Protein 1E5M (pdb70)

Foldseek 3Di:
DFWKFWFFKFKQFLQDHGLVRLLVCLQQVAFSKDFDDVDPCVVFLAGMFRERPPDDLVVPDPVVVVVLAAPQLSQLQRRLVRGCVSFVPADDPVAQAQEFEEEEEAFFQVVLVVVQVVCCVVPNNVPGDPSSVCHGDGQNSRVVNCVVRVRNFDGYYAHFWLCRFVVRVVVQSVCCVVRSHQKYKGGYFFDPPDPVSSRVCVVVQQAFSPNVCRSQQQFFQAPPHRHFGEFGHAMITMMGRVVVCVVVPGHGLFTWAFKFKFFPVPDQAAADQQLVRLLVQVLRRCVSRVHALLLFAEEQESRRRHPRRRLSNLNSNCSNNPPSQQVHEYAHCCLRRIRNTRRNRRVSVSQQSNCQRQQKHGAHESHDHGDPSNPHHHRYDRIGRHNGAKYKYWGQGRRGITMIIIIGHHD

Nearest PDB structures (foldseek):
  1e5m-assembly1_A-2  TM=1.002E+00  e=1.497E-98  Synechocystis sp. PCC 6803
  4b7v-assembly1_A  TM=9.929E-01  e=2.282E-66  Pseudomonas aeruginosa PAO1
  8cou-assembly1_A  TM=9.928E-01  e=2.321E-65  Pseudomonas aeruginosa
  8qer-assembly1_A  TM=9.921E-01  e=5.096E-63  Pseudomonas aeruginosa
  7l4l-assembly1_A  TM=9.895E-01  e=1.390E-62  Escherichia coli K-12

Solvent-accessible surface area: 15693 Å² total; per-residue (Å²): 186,96,102,1,0,0,0,0,1,0,0,1,1,2,6,12,35,58,26,143,62,0,25,81,0,0,22,110,17,84,48,4,8,18,94,18,107,116,31,112,7,89,127,21,49,1,98,3,1,0,12,8,100,148,34,77,10,47,132,94,9,69,167,157,85,5,178,140,11,9,39,0,0,32,0,0,0,4,0,0,34,40,0,16,107,27,1,160,14,107,32,70,166,166,32,5,105,64,2,0,0,2,0,0,0,18,60,0,1,21,97,14,82,25,57,19,81,86,56,69,133,97,112,20,102,106,147,24,36,113,71,44,95,62,31,34,64,27,70,31,0,0,23,41,0,12,136,53,28,32,8,154,13,46,69,87,27,21,76,26,27,1,0,0,0,0,7,0,0,0,41,0,2,66,39,0,25,67,50,151,4,79,2,0,0,0,0,0,0,0,6,0,9,6,55,103,6,0,44,41,37,8,91,73,178,23,2,0,56,57,40,131,46,29,86,75,0,2,20,0,0,1,114,69,16,54,2,0,0,0,0,1,0,0,0,0,0,0,0,3,5,9,111,34,0,82,94,79,64,15,92,42,27,2,11,2,16,0,4,10,118,31,83,34,98,122,90,121,80,41,46,23,85,58,1,142,4,6,20,94,0,0,28,123,0,2,131,63,18,69,23,125,39,92,99,3,17,0,0,0,0,2,0,5,0,22,78,47,16,0,46,16,2,0,112,0,0,52,84,14,4,38,118,31,0,102,106,8,4,0,0,0,0,1,0,0,0,0,1,0,5,0,0,0,0,0,0,0,0,0,0,0,1,14,0,2,48,86,40,73,0,0,0,0,13,24,22,128,76,59,37,116,112,0,63,14,50,4,0,66,34,138,23,95,78,61,109,0,60,3,0,0,0,0,0,26,6,62,25,11,60,8,1,0,0,0,2,64,45,72,175

InterPro domains:
  IPR000794 Beta-ketoacyl synthase [PTHR11712] (6-415)
  IPR000794 Beta-ketoacyl synthase [cd00834] (7-412)
  IPR014030 Beta-ketoacyl synthase-like, N-terminal domain [PF00109] (7-250)
  IPR014031 Beta-ketoacyl synthase, C-terminal domain [PF02801] (258-373)
  IPR016039 Thiolase-like [G3DSA:3.40.47.10] (1-259)
  IPR016039 Thiolase-like [G3DSA:3.40.47.10] (260-404)
  IPR016039 Thiolase-like [SSF53901] (7-255)
  IPR016039 Thiolase-like [SSF53901] (218-415)
  IPR017568 3-oxoacyl-[acyl-carrier-protein] synthase 2 [PIRSF000447] (5-415)
  IPR017568 3-oxoacyl-[acyl-carrier-protein] synthase 2 [TIGR03150] (7-413)
  IPR018201 Beta-ketoacyl synthase, active site [PS00606] (158-174)
  IPR020841 Polyketide synthase, beta-ketoacyl synthase domain [PS52004] (6-414)
  IPR020841 Polyketide synthase, beta-ketoacyl synthase domain [SM00825] (9-406)

Secondary structure (DSSP, 8-state):
---EEEEEEEEEBTTBSSHHHHHHHHHTT---EEE--SS--TTSS--EEE---S--GGGTS-HHHHHTS-HHHHHHHHHHHHHHHHHTPPP-TTTGGGEEEEEE-SS-SHHHHHHHHHHHHHH-GGGS-TTHHHHHSTTHHHHHHHHHHT--S-EE----GGGHHHHHHHHHHHHHHTTS-SEEEEEEEE---SHHHHHHHHHTT-B---TT-GGGT--TTBTT--SB-BB-EEEEEEEEEHHHHHHTT----EEEEEEEEEE--S-SSSPPTT-HHHHHHHHHHHHHHT--GGG--EEE----S-HHHHHHHHHHHHHHHGGGGGGSEEE-THHHH-B-GGGHHHHHHHHHHHHHHHTEE--BTT-SSB-TT--S---BSS-EE---SEEEEEEEETTTEEEEEEEE---

Radius of gyration: 19.7 Å; Cα contacts (8 Å, |Δi|>4): 1205; chains: 1; bounding box: 56×45×49 Å

CATH classification: 3.40.47.10 (+1 more: 3.40.47.10)

Sequence (411 aa):
KKRVVVTGLGAITPIGNTLQDYWQQGLMEGRNGIGPITRFDASSDQACRFGGEVKKDFDATQFLDRKEAKRMDRFCHFAVCASQQAINDAKLVINELNADEIGVLIGTGIGGLKVLEDQQTILLDKGPSRCSPFMIPMMMIANMASGLTAINLGAKGPNNCTVTACAAGSNAIGDAFRLVQNGYAKAMICGGTEAAITPLSSYAGFASARALSFRNDDPLHASRPFDKDRDGFVMGEGSGILILEELESALARGAKIYGEMVGYAMTCDAYHITAPVPDGRGATRAIAWALKDSGLKPEMMVSYINAHGTSTPANDVVTTETRAIKQALGNNHAYNIAVSSTKSMTGHLLGGSGGIEAVATVMAIAEDKVPPTINLENPDPECDLDYVPGQSRALIVDDVALSNSFGFGGHNVTLAFKKYQ

B-factor: mean 14.61, std 6.96, range [5.35, 44.42]

Structure (mmCIF, N/CA/C/O backbone):
data_1E5M
#
_entry.id   1E5M
#
_cell.length_a   100.800
_cell.length_b   100.800
_cell.length_c   74.700
_cell.angle_alpha   90.00
_cell.angle_beta   90.00
_cell.angle_gamma   120.00
#
_symmetry.space_group_name_H-M   'P 31 2 1'
#
loop_
_entity.id
_entity.type
_entity.pdbx_description
1 polymer 'BETA KETOACYL ACYL CARRIER PROTEIN SYNTHASE II'
2 water water
#
loop_
_atom_site.group_PDB
_atom_site.id
_atom_site.type_symbol
_atom_site.label_atom_id
_atom_site.label_alt_id
_atom_site.label_comp_id
_atom_site.label_asym_id
_atom_site.label_entity_id
_atom_site.label_seq_id
_atom_site.pdbx_PDB_ins_code
_atom_site.Cartn_x
_atom_site.Cartn_y
_atom_site.Cartn_z
_atom_site.occupancy
_atom_site.B_iso_or_equiv
_atom_site.auth_seq_id
_atom_site.auth_comp_id
_atom_site.auth_asym_id
_atom_site.auth_atom_id
_atom_site.pdbx_PDB_model_num
ATOM 1 N N . LYS A 1 6 ? -22.342 83.920 -8.591 1.00 22.75 6 LYS A N 1
ATOM 2 C CA . LYS A 1 6 ? -20.940 83.518 -8.275 1.00 19.49 6 LYS A CA 1
ATOM 3 C C . LYS A 1 6 ? -20.933 82.182 -7.544 1.00 17.81 6 LYS A C 1
ATOM 4 O O . LYS A 1 6 ? -21.745 81.948 -6.650 1.00 18.16 6 LYS A O 1
ATOM 10 N N . LYS A 1 7 ? -20.017 81.306 -7.929 1.00 12.41 7 LYS A N 1
ATOM 11 C CA . LYS A 1 7 ? -19.903 80.012 -7.280 1.00 11.88 7 LYS A CA 1
ATOM 12 C C . LYS A 1 7 ? -19.237 80.222 -5.931 1.00 11.52 7 LYS A C 1
ATOM 13 O O . LYS A 1 7 ? -18.436 81.145 -5.762 1.00 10.77 7 LYS A O 1
ATOM 19 N N . ARG A 1 8 ? -19.583 79.377 -4.965 1.00 10.69 8 ARG A N 1
ATOM 20 C CA . ARG A 1 8 ? -18.974 79.460 -3.646 1.00 10.03 8 ARG A CA 1
ATOM 21 C C . ARG A 1 8 ? -17.676 78.666 -3.717 1.00 8.89 8 ARG A C 1
ATOM 22 O O . ARG A 1 8 ? -17.587 77.662 -4.426 1.00 9.43 8 ARG A O 1
ATOM 30 N N . VAL A 1 9 ? -16.668 79.126 -2.988 1.00 8.59 9 VAL A N 1
ATOM 31 C CA . VAL A 1 9 ? -15.363 78.484 -3.017 1.00 7.92 9 VAL A CA 1
ATOM 32 C C . VAL A 1 9 ? -14.892 78.090 -1.629 1.00 7.68 9 VAL A C 1
ATOM 33 O O . VAL A 1 9 ? -14.814 78.927 -0.734 1.00 9.29 9 VAL A O 1
ATOM 37 N N . VAL A 1 10 ? -14.584 76.810 -1.450 1.00 7.24 10 VAL A N 1
ATOM 38 C CA . VAL A 1 10 ? -14.103 76.329 -0.162 1.00 7.85 10 VAL A CA 1
ATOM 39 C C . VAL A 1 10 ? -12.654 75.871 -0.265 1.00 7.92 10 VAL A C 1
ATOM 40 O O . VAL A 1 10 ? -12.173 75.535 -1.351 1.00 7.65 10 VAL A O 1
ATOM 44 N N . VAL A 1 11 ? -11.954 75.892 0.866 1.00 7.50 11 VAL A N 1
ATOM 45 C CA . VAL A 1 11 ? -10.559 75.459 0.919 1.00 7.01 11 VAL A CA 1
ATOM 46 C C . VAL A 1 11 ? -10.614 74.000 1.358 1.00 7.97 11 VAL A C 1
ATOM 47 O O . VAL A 1 11 ? -11.055 73.688 2.464 1.00 8.55 11 VAL A O 1
ATOM 51 N N . THR A 1 12 ? -10.168 73.114 0.477 1.00 8.22 12 THR A N 1
ATOM 52 C CA . THR A 1 12 ? -10.237 71.680 0.726 1.00 9.47 12 THR A CA 1
ATOM 53 C C . THR A 1 12 ? -8.908 70.970 0.943 1.00 10.50 12 THR A C 1
ATOM 54 O O . THR A 1 12 ? -8.879 69.765 1.193 1.00 12.12 12 THR A O 1
ATOM 58 N N . GLY A 1 13 ? -7.809 71.704 0.845 1.00 7.92 13 GLY A N 1
ATOM 59 C CA . GLY A 1 13 ? -6.508 71.093 1.037 1.00 7.50 13 GLY A CA 1
ATOM 60 C C . GLY A 1 13 ? -5.452 72.140 1.308 1.00 8.83 13 GLY A C 1
ATOM 61 O O . GLY A 1 13 ? -5.543 73.262 0.810 1.00 8.12 13 GLY A O 1
ATOM 62 N N . LEU A 1 14 ? -4.445 71.772 2.092 1.00 7.38 14 LEU A N 1
ATOM 63 C CA . LEU A 1 14 ? -3.367 72.693 2.435 1.00 7.99 14 LEU A CA 1
ATOM 64 C C . LEU A 1 14 ? -2.025 71.976 2.416 1.00 7.97 14 LEU A C 1
ATOM 65 O O . LEU A 1 14 ? -1.932 70.803 2.776 1.00 9.01 14 LEU A O 1
ATOM 70 N N . GLY A 1 15 ? -0.988 72.696 2.004 1.00 7.30 15 GLY A N 1
ATOM 71 C CA . GLY A 1 15 ? 0.348 72.131 1.965 1.00 6.86 15 GLY A CA 1
ATOM 72 C C . GLY A 1 15 ? 1.326 73.219 2.353 1.00 7.60 15 GLY A C 1
ATOM 73 O O . GLY A 1 15 ? 1.078 74.394 2.084 1.00 6.89 15 GLY A O 1
ATOM 74 N N . ALA A 1 16 ? 2.436 72.852 2.983 1.00 7.26 16 ALA A N 1
ATOM 75 C CA . ALA A 1 16 ? 3.402 73.862 3.382 1.00 7.56 16 ALA A CA 1
ATOM 76 C C . ALA A 1 16 ? 4.789 73.324 3.665 1.00 8.04 16 ALA A C 1
ATOM 77 O O . ALA A 1 16 ? 4.950 72.261 4.257 1.00 9.45 16 ALA A O 1
ATOM 79 N N . ILE A 1 17 ? 5.787 74.074 3.216 1.00 7.87 17 ILE A N 1
ATOM 80 C CA . ILE A 1 17 ? 7.186 73.753 3.462 1.00 7.89 17 ILE A CA 1
ATOM 81 C C . ILE A 1 17 ? 7.722 75.088 3.960 1.00 8.71 17 ILE A C 1
ATOM 82 O O . ILE A 1 17 ? 7.772 76.066 3.213 1.00 8.32 17 ILE A O 1
ATOM 87 N N . THR A 1 18 ? 8.104 75.128 5.233 1.00 8.28 18 THR A N 1
ATOM 88 C CA . THR A 1 18 ? 8.546 76.373 5.856 1.00 7.94 18 THR A CA 1
ATOM 89 C C . THR A 1 18 ? 9.757 76.230 6.775 1.00 8.99 18 THR A C 1
ATOM 90 O O . THR A 1 18 ? 10.200 75.120 7.076 1.00 9.69 18 THR A O 1
ATOM 94 N N . PRO A 1 19 ? 10.300 77.368 7.246 1.00 9.10 19 PRO A N 1
ATOM 95 C CA . PRO A 1 19 ? 11.459 77.351 8.145 1.00 10.29 19 PRO A CA 1
ATOM 96 C C . PRO A 1 19 ? 11.153 76.715 9.503 1.00 11.49 19 PRO A C 1
ATOM 97 O O . PRO A 1 19 ? 12.070 76.464 10.285 1.00 11.50 19 PRO A O 1
ATOM 101 N N . ILE A 1 20 ? 9.875 76.465 9.791 1.00 10.95 20 ILE A N 1
ATOM 102 C CA . ILE A 1 20 ? 9.501 75.854 11.065 1.00 11.25 20 ILE A CA 1
ATOM 103 C C . ILE A 1 20 ? 8.738 74.535 10.914 1.00 11.45 20 ILE A C 1
ATOM 104 O O . ILE A 1 20 ? 8.145 74.041 11.871 1.00 12.12 20 ILE A O 1
ATOM 109 N N . GLY A 1 21 ? 8.769 73.955 9.718 1.00 10.59 21 GLY A N 1
ATOM 110 C CA . GLY A 1 21 ? 8.067 72.702 9.489 1.00 10.36 21 GLY A CA 1
ATOM 111 C C . GLY A 1 21 ? 7.936 72.427 8.005 1.00 8.97 21 GLY A C 1
ATOM 112 O O . GLY A 1 21 ? 7.585 73.329 7.242 1.00 9.70 21 GLY A O 1
ATOM 113 N N . ASN A 1 22 ? 8.201 71.186 7.596 1.00 8.93 22 ASN A N 1
ATOM 114 C CA . ASN A 1 22 ? 8.145 70.816 6.184 1.00 9.63 22 ASN A CA 1
ATOM 115 C C . ASN A 1 22 ? 6.852 70.153 5.731 1.00 9.75 22 ASN A C 1
ATOM 116 O O . ASN A 1 22 ? 6.773 69.648 4.609 1.00 9.87 22 ASN A O 1
ATOM 121 N N . THR A 1 23 ? 5.854 70.141 6.606 1.00 9.89 23 THR A N 1
ATOM 122 C CA . THR A 1 23 ? 4.550 69.572 6.284 1.00 9.24 23 THR A CA 1
ATOM 123 C C . THR A 1 23 ? 3.502 70.463 6.930 1.00 10.55 23 THR A C 1
ATOM 124 O O . THR A 1 23 ? 3.826 71.285 7.788 1.00 8.79 23 THR A O 1
ATOM 128 N N . LEU A 1 24 ? 2.251 70.305 6.514 1.00 9.68 24 LEU A N 1
ATOM 129 C CA . LEU A 1 24 ? 1.165 71.094 7.083 1.00 9.77 24 LEU A CA 1
ATOM 130 C C . LEU A 1 24 ? 1.137 70.910 8.596 1.00 11.13 24 LEU A C 1
ATOM 131 O O . LEU A 1 24 ? 1.093 71.883 9.352 1.00 10.85 24 LEU A O 1
ATOM 136 N N . GLN A 1 25 ? 1.163 69.653 9.029 1.00 10.52 25 GLN A N 1
ATOM 137 C CA . GLN A 1 25 ? 1.128 69.328 10.450 1.00 11.53 25 GLN A CA 1
ATOM 138 C C . GLN A 1 25 ? 2.292 69.927 11.232 1.00 11.27 25 GLN A C 1
ATOM 139 O O . GLN A 1 25 ? 2.091 70.504 12.303 1.00 11.79 25 GLN A O 1
ATOM 145 N N . ASP A 1 26 ? 3.506 69.789 10.707 1.00 10.30 26 ASP A N 1
ATOM 146 C CA . ASP A 1 26 ? 4.680 70.326 11.387 1.00 10.58 26 ASP A CA 1
ATOM 147 C C . ASP A 1 26 ? 4.667 71.848 11.411 1.00 10.35 26 ASP A C 1
ATOM 148 O O . ASP A 1 26 ? 5.068 72.467 12.398 1.00 10.40 26 ASP A O 1
ATOM 153 N N . TYR A 1 27 ? 4.212 72.451 10.318 1.00 9.30 27 TYR A N 1
ATOM 154 C CA . TYR A 1 27 ? 4.141 73.903 10.232 1.00 8.84 27 TYR A CA 1
ATOM 155 C C . TYR A 1 27 ? 3.142 74.444 11.251 1.00 8.87 27 TYR A C 1
ATOM 156 O O . TYR A 1 27 ? 3.444 75.385 11.984 1.00 8.86 27 TYR A O 1
ATOM 165 N N . TRP A 1 28 ? 1.958 73.845 11.309 1.00 8.31 28 TRP A N 1
ATOM 166 C CA . TRP A 1 28 ? 0.949 74.312 12.247 1.00 9.28 28 TRP A CA 1
ATOM 167 C C . TRP A 1 28 ? 1.379 74.083 13.690 1.00 10.54 28 TRP A C 1
ATOM 168 O O . TRP A 1 28 ? 1.170 74.944 14.544 1.00 11.02 28 TRP A O 1
ATOM 179 N N A GLN A 1 29 ? 1.973 72.927 13.968 0.50 11.23 29 GLN A N 1
ATOM 180 N N B GLN A 1 29 ? 1.978 72.927 13.961 0.50 11.06 29 GLN A N 1
ATOM 181 C CA A GLN A 1 29 ? 2.426 72.644 15.324 0.50 11.39 29 GLN A CA 1
ATOM 182 C CA B GLN A 1 29 ? 2.437 72.626 15.313 0.50 11.10 29 GLN A CA 1
ATOM 183 C C A GLN A 1 29 ? 3.494 73.664 15.698 0.50 11.17 29 GLN A C 1
ATOM 184 C C B GLN A 1 29 ? 3.496 73.653 15.696 0.50 10.98 29 GLN A C 1
ATOM 185 O O A GLN A 1 29 ? 3.537 74.146 16.829 0.50 11.13 29 GLN A O 1
ATOM 186 O O B GLN A 1 29 ? 3.532 74.130 16.829 0.50 10.99 29 GLN A O 1
ATOM 197 N N . GLY A 1 30 ? 4.354 73.994 14.738 1.00 10.20 30 GLY A N 1
ATOM 198 C CA . GLY A 1 30 ? 5.398 74.970 14.987 1.00 9.77 30 GLY A CA 1
ATOM 199 C C . GLY A 1 30 ? 4.784 76.316 15.330 1.00 10.35 30 GLY A C 1
ATOM 200 O O . GLY A 1 30 ? 5.211 76.979 16.276 1.00 10.28 30 GLY A O 1
ATOM 201 N N . LEU A 1 31 ? 3.783 76.729 14.559 1.00 8.78 31 LEU A N 1
ATOM 202 C CA . LEU A 1 31 ? 3.115 77.999 14.817 1.00 8.41 31 LEU A CA 1
ATOM 203 C C . LEU A 1 31 ? 2.474 77.985 16.201 1.00 10.29 31 LEU A C 1
ATOM 204 O O . LEU A 1 31 ? 2.552 78.966 16.936 1.00 10.90 31 LEU A O 1
ATOM 209 N N . MET A 1 32 ? 1.845 76.870 16.557 1.00 9.98 32 MET A N 1
ATOM 210 C CA . MET A 1 32 ? 1.189 76.768 17.857 1.00 10.41 32 MET A CA 1
ATOM 211 C C . MET A 1 32 ? 2.166 76.787 19.029 1.00 10.54 32 MET A C 1
ATOM 212 O O . MET A 1 32 ? 1.793 77.164 20.142 1.00 12.29 32 MET A O 1
ATOM 217 N N . GLU A 1 33 ? 3.410 76.392 18.778 1.00 11.63 33 GLU A N 1
ATOM 218 C CA . GLU A 1 33 ? 4.433 76.365 19.822 1.00 12.66 33 GLU A CA 1
ATOM 219 C C . GLU A 1 33 ? 5.369 77.566 19.750 1.00 12.16 33 GLU A C 1
ATOM 220 O O . GLU A 1 33 ? 6.343 77.642 20.500 1.00 13.70 33 GLU A O 1
ATOM 226 N N . GLY A 1 34 ? 5.079 78.501 18.850 1.00 11.45 34 GLY A N 1
ATOM 227 C CA . GLY A 1 34 ? 5.933 79.667 18.710 1.00 10.78 34 GLY A CA 1
ATOM 228 C C . GLY A 1 34 ? 7.343 79.292 18.296 1.00 12.17 34 GLY A C 1
ATOM 229 O O . GLY A 1 34 ? 8.315 79.927 18.705 1.00 12.60 34 GLY A O 1
ATOM 230 N N . ARG A 1 35 ? 7.449 78.253 17.474 1.00 10.85 35 ARG A N 1
ATOM 231 C CA . ARG A 1 35 ? 8.734 77.764 16.991 1.00 10.74 35 ARG A CA 1
ATOM 232 C C . ARG A 1 35 ? 9.469 78.849 16.213 1.00 11.09 35 ARG A C 1
ATOM 233 O O . ARG A 1 35 ? 8.881 79.538 15.381 1.00 11.48 35 ARG A O 1
ATOM 241 N N . ASN A 1 36 ? 10.762 78.989 16.486 1.00 11.10 36 ASN A N 1
ATOM 242 C CA . ASN A 1 36 ? 11.586 79.999 15.834 1.00 11.81 36 ASN A CA 1
ATOM 243 C C . ASN A 1 36 ? 12.378 79.376 14.689 1.00 13.37 36 ASN A C 1
ATOM 244 O O . ASN A 1 36 ? 13.223 78.507 14.911 1.00 14.25 36 ASN A O 1
ATOM 249 N N . GLY A 1 37 ? 12.116 79.822 13.465 1.00 12.56 37 GLY A N 1
ATOM 250 C CA . GLY A 1 37 ? 12.822 79.258 12.328 1.00 12.91 37 GLY A CA 1
ATOM 251 C C . GLY A 1 37 ? 14.023 80.050 11.851 1.00 13.40 37 GLY A C 1
ATOM 252 O O . GLY A 1 37 ? 14.614 79.717 10.825 1.00 13.37 37 GLY A O 1
ATOM 253 N N . ILE A 1 38 ? 14.407 81.082 12.599 1.00 12.35 38 ILE A N 1
ATOM 254 C CA . ILE A 1 38 ? 15.530 81.924 12.201 1.00 13.19 38 ILE A CA 1
ATOM 255 C C . ILE A 1 38 ? 16.874 81.493 12.782 1.00 14.96 38 ILE A C 1
ATOM 256 O O . ILE A 1 38 ? 16.975 81.133 13.955 1.00 16.09 38 ILE A O 1
ATOM 261 N N . GLY A 1 39 ? 17.904 81.536 11.943 1.00 15.18 39 GLY A N 1
ATOM 262 C CA . GLY A 1 39 ? 19.235 81.158 12.377 1.00 16.05 39 GLY A CA 1
ATOM 263 C C . GLY A 1 39 ? 20.288 81.591 11.376 1.00 17.35 39 GLY A C 1
ATOM 264 O O . GLY A 1 39 ? 19.958 82.127 10.316 1.00 15.63 39 GLY A O 1
ATOM 265 N N . PRO A 1 40 ? 21.574 81.373 11.678 1.00 18.66 40 PRO A N 1
ATOM 266 C CA . PRO A 1 40 ? 22.622 81.775 10.739 1.00 19.17 40 PRO A CA 1
ATOM 267 C C . PRO A 1 40 ? 22.451 81.101 9.380 1.00 18.61 40 PRO A C 1
ATOM 268 O O . PRO A 1 40 ? 21.984 79.965 9.293 1.00 19.71 40 PRO A O 1
ATOM 272 N N . ILE A 1 41 ? 22.817 81.814 8.322 1.00 18.57 41 ILE A N 1
ATOM 273 C CA . ILE A 1 41 ? 22.708 81.281 6.971 1.00 19.24 41 ILE A CA 1
ATOM 274 C C . ILE A 1 41 ? 23.679 80.122 6.779 1.00 21.05 41 ILE A C 1
ATOM 275 O O . ILE A 1 41 ? 24.825 80.178 7.227 1.00 21.02 41 ILE A O 1
ATOM 280 N N . THR A 1 42 ? 23.213 79.070 6.115 1.00 21.60 42 THR A N 1
ATOM 281 C CA . THR A 1 42 ? 24.045 77.901 5.862 1.00 23.70 42 THR A CA 1
ATOM 282 C C . THR A 1 42 ? 24.031 77.528 4.387 1.00 23.85 42 THR A C 1
ATOM 283 O O . THR A 1 42 ? 24.921 76.821 3.913 1.00 24.68 42 THR A O 1
ATOM 287 N N . ARG A 1 43 ? 23.022 78.002 3.661 1.00 23.41 43 ARG A N 1
ATOM 288 C CA . ARG A 1 43 ? 22.904 77.692 2.240 1.00 24.19 43 ARG A CA 1
ATOM 289 C C . ARG A 1 43 ? 24.013 78.324 1.406 1.00 23.62 43 ARG A C 1
ATOM 290 O O . ARG A 1 43 ? 24.242 77.931 0.262 1.00 23.90 43 ARG A O 1
ATOM 298 N N . PHE A 1 44 ? 24.689 79.312 1.981 1.00 21.68 44 PHE A N 1
ATOM 299 C CA . PHE A 1 44 ? 25.812 79.963 1.318 1.00 20.79 44 PHE A CA 1
ATOM 300 C C . PHE A 1 44 ? 26.651 80.675 2.368 1.00 20.31 44 PHE A C 1
ATOM 301 O O . PHE A 1 44 ? 26.206 80.868 3.499 1.00 20.71 44 PHE A O 1
ATOM 309 N N . ASP A 1 45 ? 27.873 81.042 1.999 1.00 20.04 45 ASP A N 1
ATOM 310 C CA . ASP A 1 45 ? 28.774 81.730 2.916 1.00 21.39 45 ASP A CA 1
ATOM 311 C C . ASP A 1 45 ? 28.394 83.205 2.967 1.00 20.31 45 ASP A C 1
ATOM 312 O O . ASP A 1 45 ? 28.720 83.967 2.057 1.00 20.35 45 ASP A O 1
ATOM 317 N N . ALA A 1 46 ? 27.709 83.604 4.033 1.00 19.72 46 ALA A N 1
ATOM 318 C CA . ALA A 1 46 ? 27.273 84.988 4.187 1.00 19.54 46 ALA A CA 1
ATOM 319 C C . ALA A 1 46 ? 28.214 85.827 5.050 1.00 20.03 46 ALA A C 1
ATOM 320 O O . ALA A 1 46 ? 27.822 86.873 5.564 1.00 20.58 46 ALA A O 1
ATOM 322 N N A SER A 1 47 ? 29.454 85.371 5.201 0.50 20.53 47 SER A N 1
ATOM 323 N N B SER A 1 47 ? 29.454 85.370 5.198 0.50 20.78 47 SER A N 1
ATOM 324 C CA A SER A 1 47 ? 30.437 86.081 6.014 0.50 20.62 47 SER A CA 1
ATOM 325 C CA B SER A 1 47 ? 30.444 86.076 6.005 0.50 21.13 47 SER A CA 1
ATOM 326 C C A SER A 1 47 ? 30.663 87.524 5.563 0.50 20.70 47 SER A C 1
ATOM 327 C C B SER A 1 47 ? 30.660 87.521 5.563 0.50 20.98 47 SER A C 1
ATOM 328 O O A SER A 1 47 ? 30.967 88.393 6.381 0.50 21.20 47 SER A O 1
ATOM 329 O O B SER A 1 47 ? 30.953 88.390 6.386 0.50 21.44 47 SER A O 1
ATOM 334 N N . ASP A 1 48 ? 30.515 87.777 4.266 1.00 20.41 48 ASP A N 1
ATOM 335 C CA . ASP A 1 48 ? 30.714 89.120 3.724 1.00 19.88 48 ASP A CA 1
ATOM 336 C C . ASP A 1 48 ? 29.427 89.924 3.530 1.00 19.61 48 ASP A C 1
ATOM 337 O O . ASP A 1 48 ? 29.437 90.974 2.886 1.00 19.47 48 ASP A O 1
ATOM 342 N N . GLN A 1 49 ? 28.330 89.436 4.102 1.00 17.95 49 GLN A N 1
ATOM 343 C CA . GLN A 1 49 ? 27.029 90.096 3.994 1.00 17.24 49 GLN A CA 1
ATOM 344 C C . GLN A 1 49 ? 26.718 90.947 5.225 1.00 16.64 49 GLN A C 1
ATOM 345 O O . GLN A 1 49 ? 27.228 90.684 6.315 1.00 16.53 49 GLN A O 1
ATOM 351 N N . ALA A 1 50 ? 25.870 91.958 5.043 1.00 17.00 50 ALA A N 1
ATOM 352 C CA . ALA A 1 50 ? 25.460 92.843 6.132 1.00 16.13 50 ALA A CA 1
ATOM 353 C C . ALA A 1 50 ? 24.477 92.101 7.039 1.00 16.34 50 ALA A C 1
ATOM 354 O O . ALA A 1 50 ? 24.385 92.381 8.234 1.00 17.77 50 ALA A O 1
ATOM 356 N N . CYS A 1 51 ? 23.729 91.170 6.451 1.00 15.27 51 CYS A N 1
ATOM 357 C CA . CYS A 1 51 ? 22.777 90.343 7.190 1.00 15.76 51 CYS A CA 1
ATOM 358 C C . CYS A 1 51 ? 23.255 88.914 6.978 1.00 15.33 51 CYS A C 1
ATOM 359 O O . CYS A 1 51 ? 23.406 88.471 5.840 1.00 15.26 51 CYS A O 1
ATOM 362 N N . ARG A 1 52 ? 23.482 88.192 8.066 1.00 14.57 52 ARG A N 1
ATOM 363 C CA . ARG A 1 52 ? 24.002 86.838 7.962 1.00 14.55 52 ARG A CA 1
ATOM 364 C C . ARG A 1 52 ? 23.114 85.753 8.563 1.00 13.64 52 ARG A C 1
ATOM 365 O O . ARG A 1 52 ? 23.595 84.694 8.962 1.00 14.25 52 ARG A O 1
ATOM 373 N N . PHE A 1 53 ? 21.812 86.012 8.607 1.00 14.11 53 PHE A N 1
ATOM 374 C CA . PHE A 1 53 ? 20.865 85.051 9.154 1.00 12.57 53 PHE A CA 1
ATOM 375 C C . PHE A 1 53 ? 19.555 85.116 8.373 1.00 12.09 53 PHE A C 1
ATOM 376 O O . PHE A 1 53 ? 19.335 86.042 7.596 1.00 12.48 53 PHE A O 1
ATOM 384 N N . GLY A 1 54 ? 18.698 84.123 8.581 1.00 11.74 54 GLY A N 1
ATOM 385 C CA . GLY A 1 54 ? 17.421 84.085 7.890 1.00 11.38 54 GLY A CA 1
ATOM 386 C C . GLY A 1 54 ? 16.637 82.840 8.252 1.00 11.70 54 GLY A C 1
ATOM 387 O O . GLY A 1 54 ? 17.056 82.063 9.108 1.00 10.88 54 GLY A O 1
ATOM 388 N N . GLY A 1 55 ? 15.493 82.653 7.600 1.00 11.14 55 GLY A N 1
ATOM 389 C CA . GLY A 1 55 ? 14.669 81.489 7.866 1.00 11.11 55 GLY A CA 1
ATOM 390 C C . GLY A 1 55 ? 14.797 80.483 6.740 1.00 11.87 55 GLY A C 1
ATOM 391 O O . GLY A 1 55 ? 14.121 80.587 5.720 1.00 12.32 55 GLY A O 1
ATOM 392 N N . GLU A 1 56 ? 15.673 79.503 6.920 1.00 11.20 56 GLU A N 1
ATOM 393 C CA . GLU A 1 56 ? 15.877 78.494 5.891 1.00 11.33 56 GLU A CA 1
ATOM 394 C C . GLU A 1 56 ? 15.031 77.262 6.152 1.00 10.65 56 GLU A C 1
ATOM 395 O O . GLU A 1 56 ? 14.689 76.954 7.296 1.00 11.98 56 GLU A O 1
ATOM 401 N N . VAL A 1 57 ? 14.678 76.567 5.078 1.00 11.34 57 VAL A N 1
ATOM 402 C CA . VAL A 1 57 ? 13.932 75.328 5.194 1.00 11.58 57 VAL A CA 1
ATOM 403 C C . VAL A 1 57 ? 15.029 74.317 5.515 1.00 13.00 57 VAL A C 1
ATOM 404 O O . VAL A 1 57 ? 16.046 74.258 4.822 1.00 14.12 57 VAL A O 1
ATOM 408 N N A LYS A 1 58 ? 14.820 73.537 6.569 0.50 13.86 58 LYS A N 1
ATOM 409 N N B LYS A 1 58 ? 14.824 73.538 6.572 0.50 13.93 58 LYS A N 1
ATOM 410 C CA A LYS A 1 58 ? 15.799 72.552 7.009 0.50 14.73 58 LYS A CA 1
ATOM 411 C CA B LYS A 1 58 ? 15.802 72.543 6.999 0.50 14.91 58 LYS A CA 1
ATOM 412 C C A LYS A 1 58 ? 15.315 71.114 6.839 0.50 14.73 58 LYS A C 1
ATOM 413 C C B LYS A 1 58 ? 15.314 71.119 6.778 0.50 14.78 58 LYS A C 1
ATOM 414 O O A LYS A 1 58 ? 14.116 70.845 6.865 0.50 14.59 58 LYS A O 1
ATOM 415 O O B LYS A 1 58 ? 14.114 70.863 6.713 0.50 14.74 58 LYS A O 1
ATOM 426 N N . ASP A 1 59 ? 16.263 70.195 6.669 1.00 15.26 59 ASP A N 1
ATOM 427 C CA . ASP A 1 59 ? 15.953 68.780 6.498 1.00 16.60 59 ASP A CA 1
ATOM 428 C C . ASP A 1 59 ? 14.937 68.484 5.403 1.00 16.29 59 ASP A C 1
ATOM 429 O O . ASP A 1 59 ? 14.037 67.661 5.585 1.00 16.56 59 ASP A O 1
ATOM 434 N N . PHE A 1 60 ? 15.086 69.159 4.268 1.00 15.32 60 PHE A N 1
ATOM 435 C CA . PHE A 1 60 ? 14.190 68.964 3.136 1.00 15.44 60 PHE A CA 1
ATOM 436 C C . PHE A 1 60 ? 14.960 68.403 1.950 1.00 14.83 60 PHE A C 1
ATOM 437 O O . PHE A 1 60 ? 15.945 68.990 1.505 1.00 15.82 60 PHE A O 1
ATOM 445 N N . ASP A 1 61 ? 14.500 67.266 1.442 1.00 14.38 61 ASP A N 1
ATOM 446 C CA . ASP A 1 61 ? 15.132 66.626 0.298 1.00 14.70 61 ASP A CA 1
ATOM 447 C C . ASP A 1 61 ? 14.082 66.441 -0.790 1.00 14.01 61 ASP A C 1
ATOM 448 O O . ASP A 1 61 ? 13.238 65.553 -0.705 1.00 12.93 61 ASP A O 1
ATOM 453 N N . ALA A 1 62 ? 14.137 67.291 -1.808 1.00 13.39 62 ALA A N 1
ATOM 454 C CA . ALA A 1 62 ? 13.173 67.235 -2.900 1.00 14.09 62 ALA A CA 1
ATOM 455 C C . ALA A 1 62 ? 13.059 65.868 -3.568 1.00 13.51 62 ALA A C 1
ATOM 456 O O . ALA A 1 62 ? 11.976 65.491 -4.018 1.00 12.29 62 ALA A O 1
ATOM 458 N N . THR A 1 63 ? 14.162 65.125 -3.630 1.00 14.46 63 THR A N 1
ATOM 459 C CA . THR A 1 63 ? 14.147 63.811 -4.275 1.00 15.18 63 THR A CA 1
ATOM 460 C C . THR A 1 63 ? 13.327 62.777 -3.516 1.00 15.76 63 THR A C 1
ATOM 461 O O . THR A 1 63 ? 13.106 61.671 -4.002 1.00 15.95 63 THR A O 1
ATOM 465 N N . GLN A 1 64 ? 12.882 63.132 -2.317 1.00 16.33 64 GLN A N 1
ATOM 466 C CA . GLN A 1 64 ? 12.073 62.218 -1.531 1.00 16.22 64 GLN A CA 1
ATOM 467 C C . GLN A 1 64 ? 10.652 62.240 -2.091 1.00 16.17 64 GLN A C 1
ATOM 468 O O . GLN A 1 64 ? 9.880 61.300 -1.900 1.00 16.91 64 GLN A O 1
ATOM 474 N N . PHE A 1 65 ? 10.322 63.317 -2.802 1.00 14.70 65 PHE A N 1
ATOM 475 C CA . PHE A 1 65 ? 8.982 63.486 -3.356 1.00 14.22 65 PHE A CA 1
ATOM 476 C C . PHE A 1 65 ? 8.937 63.644 -4.867 1.00 13.59 65 PHE A C 1
ATOM 477 O O . PHE A 1 65 ? 7.869 63.536 -5.473 1.00 14.94 65 PHE A O 1
ATOM 485 N N . LEU A 1 66 ? 10.087 63.909 -5.474 1.00 12.44 66 LEU A N 1
ATOM 486 C CA . LEU A 1 66 ? 10.139 64.107 -6.914 1.00 13.29 66 LEU A CA 1
ATOM 487 C C . LEU A 1 66 ? 11.064 63.145 -7.632 1.00 13.61 66 LEU A C 1
ATOM 488 O O . LEU A 1 66 ? 12.040 62.645 -7.067 1.00 13.66 66 LEU A O 1
ATOM 493 N N . ASP A 1 67 ? 10.738 62.897 -8.894 1.00 14.01 67 ASP A N 1
ATOM 494 C CA . ASP A 1 67 ? 11.545 62.047 -9.751 1.00 14.52 67 ASP A CA 1
ATOM 495 C C . ASP A 1 67 ? 12.925 62.706 -9.757 1.00 13.65 67 ASP A C 1
ATOM 496 O O . ASP A 1 67 ? 13.026 63.930 -9.829 1.00 13.04 67 ASP A O 1
ATOM 501 N N . ARG A 1 68 ? 13.987 61.912 -9.666 1.00 13.03 68 ARG A N 1
ATOM 502 C CA . ARG A 1 68 ? 15.334 62.475 -9.628 1.00 13.97 68 ARG A CA 1
ATOM 503 C C . ARG A 1 68 ? 15.696 63.395 -10.785 1.00 13.78 68 ARG A C 1
ATOM 504 O O . ARG A 1 68 ? 16.180 64.504 -10.569 1.00 13.50 68 ARG A O 1
ATOM 512 N N . LYS A 1 69 ? 15.477 62.942 -12.013 1.00 13.47 69 LYS A N 1
ATOM 513 C CA . LYS A 1 69 ? 15.815 63.771 -13.162 1.00 14.04 69 LYS A CA 1
ATOM 514 C C . LYS A 1 69 ? 15.011 65.068 -13.184 1.00 14.45 69 LYS A C 1
ATOM 515 O O . LYS A 1 69 ? 15.546 66.129 -13.499 1.00 15.45 69 LYS A O 1
ATOM 521 N N . GLU A 1 70 ? 13.731 64.984 -12.845 1.00 14.79 70 GLU A N 1
ATOM 522 C CA . GLU A 1 70 ? 12.887 66.174 -12.817 1.00 15.92 70 GLU A CA 1
ATOM 523 C C . GLU A 1 70 ? 13.374 67.156 -11.754 1.00 15.16 70 GLU A C 1
ATOM 524 O O . GLU A 1 70 ? 13.465 68.361 -12.003 1.00 14.81 70 GLU A O 1
ATOM 530 N N . ALA A 1 71 ? 13.691 66.639 -10.571 1.00 13.95 71 ALA A N 1
ATOM 531 C CA . ALA A 1 71 ? 14.172 67.478 -9.477 1.00 12.74 71 ALA A CA 1
ATOM 532 C C . ALA A 1 71 ? 15.464 68.185 -9.871 1.00 13.69 71 ALA A C 1
ATOM 533 O O . ALA A 1 71 ? 15.677 69.349 -9.538 1.00 12.68 71 ALA A O 1
ATOM 535 N N . LYS A 1 72 ? 16.328 67.471 -10.584 1.00 13.62 72 LYS A N 1
ATOM 536 C CA . LYS A 1 72 ? 17.599 68.030 -11.015 1.00 15.58 72 LYS A CA 1
ATOM 537 C C . LYS A 1 72 ? 17.396 69.150 -12.035 1.00 14.46 72 LYS A C 1
ATOM 538 O O . LYS A 1 72 ? 18.217 70.062 -12.139 1.00 15.99 72 LYS A O 1
ATOM 544 N N . ARG A 1 73 ? 16.296 69.083 -12.778 1.00 14.62 73 ARG A N 1
ATOM 545 C CA . ARG A 1 73 ? 16.002 70.094 -13.787 1.00 15.32 73 ARG A CA 1
ATOM 546 C C . ARG A 1 73 ? 15.084 71.221 -13.332 1.00 14.26 73 ARG A C 1
ATOM 547 O O . ARG A 1 73 ? 14.363 71.802 -14.143 1.00 14.56 73 ARG A O 1
ATOM 555 N N . MET A 1 74 ? 15.090 71.520 -12.039 1.00 11.82 74 MET A N 1
ATOM 556 C CA . MET A 1 74 ? 14.281 72.621 -11.537 1.00 11.92 74 MET A CA 1
ATOM 557 C C . MET A 1 74 ? 14.961 73.250 -10.334 1.00 10.82 74 MET A C 1
ATOM 558 O O . MET A 1 74 ? 15.734 72.596 -9.626 1.00 12.25 74 MET A O 1
ATOM 563 N N . ASP A 1 75 ? 14.691 74.533 -10.121 1.00 10.47 75 ASP A N 1
ATOM 564 C CA . ASP A 1 75 ? 15.286 75.256 -9.011 1.00 10.52 75 ASP A CA 1
ATOM 565 C C . ASP A 1 75 ? 14.529 75.013 -7.717 1.00 9.53 75 ASP A C 1
ATOM 566 O O . ASP A 1 75 ? 13.404 74.515 -7.721 1.00 8.88 75 ASP A O 1
ATOM 571 N N . ARG A 1 76 ? 15.166 75.374 -6.611 1.00 8.74 76 ARG A N 1
ATOM 572 C CA . ARG A 1 76 ? 14.594 75.203 -5.286 1.00 9.02 76 ARG A CA 1
ATOM 573 C C . ARG A 1 76 ? 13.211 75.835 -5.136 1.00 8.26 76 ARG A C 1
ATOM 574 O O . ARG A 1 76 ? 12.349 75.264 -4.475 1.00 7.68 76 ARG A O 1
ATOM 582 N N . PHE A 1 77 ? 12.979 76.996 -5.749 1.00 8.29 77 PHE A N 1
ATOM 583 C CA . PHE A 1 77 ? 11.665 77.610 -5.595 1.00 7.48 77 PHE A CA 1
ATOM 584 C C . PHE A 1 77 ? 10.589 76.722 -6.205 1.00 7.85 77 PHE A C 1
ATOM 585 O O . PHE A 1 77 ? 9.439 76.734 -5.764 1.00 8.39 77 PHE A O 1
ATOM 593 N N . CYS A 1 78 ? 10.970 75.923 -7.201 1.00 7.38 78 CYS A N 1
ATOM 594 C CA . CYS A 1 78 ? 10.020 75.007 -7.817 1.00 7.48 78 CYS A CA 1
ATOM 595 C C . CYS A 1 78 ? 9.915 73.731 -6.981 1.00 7.52 78 CYS A C 1
ATOM 596 O O . CYS A 1 78 ? 8.842 73.139 -6.875 1.00 7.32 78 CYS A O 1
ATOM 599 N N . HIS A 1 79 ? 11.024 73.308 -6.378 1.00 7.67 79 HIS A N 1
ATOM 600 C CA . HIS A 1 79 ? 10.986 72.134 -5.507 1.00 8.49 79 HIS A CA 1
ATOM 601 C C . HIS A 1 79 ? 9.916 72.391 -4.446 1.00 8.39 79 HIS A C 1
ATOM 602 O O . HIS A 1 79 ? 9.071 71.540 -4.183 1.00 7.74 79 HIS A O 1
ATOM 609 N N . PHE A 1 80 ? 9.962 73.573 -3.834 1.00 7.61 80 PHE A N 1
ATOM 610 C CA . PHE A 1 80 ? 8.995 73.915 -2.795 1.00 7.26 80 PHE A CA 1
ATOM 611 C C . PHE A 1 80 ? 7.560 73.922 -3.307 1.00 6.99 80 PHE A C 1
ATOM 612 O O . PHE A 1 80 ? 6.671 73.335 -2.692 1.00 7.40 80 PHE A O 1
ATOM 620 N N . ALA A 1 81 ? 7.335 74.596 -4.431 1.00 6.58 81 ALA A N 1
ATOM 621 C CA . ALA A 1 81 ? 5.998 74.697 -5.010 1.00 6.61 81 ALA A CA 1
ATOM 622 C C . ALA A 1 81 ? 5.397 73.343 -5.367 1.00 7.07 81 ALA A C 1
ATOM 623 O O . ALA A 1 81 ? 4.262 73.043 -4.998 1.00 8.38 81 ALA A O 1
ATOM 625 N N . VAL A 1 82 ? 6.154 72.523 -6.084 1.00 6.86 82 VAL A N 1
ATOM 626 C CA . VAL A 1 82 ? 5.643 71.218 -6.481 1.00 7.32 82 VAL A CA 1
ATOM 627 C C . VAL A 1 82 ? 5.377 70.312 -5.279 1.00 7.10 82 VAL A C 1
ATOM 628 O O . VAL A 1 82 ? 4.325 6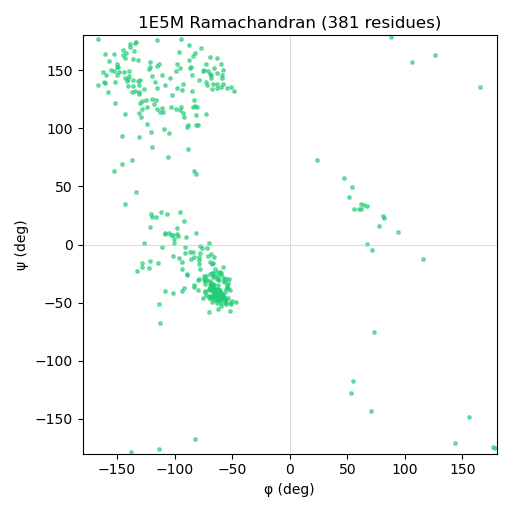9.690 -5.185 1.00 7.91 82 VAL A O 1
ATOM 632 N N . CYS A 1 83 ? 6.325 70.248 -4.353 1.00 7.79 83 CYS A N 1
ATOM 633 C CA . CYS A 1 83 ? 6.151 69.396 -3.189 1.00 7.28 83 CYS A CA 1
ATOM 634 C C . CYS A 1 83 ? 5.032 69.873 -2.267 1.00 7.14 83 CYS A C 1
ATOM 635 O O . CYS A 1 83 ? 4.286 69.062 -1.726 1.00 7.55 83 CYS A O 1
ATOM 638 N N . ALA A 1 84 ? 4.905 71.183 -2.085 1.00 8.12 84 ALA A N 1
ATOM 639 C CA . ALA A 1 84 ? 3.839 71.698 -1.235 1.00 8.36 84 ALA A CA 1
ATOM 640 C C . ALA A 1 84 ? 2.491 71.461 -1.920 1.00 8.00 84 ALA A C 1
ATOM 641 O O . ALA A 1 84 ? 1.475 71.258 -1.256 1.00 8.04 84 ALA A O 1
ATOM 643 N N . SER A 1 85 ? 2.485 71.494 -3.251 1.00 7.32 85 SER A N 1
ATOM 644 C CA . SER A 1 85 ? 1.256 71.262 -3.997 1.00 7.90 85 SER A CA 1
ATOM 645 C C . SER A 1 85 ? 0.835 69.799 -3.883 1.00 8.36 85 SER A C 1
ATOM 646 O O . SER A 1 85 ? -0.355 69.503 -3.767 1.00 8.21 85 SER A O 1
ATOM 649 N N . GLN A 1 86 ? 1.808 68.889 -3.915 1.00 7.92 86 GLN A N 1
ATOM 650 C CA . GLN A 1 86 ? 1.504 67.464 -3.769 1.00 8.93 86 GLN A CA 1
ATOM 651 C C . GLN A 1 86 ? 0.854 67.279 -2.402 1.00 7.95 86 GLN A C 1
ATOM 652 O O . GLN A 1 86 ? -0.130 66.553 -2.257 1.00 9.10 86 GLN A O 1
ATOM 658 N N . GLN A 1 87 ? 1.419 67.941 -1.397 1.00 8.94 87 GLN A N 1
ATOM 659 C CA . GLN A 1 87 ? 0.885 67.870 -0.044 1.00 7.90 87 GLN A CA 1
ATOM 660 C C . GLN A 1 87 ? -0.577 68.284 -0.020 1.00 8.98 87 GLN A C 1
ATOM 661 O O . GLN A 1 87 ? -1.413 67.604 0.566 1.00 9.64 87 GLN A O 1
ATOM 667 N N . ALA A 1 88 ? -0.874 69.420 -0.645 1.00 7.78 88 ALA A N 1
ATOM 668 C CA . ALA A 1 88 ? -2.235 69.941 -0.672 1.00 8.32 88 ALA A CA 1
ATOM 669 C C . ALA A 1 88 ? -3.209 68.998 -1.364 1.00 9.07 88 ALA A C 1
ATOM 670 O O . ALA A 1 88 ? -4.328 68.798 -0.892 1.00 8.59 88 ALA A O 1
ATOM 672 N N . ILE A 1 89 ? -2.787 68.428 -2.488 1.00 9.37 89 ILE A N 1
ATOM 673 C CA . ILE A 1 89 ? -3.636 67.501 -3.227 1.00 10.77 89 ILE A CA 1
ATOM 674 C C . ILE A 1 89 ? -3.904 66.241 -2.405 1.00 11.01 89 ILE A C 1
ATOM 675 O O . ILE A 1 89 ? -5.031 65.743 -2.374 1.00 11.49 89 ILE A O 1
ATOM 680 N N . ASN A 1 90 ? -2.873 65.732 -1.737 1.00 10.58 90 ASN A N 1
ATOM 681 C CA . ASN A 1 90 ? -3.026 64.537 -0.912 1.00 11.46 90 ASN A CA 1
ATOM 682 C C . ASN A 1 90 ? -3.925 64.836 0.281 1.00 11.85 90 ASN A C 1
ATOM 683 O O . ASN A 1 90 ? -4.764 64.020 0.664 1.00 11.30 90 ASN A O 1
ATOM 688 N N . ASP A 1 91 ? -3.742 66.013 0.868 1.00 10.37 91 ASP A N 1
ATOM 689 C CA . ASP A 1 91 ? -4.540 66.432 2.009 1.00 10.90 91 ASP A CA 1
ATOM 690 C C . ASP A 1 91 ? -6.009 66.506 1.595 1.00 10.99 91 ASP A C 1
ATOM 691 O O . ASP A 1 91 ? -6.901 66.108 2.344 1.00 13.01 91 ASP A O 1
ATOM 696 N N . ALA A 1 92 ? -6.252 67.004 0.387 1.00 11.02 92 ALA A N 1
ATOM 697 C CA . ALA A 1 92 ? -7.611 67.146 -0.120 1.00 11.44 92 ALA A CA 1
ATOM 698 C C . ALA A 1 92 ? -8.195 65.842 -0.635 1.00 11.41 92 ALA A C 1
ATOM 699 O O . ALA A 1 92 ? -9.413 65.731 -0.793 1.00 11.96 92 ALA A O 1
ATOM 701 N N . LYS A 1 93 ? -7.330 64.863 -0.884 1.00 11.78 93 LYS A N 1
ATOM 702 C CA . LYS A 1 93 ? -7.752 63.573 -1.423 1.00 12.16 93 LYS A CA 1
ATOM 703 C C . LYS A 1 93 ? -8.383 63.802 -2.794 1.00 13.50 93 LYS A C 1
ATOM 704 O O . LYS A 1 93 ? -9.279 63.069 -3.212 1.00 13.81 93 LYS A O 1
ATOM 710 N N . LEU A 1 94 ? -7.908 64.833 -3.487 1.00 13.02 94 LEU A N 1
ATOM 711 C CA . LEU A 1 94 ? -8.420 65.171 -4.810 1.00 13.47 94 LEU A CA 1
ATOM 712 C C . LEU A 1 94 ? -7.731 64.335 -5.878 1.00 13.53 94 LEU A C 1
ATOM 713 O O . LEU A 1 94 ? -6.515 64.405 -6.049 1.00 14.45 94 LEU A O 1
ATOM 718 N N . VAL A 1 95 ? -8.514 63.534 -6.590 1.00 14.01 95 VAL A N 1
ATOM 719 C CA . VAL A 1 95 ? -7.971 62.688 -7.642 1.00 14.70 95 VAL A CA 1
ATOM 720 C C . VAL A 1 95 ? -8.093 63.400 -8.981 1.00 13.56 95 VAL A C 1
ATOM 721 O O . VAL A 1 95 ? -9.196 63.714 -9.425 1.00 14.20 95 VAL A O 1
ATOM 725 N N . ILE A 1 96 ? -6.953 63.653 -9.613 1.00 13.51 96 ILE A N 1
ATOM 726 C CA . ILE A 1 96 ? -6.925 64.320 -10.907 1.00 14.09 96 ILE A CA 1
ATOM 727 C C . ILE A 1 96 ? -6.669 63.288 -11.997 1.00 14.85 96 ILE A C 1
ATOM 728 O O . ILE A 1 96 ? -5.638 62.618 -11.997 1.00 16.78 96 ILE A O 1
ATOM 733 N N . ASN A 1 97 ? -7.620 63.146 -12.913 1.00 16.30 97 ASN A N 1
ATOM 734 C CA . ASN A 1 97 ? -7.470 62.209 -14.018 1.00 16.90 97 ASN A CA 1
ATOM 735 C C . ASN A 1 97 ? -7.970 62.864 -15.296 1.00 16.60 97 ASN A C 1
ATOM 736 O O . ASN A 1 97 ? -8.382 64.023 -15.282 1.00 15.44 97 ASN A O 1
ATOM 741 N N . GLU A 1 98 ? -7.937 62.121 -16.397 1.00 17.72 98 GLU A N 1
ATOM 742 C CA . GLU A 1 98 ? -8.365 62.652 -17.685 1.00 17.73 98 GLU A CA 1
ATOM 743 C C . GLU A 1 98 ? -9.761 63.261 -17.660 1.00 17.56 98 GLU A C 1
ATOM 744 O O . GLU A 1 98 ? -10.048 64.191 -18.409 1.00 17.30 98 GLU A O 1
ATOM 750 N N . LEU A 1 99 ? -10.624 62.747 -16.790 1.00 17.71 99 LEU A N 1
ATOM 751 C CA . LEU A 1 99 ? -11.998 63.227 -16.707 1.00 17.68 99 LEU A CA 1
ATOM 752 C C . LEU A 1 99 ? -12.212 64.605 -16.078 1.00 17.55 99 LEU A C 1
ATOM 753 O O . LEU A 1 99 ? -13.188 65.281 -16.401 1.00 18.48 99 LEU A O 1
ATOM 758 N N . ASN A 1 100 ? -11.318 65.034 -15.190 1.00 15.63 100 ASN A N 1
ATOM 759 C CA . ASN A 1 100 ? -11.479 66.347 -14.567 1.00 14.44 100 ASN A CA 1
ATOM 760 C C . ASN A 1 100 ? -10.252 67.244 -14.701 1.00 13.48 100 ASN A C 1
ATOM 761 O O . ASN A 1 100 ? -10.250 68.376 -14.218 1.00 13.35 100 ASN A O 1
ATOM 766 N N . ALA A 1 101 ? -9.220 66.749 -15.376 1.00 12.24 101 ALA A N 1
ATOM 767 C CA . ALA A 1 101 ? -7.985 67.511 -15.541 1.00 10.54 101 ALA A CA 1
ATOM 768 C C . ALA A 1 101 ? -8.183 68.893 -16.159 1.00 10.33 101 ALA A C 1
ATOM 769 O O . ALA A 1 101 ? -7.528 69.856 -15.759 1.00 9.38 101 ALA A O 1
ATOM 771 N N . ASP A 1 102 ? -9.084 68.999 -17.127 1.00 10.41 102 ASP A N 1
ATOM 772 C CA . ASP A 1 102 ? -9.312 70.282 -17.788 1.00 9.84 102 ASP A CA 1
ATOM 773 C C . ASP A 1 102 ? -9.973 71.344 -16.919 1.00 10.68 102 ASP A C 1
ATOM 774 O O . ASP A 1 102 ? -9.956 72.523 -17.268 1.00 11.87 102 ASP A O 1
ATOM 779 N N . GLU A 1 103 ? -10.554 70.936 -15.795 1.00 10.51 103 GLU A N 1
ATOM 780 C CA . GLU A 1 103 ? -11.231 71.879 -14.911 1.00 11.52 103 GLU A CA 1
ATOM 781 C C . GLU A 1 103 ? -10.429 72.192 -13.653 1.00 9.81 103 GLU A C 1
ATOM 782 O O . GLU A 1 103 ? -10.941 72.826 -12.732 1.00 10.27 103 GLU A O 1
ATOM 788 N N . ILE A 1 104 ? -9.177 71.748 -13.619 1.00 8.30 104 ILE A N 1
ATOM 789 C CA . ILE A 1 104 ? -8.313 71.984 -12.465 1.00 8.56 104 ILE A CA 1
ATOM 790 C C . ILE A 1 104 ? -7.041 72.698 -12.910 1.00 8.30 104 ILE A C 1
ATOM 791 O O . ILE A 1 104 ? -6.268 72.165 -13.703 1.00 8.55 104 ILE A O 1
ATOM 796 N N . GLY A 1 105 ? -6.831 73.905 -12.392 1.00 7.30 105 GLY A N 1
ATOM 797 C CA . GLY A 1 105 ? -5.662 74.678 -12.769 1.00 7.08 105 GLY A CA 1
ATOM 798 C C . GLY A 1 105 ? -4.663 74.914 -11.653 1.00 6.47 105 GLY A C 1
ATOM 799 O O . GLY A 1 105 ? -4.818 74.418 -10.535 1.00 7.33 105 GLY A O 1
ATOM 800 N N . VAL A 1 106 ? -3.637 75.694 -11.968 1.00 5.83 106 VAL A N 1
ATOM 801 C CA . VAL A 1 106 ? -2.575 76.003 -11.024 1.00 5.72 106 VAL A CA 1
ATOM 802 C C . VAL A 1 106 ? -2.239 77.486 -11.096 1.00 5.75 106 VAL A C 1
ATOM 803 O O . VAL A 1 106 ? -2.133 78.054 -12.180 1.00 7.13 106 VAL A O 1
ATOM 807 N N . LEU A 1 107 ? -2.076 78.115 -9.939 1.00 6.60 107 LEU A N 1
ATOM 808 C CA . LEU A 1 107 ? -1.722 79.526 -9.904 1.00 5.89 107 LEU A CA 1
ATOM 809 C C . LEU A 1 107 ? -0.811 79.733 -8.701 1.00 5.95 107 LEU A C 1
ATOM 810 O O . LEU A 1 107 ? -1.269 79.940 -7.577 1.00 5.95 107 LEU A O 1
ATOM 815 N N . ILE A 1 108 ? 0.491 79.657 -8.949 1.00 6.25 108 ILE A N 1
ATOM 816 C CA . ILE A 1 108 ? 1.477 79.817 -7.892 1.00 6.06 108 ILE A CA 1
ATOM 817 C C . ILE A 1 108 ? 2.341 81.032 -8.175 1.00 6.82 108 ILE A C 1
ATOM 818 O O . ILE A 1 108 ? 2.984 81.127 -9.221 1.00 8.61 108 ILE A O 1
ATOM 823 N N . GLY A 1 109 ? 2.333 81.974 -7.241 1.00 6.32 109 GLY A N 1
ATOM 824 C CA . GLY A 1 109 ? 3.123 83.172 -7.420 1.00 7.23 109 GLY A CA 1
ATOM 825 C C . GLY A 1 109 ? 4.467 83.086 -6.731 1.00 7.29 109 GLY A C 1
ATOM 826 O O . GLY A 1 109 ? 4.721 82.194 -5.920 1.00 7.58 109 GLY A O 1
ATOM 827 N N . THR A 1 110 ? 5.345 84.012 -7.088 1.00 6.25 110 THR A N 1
ATOM 828 C CA . THR A 1 110 ? 6.665 84.092 -6.491 1.00 8.16 110 THR A CA 1
ATOM 829 C C . THR A 1 110 ? 7.112 85.527 -6.687 1.00 8.30 110 THR A C 1
ATOM 830 O O . THR A 1 110 ? 6.601 86.217 -7.567 1.00 7.06 110 THR A O 1
ATOM 834 N N . GLY A 1 111 ? 8.044 85.984 -5.863 1.00 8.23 111 GLY A N 1
ATOM 835 C CA . GLY A 1 111 ? 8.518 87.347 -5.999 1.00 8.84 111 GLY A CA 1
ATOM 836 C C . GLY A 1 111 ? 9.760 87.466 -6.862 1.00 10.16 111 GLY A C 1
ATOM 837 O O . GLY A 1 111 ? 9.873 88.389 -7.670 1.00 9.54 111 GLY A O 1
ATOM 838 N N . ILE A 1 112 ? 10.684 86.521 -6.713 1.00 10.35 112 ILE A N 1
ATOM 839 C CA . ILE A 1 112 ? 11.933 86.573 -7.462 1.00 12.90 112 ILE A CA 1
ATOM 840 C C . ILE A 1 112 ? 12.219 85.355 -8.334 1.00 12.73 112 ILE A C 1
ATOM 841 O O . ILE A 1 112 ? 13.023 85.428 -9.258 1.00 14.55 112 ILE A O 1
ATOM 846 N N . GLY A 1 113 ? 11.578 84.231 -8.042 1.00 11.69 113 GLY A N 1
ATOM 847 C CA . GLY A 1 113 ? 11.806 83.055 -8.865 1.00 11.92 113 GLY A CA 1
ATOM 848 C C . GLY A 1 113 ? 13.173 82.406 -8.722 1.00 12.31 113 GLY A C 1
ATOM 849 O O . GLY A 1 113 ? 13.736 82.365 -7.634 1.00 12.93 113 GLY A O 1
ATOM 850 N N . GLY A 1 114 ? 13.717 81.910 -9.831 1.00 12.89 114 GLY A N 1
ATOM 851 C CA . GLY A 1 114 ? 15.000 81.224 -9.786 1.00 15.54 114 GLY A CA 1
ATOM 852 C C . GLY A 1 114 ? 16.245 82.090 -9.813 1.00 18.71 114 GLY A C 1
ATOM 853 O O . GLY A 1 114 ? 17.050 81.997 -10.742 1.00 17.86 114 GLY A O 1
ATOM 854 N N . LEU A 1 115 ? 16.422 82.914 -8.786 1.00 19.51 115 LEU A N 1
ATOM 855 C CA . LEU A 1 115 ? 17.579 83.799 -8.716 1.00 20.99 115 LEU A CA 1
ATOM 856 C C . LEU A 1 115 ? 18.882 83.008 -8.670 1.00 21.66 115 LEU A C 1
ATOM 857 O O . LEU A 1 115 ? 19.876 83.406 -9.279 1.00 22.17 115 LEU A O 1
ATOM 862 N N . LYS A 1 116 ? 18.872 81.893 -7.946 1.00 21.04 116 LYS A N 1
ATOM 863 C CA . LYS A 1 116 ? 20.048 81.037 -7.821 1.00 21.22 116 LYS A CA 1
ATOM 864 C C . LYS A 1 116 ? 20.584 80.654 -9.197 1.00 20.26 116 LYS A C 1
ATOM 865 O O . LYS A 1 116 ? 21.788 80.712 -9.443 1.00 19.81 116 LYS A O 1
ATOM 871 N N . VAL A 1 117 ? 19.684 80.257 -10.091 1.00 18.01 117 VAL A N 1
ATOM 872 C CA . VAL A 1 117 ? 20.075 79.870 -11.440 1.00 16.23 117 VAL A CA 1
ATOM 873 C C . VAL A 1 117 ? 20.709 81.059 -12.158 1.00 17.11 117 VAL A C 1
ATOM 874 O O . VAL A 1 117 ? 21.727 80.923 -12.835 1.00 16.69 117 VAL A O 1
ATOM 878 N N . LEU A 1 118 ? 20.100 82.227 -11.994 1.00 17.12 118 LEU A N 1
ATOM 879 C CA . LEU A 1 118 ? 20.580 83.454 -12.613 1.00 20.20 118 LEU A CA 1
ATOM 880 C C . LEU A 1 118 ? 22.010 83.762 -12.175 1.00 21.13 118 LEU A C 1
ATOM 881 O O . LEU A 1 118 ? 22.868 84.093 -12.993 1.00 20.37 118 LEU A O 1
ATOM 886 N N . GLU A 1 119 ? 22.256 83.641 -10.876 1.00 21.75 119 GLU A N 1
ATOM 887 C CA . GLU A 1 119 ? 23.571 83.918 -10.315 1.00 22.82 119 GLU A CA 1
ATOM 888 C C . GLU A 1 119 ? 24.611 82.897 -10.759 1.00 22.90 119 GLU A C 1
ATOM 889 O O . GLU A 1 119 ? 25.718 83.265 -11.152 1.00 22.93 119 GLU A O 1
ATOM 895 N N . ASP A 1 120 ? 24.256 81.617 -10.703 1.00 21.87 120 ASP A N 1
ATOM 896 C CA . ASP A 1 120 ? 25.176 80.563 -11.111 1.00 21.45 120 ASP A CA 1
ATOM 897 C C . ASP A 1 120 ? 25.539 80.691 -12.586 1.00 20.62 120 ASP A C 1
ATOM 898 O O . ASP A 1 120 ? 26.698 80.530 -12.967 1.00 20.70 120 ASP A O 1
ATOM 903 N N . GLN A 1 121 ? 24.543 80.987 -13.415 1.00 17.80 121 GLN A N 1
ATOM 904 C CA . GLN A 1 121 ? 24.765 81.110 -14.847 1.00 16.08 121 GLN A CA 1
ATOM 905 C C . GLN A 1 121 ? 25.508 82.374 -15.258 1.00 15.14 121 GLN A C 1
ATOM 906 O O . GLN A 1 121 ? 26.279 82.358 -16.217 1.00 14.32 121 GLN A O 1
ATOM 912 N N . GLN A 1 122 ? 25.280 83.471 -14.543 1.00 14.90 122 GLN A N 1
ATOM 913 C CA . GLN A 1 122 ? 25.971 84.716 -14.860 1.00 15.10 122 GLN A CA 1
ATOM 914 C C . GLN A 1 122 ? 27.442 84.531 -14.502 1.00 15.77 122 GLN A C 1
ATOM 915 O O . GLN A 1 122 ? 28.327 85.031 -15.193 1.00 16.67 122 GLN A O 1
ATOM 921 N N . THR A 1 123 ? 27.690 83.804 -13.417 1.00 16.58 123 THR A N 1
ATOM 922 C CA . THR A 1 123 ? 29.051 83.530 -12.973 1.00 16.76 123 THR A CA 1
ATOM 923 C C . THR A 1 123 ? 29.760 82.717 -14.052 1.00 17.63 123 THR A C 1
ATOM 924 O O . THR A 1 123 ? 30.927 82.957 -14.362 1.00 18.18 123 THR A O 1
ATOM 928 N N . ILE A 1 124 ? 29.045 81.754 -14.623 1.00 17.47 124 ILE A N 1
ATOM 929 C CA . ILE A 1 124 ? 29.605 80.917 -15.677 1.00 16.90 124 ILE A CA 1
ATOM 930 C C . ILE A 1 124 ? 29.869 81.760 -16.920 1.00 17.21 124 ILE A C 1
ATOM 931 O O . ILE A 1 124 ? 30.932 81.666 -17.530 1.00 16.36 124 ILE A O 1
ATOM 936 N N . LEU A 1 125 ? 28.903 82.594 -17.287 1.00 15.19 125 LEU A N 1
ATOM 937 C CA . LEU A 1 125 ? 29.050 83.443 -18.461 1.00 15.87 125 LEU A CA 1
ATOM 938 C C . LEU A 1 125 ? 30.301 84.314 -18.368 1.00 17.18 125 LEU A C 1
ATOM 939 O O . LEU A 1 125 ? 31.070 84.409 -19.324 1.00 17.18 125 LEU A O 1
ATOM 944 N N . LEU A 1 126 ? 30.503 84.939 -17.214 1.00 18.73 126 LEU A N 1
ATOM 945 C CA . LEU A 1 126 ? 31.657 85.808 -17.000 1.00 20.45 126 LEU A CA 1
ATOM 946 C C . LEU A 1 126 ? 32.982 85.054 -16.957 1.00 21.84 126 LEU A C 1
ATOM 947 O O . LEU A 1 126 ? 34.012 85.576 -17.381 1.00 21.91 126 LEU A O 1
ATOM 952 N N . ASP A 1 127 ? 32.953 83.825 -16.453 1.00 23.04 127 ASP A N 1
ATOM 953 C CA . ASP A 1 127 ? 34.168 83.028 -16.326 1.00 25.17 127 ASP A CA 1
ATOM 954 C C . ASP A 1 127 ? 34.504 82.114 -17.505 1.00 25.76 127 ASP A C 1
ATOM 955 O O . ASP A 1 127 ? 35.676 81.959 -17.853 1.00 26.43 127 ASP A O 1
ATOM 960 N N . LYS A 1 128 ? 33.488 81.517 -18.121 1.00 25.11 128 LYS A N 1
ATOM 961 C CA . LYS A 1 128 ? 33.714 80.601 -19.236 1.00 24.82 128 LYS A CA 1
ATOM 962 C C . LYS A 1 128 ? 33.164 81.070 -20.581 1.00 23.94 128 LYS A C 1
ATOM 963 O O . LYS A 1 128 ? 33.536 80.536 -21.625 1.00 24.46 128 LYS A O 1
ATOM 969 N N . GLY A 1 129 ? 32.277 82.057 -20.560 1.00 22.82 129 GLY A N 1
ATOM 970 C CA . GLY A 1 129 ? 31.703 82.543 -21.802 1.00 20.36 129 GLY A CA 1
ATOM 971 C C . GLY A 1 129 ? 30.270 82.071 -21.958 1.00 19.46 129 GLY A C 1
ATOM 972 O O . GLY A 1 129 ? 29.889 81.062 -21.370 1.00 19.37 129 GLY A O 1
ATOM 973 N N . PRO A 1 130 ? 29.454 82.770 -22.761 1.00 19.04 130 PRO A N 1
ATOM 974 C CA . PRO A 1 130 ? 28.051 82.394 -22.969 1.00 18.96 130 PRO A CA 1
ATOM 975 C C . PRO A 1 130 ? 27.804 80.978 -23.485 1.00 18.89 130 PRO A C 1
ATOM 976 O O . PRO A 1 130 ? 26.767 80.384 -23.195 1.00 18.17 130 PRO A O 1
ATOM 980 N N . SER A 1 131 ? 28.754 80.435 -24.239 1.00 18.87 131 SER A N 1
ATOM 981 C CA . SER A 1 131 ? 28.602 79.093 -24.790 1.00 19.24 131 SER A CA 1
ATOM 982 C C . SER A 1 131 ? 28.551 78.002 -23.724 1.00 18.84 131 SER A C 1
ATOM 983 O O . SER A 1 131 ? 28.040 76.910 -23.974 1.00 18.97 131 SER A O 1
ATOM 986 N N . ARG A 1 132 ? 29.071 78.295 -22.535 1.00 18.18 132 ARG A N 1
ATOM 987 C CA . ARG A 1 132 ? 29.090 77.316 -21.452 1.00 18.96 132 ARG A CA 1
ATOM 988 C C . ARG A 1 132 ? 27.870 77.354 -20.537 1.00 17.77 132 ARG A C 1
ATOM 989 O O . ARG A 1 132 ? 27.751 76.542 -19.619 1.00 17.13 132 ARG A O 1
ATOM 997 N N . CYS A 1 133 ? 26.960 78.288 -20.789 1.00 16.56 133 CYS A N 1
ATOM 998 C CA . CYS A 1 133 ? 25.756 78.395 -19.973 1.00 16.13 133 CYS A CA 1
ATOM 999 C C . CYS A 1 133 ? 24.839 77.196 -20.216 1.00 15.95 133 CYS A C 1
ATOM 1000 O O . CYS A 1 133 ? 24.773 76.662 -21.322 1.00 16.23 133 CYS A O 1
ATOM 1003 N N . SER A 1 134 ? 24.136 76.780 -19.169 1.00 15.76 134 SER A N 1
ATOM 1004 C CA . SER A 1 134 ? 23.233 75.636 -19.241 1.00 16.39 134 SER A CA 1
ATOM 1005 C C . SER A 1 134 ? 22.057 75.808 -20.198 1.00 15.94 134 SER A C 1
ATOM 1006 O O . SER A 1 134 ? 21.439 76.869 -20.262 1.00 14.45 134 SER A O 1
ATOM 1009 N N . PRO A 1 135 ? 21.732 74.753 -20.962 1.00 15.29 135 PRO A N 1
ATOM 1010 C CA . PRO A 1 135 ? 20.610 74.835 -21.899 1.00 15.47 135 PRO A CA 1
ATOM 1011 C C . PRO A 1 135 ? 19.288 74.855 -21.134 1.00 14.90 135 PRO A C 1
ATOM 1012 O O . PRO A 1 135 ? 18.228 75.112 -21.707 1.00 16.16 135 PRO A O 1
ATOM 1016 N N . PHE A 1 136 ? 19.363 74.596 -19.832 1.00 15.28 136 PHE A N 1
ATOM 1017 C CA . PHE A 1 136 ? 18.168 74.566 -18.993 1.00 15.72 136 PHE A CA 1
ATOM 1018 C C . PHE A 1 136 ? 18.013 75.828 -18.150 1.00 15.62 136 PHE A C 1
ATOM 1019 O O . PHE A 1 136 ? 17.138 75.895 -17.286 1.00 14.74 136 PHE A O 1
ATOM 1027 N N . MET A 1 137 ? 18.854 76.825 -18.405 1.00 14.63 137 MET A N 1
ATOM 1028 C CA . MET A 1 137 ? 18.805 78.078 -17.655 1.00 13.53 137 MET A CA 1
ATOM 1029 C C . MET A 1 137 ? 17.417 78.706 -17.615 1.00 13.44 137 MET A C 1
ATOM 1030 O O . MET A 1 137 ? 16.864 78.949 -16.541 1.00 12.51 137 MET A O 1
ATOM 1035 N N . ILE A 1 138 ? 16.863 78.974 -18.791 1.00 13.51 138 ILE A N 1
ATOM 1036 C CA . ILE A 1 138 ? 15.559 79.615 -18.881 1.00 13.58 138 ILE A CA 1
ATOM 1037 C C . ILE A 1 138 ? 14.415 78.846 -18.220 1.00 14.38 138 ILE A C 1
ATOM 1038 O O . ILE A 1 138 ? 13.690 79.407 -17.399 1.00 13.21 138 ILE A O 1
ATOM 1043 N N . PRO A 1 139 ? 14.235 77.556 -18.559 1.00 14.07 139 PRO A N 1
ATOM 1044 C CA . PRO A 1 139 ? 13.145 76.784 -17.948 1.00 15.42 139 PRO A CA 1
ATOM 1045 C C . PRO A 1 139 ? 13.322 76.449 -16.467 1.00 15.63 139 PRO A C 1
ATOM 1046 O O . PRO A 1 139 ? 12.483 75.773 -15.869 1.00 18.21 139 PRO A O 1
ATOM 1050 N N . MET A 1 140 ? 14.418 76.905 -15.877 1.00 13.86 140 MET A N 1
ATOM 1051 C CA . MET A 1 140 ? 14.653 76.661 -14.463 1.00 12.68 140 MET A CA 1
ATOM 1052 C C . MET A 1 140 ? 14.625 77.983 -13.706 1.00 12.87 140 MET A C 1
ATOM 1053 O O . MET A 1 140 ? 14.396 78.009 -12.499 1.00 12.94 140 MET A O 1
ATOM 1058 N N A MET A 1 141 ? 14.838 79.070 -14.437 0.50 12.36 141 MET A N 1
ATOM 1059 N N B MET A 1 141 ? 14.837 79.087 -14.418 0.50 12.38 141 MET A N 1
ATOM 1060 C CA A MET A 1 141 ? 14.912 80.404 -13.857 0.50 12.71 141 MET A CA 1
ATOM 1061 C CA B MET A 1 141 ? 14.871 80.398 -13.774 0.50 12.58 141 MET A CA 1
ATOM 1062 C C A MET A 1 141 ? 13.620 81.224 -13.806 0.50 12.48 141 MET A C 1
ATOM 1063 C C B MET A 1 141 ? 13.570 81.199 -13.772 0.50 12.44 141 MET A C 1
ATOM 1064 O O A MET A 1 141 ? 13.322 81.846 -12.787 0.50 11.79 141 MET A O 1
ATOM 1065 O O B MET A 1 141 ? 13.216 81.790 -12.752 0.50 11.88 141 MET A O 1
ATOM 1074 N N . ILE A 1 142 ? 12.858 81.227 -14.896 1.00 13.01 142 ILE A N 1
ATOM 1075 C CA . ILE A 1 142 ? 11.622 82.012 -14.963 1.00 13.21 142 ILE A CA 1
ATOM 1076 C C . ILE A 1 142 ? 10.557 81.688 -13.917 1.00 11.88 142 ILE A C 1
ATOM 1077 O 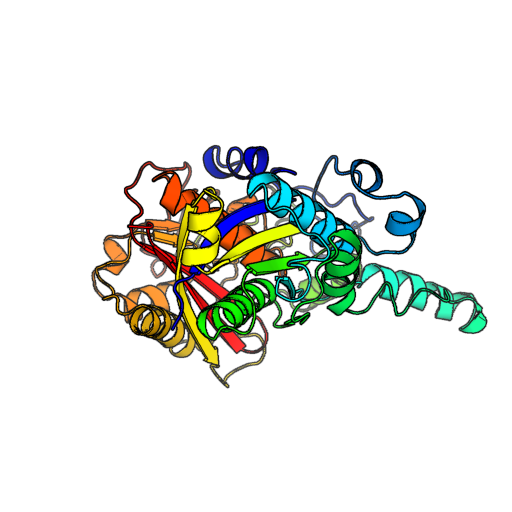O . ILE A 1 142 ? 10.295 80.529 -13.594 1.00 10.11 142 ILE A O 1
ATOM 1082 N N . ALA A 1 143 ? 9.950 82.752 -13.396 1.00 10.49 143 ALA A N 1
ATOM 1083 C CA . ALA A 1 143 ? 8.951 82.668 -12.335 1.00 8.90 143 ALA A CA 1
ATOM 1084 C C . ALA A 1 143 ? 7.783 81.714 -12.534 1.00 8.11 143 ALA A C 1
ATOM 1085 O O . ALA A 1 143 ? 7.348 81.067 -11.584 1.00 8.21 143 ALA A O 1
ATOM 1087 N N . ASN A 1 144 ? 7.268 81.629 -13.755 1.00 8.22 144 ASN A N 1
ATOM 1088 C CA . ASN A 1 144 ? 6.126 80.765 -14.037 1.00 7.41 144 ASN A CA 1
ATOM 1089 C C . ASN A 1 144 ? 6.432 79.271 -14.033 1.00 7.49 144 ASN A C 1
ATOM 1090 O O . ASN A 1 144 ? 5.529 78.457 -14.200 1.00 8.78 144 ASN A O 1
ATOM 1095 N N . MET A 1 145 ? 7.694 78.907 -13.845 1.00 8.00 145 MET A N 1
ATOM 1096 C CA . MET A 1 145 ? 8.053 77.495 -13.833 1.00 9.21 145 MET A CA 1
ATOM 1097 C C . MET A 1 145 ? 7.437 76.754 -12.649 1.00 9.22 145 MET A C 1
ATOM 1098 O O . MET A 1 145 ? 7.190 75.554 -12.729 1.00 8.72 145 MET A O 1
ATOM 1103 N N . ALA A 1 146 ? 7.175 77.460 -11.554 1.00 8.45 146 ALA A N 1
ATOM 1104 C CA . ALA A 1 146 ? 6.563 76.808 -10.398 1.00 8.10 146 ALA A CA 1
ATOM 1105 C C . ALA A 1 146 ? 5.175 76.305 -10.794 1.00 8.33 146 ALA A C 1
ATOM 1106 O O . ALA A 1 146 ? 4.833 75.143 -10.562 1.00 8.53 146 ALA A O 1
ATOM 1108 N N . SER A 1 147 ? 4.375 77.178 -11.398 1.00 7.29 147 SER A N 1
ATOM 1109 C CA . SER A 1 147 ? 3.035 76.790 -11.834 1.00 8.10 147 SER A CA 1
ATOM 1110 C C . SER A 1 147 ? 3.093 75.730 -12.933 1.00 7.54 147 SER A C 1
ATOM 1111 O O . SER A 1 147 ? 2.346 74.753 -12.912 1.00 8.03 147 SER A O 1
ATOM 1114 N N . GLY A 1 148 ? 3.988 75.937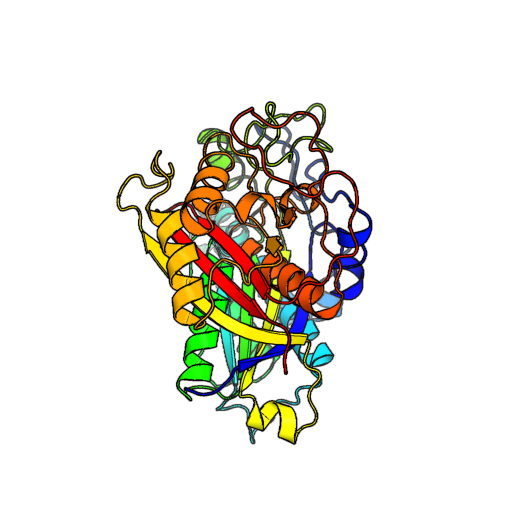 -13.893 1.00 8.13 148 GLY A N 1
ATOM 1115 C CA . GLY A 1 148 ? 4.114 75.009 -15.001 1.00 8.17 148 GLY A CA 1
ATOM 1116 C C . GLY A 1 148 ? 4.539 73.614 -14.592 1.00 8.40 148 GLY A C 1
ATOM 1117 O O . GLY A 1 148 ? 3.948 72.624 -15.027 1.00 9.18 148 GLY A O 1
ATOM 1118 N N . LEU A 1 149 ? 5.567 73.530 -13.756 1.00 8.33 149 LEU A N 1
ATOM 1119 C CA . LEU A 1 149 ? 6.056 72.234 -13.306 1.00 8.19 149 LEU A CA 1
ATOM 1120 C C . LEU A 1 149 ? 5.049 71.548 -12.395 1.00 8.16 149 LEU A C 1
ATOM 1121 O O . LEU A 1 149 ? 4.915 70.325 -12.419 1.00 8.29 149 LEU A O 1
ATOM 1126 N N . THR A 1 150 ? 4.331 72.333 -11.597 1.00 7.79 150 THR A N 1
ATOM 1127 C CA . THR A 1 150 ? 3.325 71.762 -10.713 1.00 6.85 150 THR A CA 1
ATOM 1128 C C . THR A 1 150 ? 2.194 71.147 -11.541 1.00 8.36 150 THR A C 1
ATOM 1129 O O . THR A 1 150 ? 1.726 70.050 -11.241 1.00 8.09 150 THR A O 1
ATOM 1133 N N . ALA A 1 151 ? 1.773 71.840 -12.596 1.00 8.32 151 ALA A N 1
ATOM 1134 C CA . ALA A 1 151 ? 0.710 71.330 -13.457 1.00 8.28 151 ALA A CA 1
ATOM 1135 C C . ALA A 1 151 ? 1.137 70.013 -14.101 1.00 8.00 151 ALA A C 1
ATOM 1136 O O . ALA A 1 151 ? 0.360 69.059 -14.163 1.00 8.89 151 ALA A O 1
ATOM 1138 N N . ILE A 1 152 ? 2.369 69.966 -14.592 1.00 8.58 152 ILE A N 1
ATOM 1139 C CA . ILE A 1 152 ? 2.872 68.748 -15.218 1.00 9.34 152 ILE A CA 1
ATOM 1140 C C . ILE A 1 152 ? 2.927 67.601 -14.209 1.00 10.49 152 ILE A C 1
ATOM 1141 O O . ILE A 1 152 ? 2.542 66.471 -14.515 1.00 11.18 152 ILE A O 1
ATOM 1146 N N . ASN A 1 153 ? 3.392 67.895 -13.000 1.00 9.97 153 ASN A N 1
ATOM 1147 C CA . ASN A 1 153 ? 3.503 66.871 -11.966 1.00 9.34 153 ASN A CA 1
ATOM 1148 C C . ASN A 1 153 ? 2.147 66.315 -11.535 1.00 9.97 153 ASN A C 1
ATOM 1149 O O . ASN A 1 153 ? 1.996 65.108 -11.332 1.00 11.72 153 ASN A O 1
ATOM 1154 N N . LEU A 1 154 ? 1.160 67.197 -11.406 1.00 9.78 154 LEU A N 1
ATOM 1155 C CA . LEU A 1 154 ? -0.171 66.800 -10.959 1.00 10.10 154 LEU A CA 1
ATOM 1156 C C . LEU A 1 154 ? -1.175 66.470 -12.060 1.00 10.79 154 LEU A C 1
ATO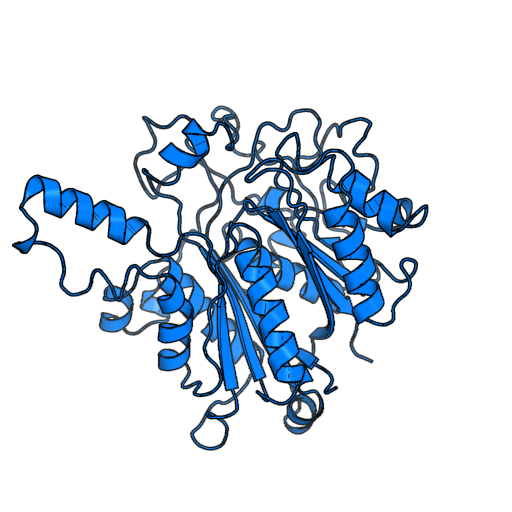M 1157 O O . LEU A 1 154 ? -2.218 65.872 -11.788 1.00 11.99 154 LEU A O 1
ATOM 1162 N N . GLY A 1 155 ? -0.860 66.859 -13.294 1.00 10.57 155 GLY A N 1
ATOM 1163 C CA . GLY A 1 155 ? -1.754 66.599 -14.411 1.00 10.58 155 GLY A CA 1
ATOM 1164 C C . GLY A 1 155 ? -2.894 67.600 -14.534 1.00 10.04 155 GLY A C 1
ATOM 1165 O O . GLY A 1 155 ? -3.941 67.291 -15.104 1.00 10.78 155 GLY A O 1
ATOM 1166 N N . ALA A 1 156 ? -2.696 68.800 -13.998 1.00 9.24 156 ALA A N 1
ATOM 1167 C CA . ALA A 1 156 ? -3.716 69.847 -14.046 1.00 9.29 156 ALA A CA 1
ATOM 1168 C C . ALA A 1 156 ? -3.677 70.570 -15.391 1.00 8.47 156 ALA A C 1
ATOM 1169 O O . ALA A 1 156 ? -2.674 71.187 -15.743 1.00 8.87 156 ALA A O 1
ATOM 1171 N N . LYS A 1 157 ? -4.777 70.507 -16.136 1.00 8.36 157 LYS A N 1
ATOM 1172 C CA . LYS A 1 157 ? -4.823 71.134 -17.451 1.00 9.03 157 LYS A CA 1
ATOM 1173 C C . LYS A 1 157 ? -5.682 72.388 -17.544 1.00 8.54 157 LYS A C 1
ATOM 1174 O O . LYS A 1 157 ? -5.930 72.895 -18.638 1.00 9.14 157 LYS A O 1
ATOM 1180 N N . GLY A 1 158 ? -6.134 72.885 -16.399 1.00 8.02 158 GLY A N 1
ATOM 1181 C CA . GLY A 1 158 ? -6.942 74.089 -16.390 1.00 8.52 158 GLY A CA 1
ATOM 1182 C C . GLY A 1 158 ? -6.072 75.334 -16.450 1.00 8.27 158 GLY A C 1
ATOM 1183 O O . GLY A 1 158 ? -4.876 75.247 -16.730 1.00 7.59 158 GLY A O 1
ATOM 1184 N N . PRO A 1 159 ? -6.646 76.513 -16.184 1.00 6.75 159 PRO A N 1
ATOM 1185 C CA . PRO A 1 159 ? -5.891 77.769 -16.215 1.00 7.06 159 PRO A CA 1
ATOM 1186 C C . PRO A 1 159 ? -4.585 77.658 -15.435 1.00 6.79 159 PRO A C 1
ATOM 1187 O O . PRO A 1 159 ? -4.564 77.164 -14.309 1.00 7.79 159 PRO A O 1
ATOM 1191 N N . ASN A 1 160 ? -3.497 78.114 -16.044 1.00 7.08 160 ASN A N 1
ATOM 1192 C CA . ASN A 1 160 ? -2.195 78.073 -15.405 1.00 8.17 160 ASN A CA 1
ATOM 1193 C C . ASN A 1 160 ? -1.611 79.475 -15.517 1.00 8.29 160 ASN A C 1
ATOM 1194 O O . ASN A 1 160 ? -1.247 79.923 -16.606 1.00 8.77 160 ASN A O 1
ATOM 1199 N N . ASN A 1 161 ? -1.534 80.165 -14.384 1.00 7.81 161 ASN A N 1
ATOM 1200 C CA . ASN A 1 161 ? -1.035 81.530 -14.370 1.00 8.01 161 ASN A CA 1
ATOM 1201 C C . ASN A 1 161 ? -0.026 81.705 -13.241 1.00 7.31 161 ASN A C 1
ATOM 1202 O O . ASN A 1 161 ? 0.183 80.802 -12.431 1.00 7.21 161 ASN A O 1
ATOM 1207 N N . CYS A 1 162 ? 0.596 82.876 -13.197 1.00 6.64 162 CYS A N 1
ATOM 1208 C CA . CYS A 1 162 ? 1.592 83.179 -12.185 1.00 7.44 162 CYS A CA 1
ATOM 1209 C C . CYS A 1 162 ? 1.610 84.668 -11.914 1.00 7.29 162 CYS A C 1
ATOM 1210 O O . CYS A 1 162 ? 1.824 85.470 -12.826 1.00 7.56 162 CYS A O 1
ATOM 1213 N N . THR A 1 163 ? 1.367 85.035 -10.662 1.00 6.57 163 THR A N 1
ATOM 1214 C CA . THR A 1 163 ? 1.378 86.434 -10.272 1.00 6.63 163 THR A CA 1
ATOM 1215 C C . THR A 1 163 ? 2.681 86.749 -9.556 1.00 6.69 163 THR A C 1
ATOM 1216 O O . THR A 1 163 ? 3.083 86.044 -8.631 1.00 8.21 163 THR A O 1
ATOM 1220 N N . VAL A 1 164 ? 3.350 87.805 -10.004 1.00 6.07 164 VAL A N 1
ATOM 1221 C CA . VAL A 1 164 ? 4.603 88.224 -9.398 1.00 6.74 164 VAL A CA 1
ATOM 1222 C C . VAL A 1 164 ? 4.413 89.650 -8.905 1.00 7.69 164 VAL A C 1
ATOM 1223 O O . VAL A 1 164 ? 4.517 90.609 -9.668 1.00 8.81 164 VAL A O 1
ATOM 1227 N N . THR A 1 165 ? 4.102 89.773 -7.618 1.00 6.65 165 THR A N 1
ATOM 1228 C CA . THR A 1 165 ? 3.877 91.069 -6.999 1.00 7.68 165 THR A CA 1
ATOM 1229 C C . THR A 1 165 ? 4.632 91.155 -5.677 1.00 8.47 165 THR A C 1
ATOM 1230 O O . THR A 1 165 ? 4.096 91.604 -4.665 1.00 7.73 165 THR A O 1
ATOM 1234 N N . ALA A 1 166 ? 5.885 90.715 -5.696 1.00 10.26 166 ALA A N 1
ATOM 1235 C CA . ALA A 1 166 ? 6.736 90.754 -4.514 1.00 10.76 166 ALA A CA 1
ATOM 1236 C C . ALA A 1 166 ? 6.087 90.074 -3.308 1.00 11.32 166 ALA A C 1
ATOM 1237 O O . ALA A 1 166 ? 5.644 88.931 -3.400 1.00 10.04 166 ALA A O 1
ATOM 1239 N N . CYS A 1 167 ? 6.029 90.788 -2.184 1.00 10.85 167 CYS A N 1
ATOM 1240 C CA . CYS A 1 167 ? 5.458 90.265 -0.940 1.00 11.52 167 CYS A CA 1
ATOM 1241 C C . CYS A 1 167 ? 4.014 89.812 -1.071 1.00 10.85 167 CYS A C 1
ATOM 1242 O O . CYS A 1 167 ? 3.515 89.059 -0.235 1.00 10.52 167 CYS A O 1
ATOM 1245 N N . ALA A 1 168 ? 3.335 90.282 -2.110 1.00 8.89 168 ALA A N 1
ATOM 1246 C CA . ALA A 1 168 ? 1.936 89.933 -2.310 1.00 8.09 168 ALA A CA 1
ATOM 1247 C C . ALA A 1 168 ? 1.710 88.840 -3.350 1.00 7.89 168 ALA A C 1
ATOM 1248 O O . ALA A 1 168 ? 0.568 88.461 -3.607 1.00 8.45 168 ALA A O 1
ATOM 1250 N N . ALA A 1 169 ? 2.790 88.316 -3.924 1.00 7.72 169 ALA A N 1
ATOM 1251 C CA . ALA A 1 169 ? 2.673 87.309 -4.975 1.00 6.72 169 ALA A CA 1
ATOM 1252 C C . ALA A 1 169 ? 1.765 86.138 -4.632 1.00 6.23 169 ALA A C 1
ATOM 1253 O O . ALA A 1 169 ? 0.904 85.759 -5.432 1.00 6.84 169 ALA A O 1
ATOM 1255 N N . GLY A 1 170 ? 1.962 85.563 -3.452 1.00 6.49 170 GLY A N 1
ATOM 1256 C CA . GLY A 1 170 ? 1.154 84.431 -3.040 1.00 7.08 170 GLY A CA 1
ATOM 1257 C C . GLY A 1 170 ? -0.292 84.794 -2.765 1.00 6.51 170 GLY A C 1
ATOM 1258 O O . GLY A 1 170 ? -1.194 83.992 -3.008 1.00 6.82 170 GLY A O 1
ATOM 1259 N N . SER A 1 171 ? -0.525 86.000 -2.257 1.00 7.15 171 SER A N 1
ATOM 1260 C CA . SER A 1 171 ? -1.881 86.432 -1.963 1.00 7.06 171 SER A CA 1
ATOM 1261 C C . SER A 1 171 ? -2.634 86.742 -3.248 1.00 7.18 171 SER A C 1
ATOM 1262 O O . SER A 1 171 ? -3.809 86.410 -3.381 1.00 7.01 171 SER A O 1
ATOM 1265 N N . ASN A 1 172 ? -1.962 87.387 -4.194 1.00 6.83 172 ASN A N 1
ATOM 1266 C CA . ASN A 1 172 ? -2.594 87.679 -5.471 1.00 6.24 172 ASN A CA 1
ATOM 1267 C C . ASN A 1 172 ? -2.883 86.374 -6.209 1.00 6.70 172 ASN A C 1
ATOM 1268 O O . ASN A 1 172 ? -3.890 86.259 -6.902 1.00 7.42 172 ASN A O 1
ATOM 1273 N N . ALA A 1 173 ? -2.006 85.385 -6.058 1.00 6.13 173 ALA A N 1
ATOM 1274 C CA . ALA A 1 173 ? -2.210 84.108 -6.739 1.00 6.70 173 ALA A CA 1
ATOM 1275 C C . ALA A 1 173 ? -3.468 83.430 -6.219 1.00 6.67 173 ALA A C 1
ATOM 1276 O O . ALA A 1 173 ? -4.290 82.939 -6.994 1.00 7.23 173 ALA A O 1
ATOM 1278 N N . ILE A 1 174 ? -3.613 83.402 -4.900 1.00 6.31 174 ILE A N 1
ATOM 1279 C CA . ILE A 1 174 ? -4.777 82.778 -4.282 1.00 6.29 174 ILE A CA 1
ATOM 1280 C C . ILE A 1 174 ? -6.037 83.572 -4.608 1.00 7.30 174 ILE A C 1
ATOM 1281 O O . ILE A 1 174 ? -7.086 82.993 -4.885 1.00 6.65 174 ILE A O 1
ATOM 1286 N N . GLY A 1 175 ? -5.924 84.898 -4.589 1.00 5.85 175 GLY A N 1
ATOM 1287 C CA . GLY A 1 175 ? -7.064 85.734 -4.910 1.00 6.28 175 GLY A CA 1
ATOM 1288 C C . GLY A 1 175 ? -7.514 85.543 -6.347 1.00 6.81 175 GLY A C 1
ATOM 1289 O O . GLY A 1 175 ? -8.709 85.436 -6.626 1.00 6.31 175 GLY A O 1
ATOM 1290 N N . ASP A 1 176 ? -6.562 85.515 -7.274 1.00 6.20 176 ASP A N 1
ATOM 1291 C CA . ASP A 1 176 ? -6.918 85.325 -8.673 1.00 6.32 176 ASP A CA 1
ATOM 1292 C C . ASP A 1 176 ? -7.497 83.933 -8.912 1.00 5.67 176 ASP A C 1
ATOM 1293 O O . ASP A 1 176 ? -8.405 83.770 -9.729 1.00 6.42 176 ASP A O 1
ATOM 1298 N N . ALA A 1 177 ? -6.978 82.932 -8.202 1.00 5.93 177 ALA A N 1
ATOM 1299 C CA . ALA A 1 177 ? -7.480 81.564 -8.340 1.00 6.64 177 ALA A CA 1
ATOM 1300 C C . ALA A 1 177 ? -8.917 81.521 -7.828 1.00 6.88 177 ALA A C 1
ATOM 1301 O O . ALA A 1 177 ? -9.773 80.833 -8.384 1.00 7.32 177 ALA A O 1
ATOM 1303 N N . PHE A 1 178 ? -9.162 82.258 -6.751 1.00 6.24 178 PHE A N 1
ATOM 1304 C CA . PHE A 1 178 ? -10.482 82.364 -6.139 1.00 5.92 178 PHE A CA 1
ATOM 1305 C C . PHE A 1 178 ? -11.485 82.878 -7.181 1.00 7.52 178 PHE A C 1
ATOM 1306 O O . PHE A 1 178 ? -12.590 82.349 -7.307 1.00 7.57 178 PHE A O 1
ATOM 1314 N N . ARG A 1 179 ? -11.094 83.904 -7.934 1.00 6.92 179 ARG A N 1
ATOM 1315 C CA . ARG A 1 179 ? -11.970 84.455 -8.965 1.00 7.26 179 ARG A CA 1
ATOM 1316 C C . ARG A 1 179 ? -12.258 83.433 -10.055 1.00 7.40 179 ARG A C 1
ATOM 1317 O O . ARG A 1 179 ? -13.373 83.354 -10.559 1.00 8.05 179 ARG A O 1
ATOM 1325 N N . LEU A 1 180 ? -11.246 82.658 -10.430 1.00 7.16 180 LEU A N 1
ATOM 1326 C CA . LEU A 1 180 ? -11.434 81.653 -11.470 1.00 7.48 180 LEU A CA 1
ATOM 1327 C C . LEU A 1 180 ? -12.513 80.659 -11.067 1.00 7.59 180 LEU A C 1
ATOM 1328 O O . LEU A 1 180 ? -13.352 80.283 -11.881 1.00 8.77 180 LEU A O 1
ATOM 1333 N N . VAL A 1 181 ? -12.496 80.240 -9.807 1.00 7.74 181 VAL A N 1
ATOM 1334 C CA . VAL A 1 181 ? -13.493 79.290 -9.334 1.00 7.76 181 VAL A CA 1
ATOM 1335 C C . VAL A 1 181 ? -14.845 79.988 -9.192 1.00 8.14 181 VAL A C 1
ATOM 1336 O O . VAL A 1 181 ? -15.873 79.444 -9.599 1.00 7.63 181 VAL A O 1
ATOM 1340 N N . GLN A 1 182 ? -14.849 81.198 -8.639 1.00 7.12 182 GLN A N 1
ATOM 1341 C CA . GLN A 1 182 ? -16.098 81.950 -8.491 1.00 8.20 182 GLN A CA 1
ATOM 1342 C C . GLN A 1 182 ? -16.808 82.135 -9.830 1.00 8.18 182 GLN A C 1
ATOM 1343 O O . GLN A 1 182 ? -18.032 82.052 -9.911 1.00 8.60 182 GLN A O 1
ATOM 1349 N N . ASN A 1 183 ? -16.029 82.417 -10.870 1.00 9.05 183 ASN A N 1
ATOM 1350 C CA . ASN A 1 183 ? -16.582 82.671 -12.193 1.00 10.50 183 ASN A CA 1
ATOM 1351 C C . ASN A 1 183 ? -16.749 81.457 -13.090 1.00 9.92 183 ASN A C 1
ATOM 1352 O O . ASN A 1 183 ? -17.093 81.596 -14.268 1.00 10.67 183 ASN A O 1
ATOM 1357 N N . GLY A 1 184 ? -16.497 80.274 -12.540 1.00 8.56 184 GLY A N 1
ATOM 1358 C CA . GLY A 1 184 ? -16.672 79.047 -13.295 1.00 9.59 184 GLY A CA 1
ATOM 1359 C C . GLY A 1 184 ? -15.621 78.661 -14.314 1.00 9.40 184 GLY A C 1
ATOM 1360 O O . GLY A 1 184 ? -15.874 77.796 -15.154 1.00 11.30 184 GLY A O 1
ATOM 1361 N N . TYR A 1 185 ? -14.445 79.275 -14.253 1.00 8.50 185 TYR A N 1
ATOM 1362 C CA . TYR A 1 185 ? -13.395 78.942 -15.208 1.00 7.93 185 TYR A CA 1
ATOM 1363 C C . TYR A 1 185 ? -12.559 77.756 -14.755 1.00 7.96 185 TYR A C 1
ATOM 1364 O O . TYR A 1 185 ? -11.705 77.266 -15.492 1.00 8.54 185 TYR A O 1
ATOM 1373 N N . ALA A 1 186 ? -12.817 77.302 -13.535 1.00 7.49 186 ALA A N 1
ATOM 1374 C CA . ALA A 1 186 ? -12.129 76.148 -12.972 1.00 7.96 186 ALA A CA 1
ATOM 1375 C C . ALA A 1 186 ? -12.981 75.595 -11.838 1.00 7.54 186 ALA A C 1
ATOM 1376 O O . ALA A 1 186 ? -13.667 76.348 -11.150 1.00 9.13 186 ALA A O 1
ATOM 1378 N N . LYS A 1 187 ? -12.956 74.276 -11.664 1.00 8.45 187 LYS A N 1
ATOM 1379 C CA . LYS A 1 187 ? -13.701 73.645 -10.582 1.00 9.20 187 LYS A CA 1
ATOM 1380 C C . LYS A 1 187 ? -12.805 73.589 -9.350 1.00 8.26 187 LYS A C 1
ATOM 1381 O O . LYS A 1 187 ? -13.284 73.539 -8.221 1.00 8.81 187 LYS A O 1
ATOM 1387 N N . ALA A 1 188 ? -11.498 73.589 -9.577 1.00 7.90 188 ALA A N 1
ATOM 1388 C CA . ALA A 1 188 ? -10.534 73.575 -8.481 1.00 7.88 188 ALA A CA 1
ATOM 1389 C C . ALA A 1 188 ? -9.247 74.241 -8.943 1.00 8.03 188 ALA A C 1
ATOM 1390 O O . ALA A 1 188 ? -8.911 74.198 -10.126 1.00 7.49 188 ALA A O 1
ATOM 1392 N N . MET A 1 189 ? -8.541 74.865 -8.007 1.00 7.39 189 MET A N 1
ATOM 1393 C CA . MET A 1 189 ? -7.278 75.525 -8.305 1.00 6.76 189 MET A CA 1
ATOM 1394 C C . MET A 1 189 ? -6.249 75.233 -7.228 1.00 7.38 189 MET A C 1
ATOM 1395 O O . MET A 1 189 ? -6.543 75.346 -6.040 1.00 7.56 189 MET A O 1
ATOM 1400 N N . ILE A 1 190 ? -5.055 74.843 -7.660 1.00 6.79 190 ILE A N 1
ATOM 1401 C CA . ILE A 1 190 ? -3.926 74.584 -6.771 1.00 6.87 190 ILE A CA 1
ATOM 1402 C C . ILE A 1 190 ? -3.251 75.953 -6.790 1.00 7.33 190 ILE A C 1
ATOM 1403 O O . ILE A 1 190 ? -2.738 76.375 -7.826 1.00 7.52 190 ILE A O 1
ATOM 1408 N N . CYS A 1 191 ? -3.248 76.650 -5.660 1.00 7.17 191 CYS A N 1
ATOM 1409 C CA . CYS A 1 191 ? -2.693 77.999 -5.641 1.00 6.21 191 CYS A CA 1
ATOM 1410 C C . CYS A 1 191 ? -1.946 78.385 -4.375 1.00 6.55 191 CYS A C 1
ATOM 1411 O O . CYS A 1 191 ? -2.116 77.780 -3.319 1.00 7.69 191 CYS A O 1
ATOM 1414 N N . GLY A 1 192 ? -1.118 79.415 -4.493 1.00 5.57 192 GLY A N 1
ATOM 1415 C CA . GLY A 1 192 ? -0.352 79.865 -3.349 1.00 6.52 192 GLY A CA 1
ATOM 1416 C C . GLY A 1 192 ? 0.894 80.590 -3.797 1.00 6.05 192 GLY A C 1
ATOM 1417 O O . GLY A 1 192 ? 0.900 81.224 -4.846 1.00 6.46 192 GLY A O 1
ATOM 1418 N N . GLY A 1 193 ? 1.955 80.492 -3.007 1.00 5.92 193 GLY A N 1
ATOM 1419 C CA . GLY A 1 193 ? 3.186 81.163 -3.365 1.00 5.71 193 GLY A CA 1
ATOM 1420 C C . GLY A 1 193 ? 4.402 80.363 -2.959 1.00 5.99 193 GLY A C 1
ATOM 1421 O O . GLY A 1 193 ? 4.313 79.446 -2.139 1.00 6.11 193 GLY A O 1
ATOM 1422 N N . THR A 1 194 ? 5.540 80.715 -3.538 1.00 6.89 194 THR A N 1
ATOM 1423 C CA . THR A 1 194 ? 6.785 80.035 -3.234 1.00 7.54 194 THR A CA 1
ATOM 1424 C C . THR A 1 194 ? 7.949 80.995 -3.401 1.00 7.06 194 THR A C 1
ATOM 1425 O O . THR A 1 194 ? 7.869 81.953 -4.165 1.00 7.66 194 THR A O 1
ATOM 1429 N N . GLU A 1 195 ? 9.025 80.745 -2.666 1.00 7.01 195 GLU A N 1
ATOM 1430 C CA . GLU A 1 195 ? 10.212 81.578 -2.774 1.00 7.34 195 GLU A CA 1
ATOM 1431 C C . GLU A 1 195 ? 11.418 80.838 -2.216 1.00 7.64 195 GLU A C 1
ATOM 1432 O O . GLU A 1 195 ? 11.322 80.143 -1.208 1.00 9.00 195 GLU A O 1
ATOM 1438 N N . ALA A 1 196 ? 12.546 80.977 -2.900 1.00 8.60 196 ALA A N 1
ATOM 1439 C CA . ALA A 1 196 ? 13.804 80.378 -2.473 1.00 9.15 196 ALA A CA 1
ATOM 1440 C C . ALA A 1 196 ? 14.834 81.405 -2.917 1.00 10.30 196 ALA A C 1
ATOM 1441 O O . ALA A 1 196 ? 15.601 81.182 -3.855 1.00 11.88 196 ALA A O 1
ATOM 1443 N N . ALA A 1 197 ? 14.820 82.550 -2.240 1.00 11.04 197 ALA A N 1
ATOM 1444 C CA . ALA A 1 197 ? 15.710 83.648 -2.571 1.00 12.77 197 ALA A CA 1
ATOM 1445 C C . ALA A 1 197 ? 16.766 83.923 -1.514 1.00 13.73 197 ALA A C 1
ATOM 1446 O O . ALA A 1 197 ? 17.216 85.057 -1.369 1.00 15.09 197 ALA A O 1
ATOM 1448 N N . ILE A 1 198 ? 17.147 82.899 -0.762 1.00 12.01 198 ILE A N 1
ATOM 1449 C CA . ILE A 1 198 ? 18.194 83.076 0.234 1.00 13.18 198 ILE A CA 1
ATOM 1450 C C . ILE A 1 198 ? 19.480 82.792 -0.528 1.00 13.14 198 ILE A C 1
ATOM 1451 O O . ILE A 1 198 ? 20.011 81.679 -0.500 1.00 14.79 198 ILE A O 1
ATOM 1456 N N . THR A 1 199 ? 19.951 83.811 -1.238 1.00 13.54 199 THR A N 1
ATOM 1457 C CA . THR A 1 199 ? 21.158 83.713 -2.047 1.00 14.39 199 THR A CA 1
ATOM 1458 C C . THR A 1 199 ? 22.031 84.941 -1.819 1.00 14.03 199 THR A C 1
ATOM 1459 O O . THR A 1 199 ? 21.579 85.944 -1.268 1.00 13.47 199 THR A O 1
ATOM 1463 N N . PRO A 1 200 ? 23.296 84.882 -2.258 1.00 13.84 200 PRO A N 1
ATOM 1464 C CA . PRO A 1 200 ? 24.209 86.014 -2.084 1.00 13.77 200 PRO A CA 1
ATOM 1465 C C . PRO A 1 200 ? 23.718 87.315 -2.725 1.00 14.18 200 PRO A C 1
ATOM 1466 O O . PRO A 1 200 ? 23.811 88.384 -2.120 1.00 14.38 200 PRO A O 1
ATOM 1470 N N . LEU A 1 201 ? 23.189 87.230 -3.943 1.00 13.82 201 LEU A N 1
ATOM 1471 C CA . LEU A 1 201 ? 22.725 88.431 -4.632 1.00 12.83 201 LEU A CA 1
ATOM 1472 C C . LEU A 1 201 ? 21.464 89.029 -4.020 1.00 12.74 201 LEU A C 1
ATOM 1473 O O . LEU A 1 201 ? 21.335 90.250 -3.922 1.00 14.38 201 LEU A O 1
ATOM 1478 N N A SER A 1 202 ? 20.541 88.164 -3.614 0.50 11.78 202 SER A N 1
ATOM 1479 N N B SER A 1 202 ? 20.530 88.176 -3.617 0.50 12.96 202 SER A N 1
ATOM 1480 C CA A SER A 1 202 ? 19.294 88.606 -3.002 0.50 11.38 202 SER A CA 1
ATOM 1481 C CA B SER A 1 202 ? 19.295 88.658 -3.013 0.50 13.53 202 SER A CA 1
ATOM 1482 C C A SER A 1 202 ? 19.594 89.327 -1.695 0.50 11.85 202 SER A C 1
ATOM 1483 C C B SER A 1 202 ? 19.618 89.358 -1.699 0.50 13.06 202 SER A C 1
ATOM 1484 O O A SER A 1 202 ? 19.052 90.397 -1.422 0.50 12.70 202 SER A O 1
ATOM 1485 O O B SER A 1 202 ? 19.112 90.445 -1.423 0.50 13.72 202 SER A O 1
ATOM 1490 N N . TYR A 1 203 ? 20.465 88.728 -0.891 1.00 11.51 203 TYR A N 1
ATOM 1491 C CA . TYR A 1 203 ? 20.853 89.305 0.384 1.00 11.69 203 TYR A CA 1
ATOM 1492 C C . TYR A 1 203 ? 21.623 90.594 0.154 1.00 12.29 203 TYR A C 1
ATOM 1493 O O . TYR A 1 203 ? 21.460 91.559 0.890 1.00 13.78 203 TYR A O 1
ATOM 1502 N N . ALA A 1 204 ? 22.458 90.614 -0.878 1.00 12.99 204 ALA A N 1
ATOM 1503 C CA . ALA A 1 204 ? 23.229 91.811 -1.182 1.00 13.16 204 ALA A CA 1
ATOM 1504 C C . ALA A 1 204 ? 22.281 92.960 -1.534 1.00 14.04 204 ALA A C 1
ATOM 1505 O O . ALA A 1 204 ? 22.462 94.090 -1.078 1.00 13.66 204 ALA A O 1
ATOM 1507 N N . GLY A 1 205 ? 21.265 92.654 -2.336 1.00 13.46 205 GLY A N 1
ATOM 1508 C CA . GLY A 1 205 ? 20.305 93.660 -2.752 1.00 12.79 205 GLY A CA 1
ATOM 1509 C C . GLY A 1 205 ? 19.401 94.179 -1.650 1.00 13.31 205 GLY A C 1
ATOM 1510 O O . GLY A 1 205 ? 19.187 95.387 -1.536 1.00 13.83 205 GLY A O 1
ATOM 1511 N N . PHE A 1 206 ? 18.852 93.278 -0.841 1.00 12.37 206 PHE A N 1
ATOM 1512 C CA . PHE A 1 206 ? 17.979 93.705 0.244 1.00 12.34 206 PHE A CA 1
ATOM 1513 C C . PHE A 1 206 ? 18.776 94.370 1.360 1.00 12.40 206 PHE A C 1
ATOM 1514 O O . PHE A 1 206 ? 18.267 95.252 2.047 1.00 13.19 206 PHE A O 1
ATOM 1522 N N . ALA A 1 207 ? 20.026 93.954 1.541 1.00 13.34 207 ALA A N 1
ATOM 1523 C CA . ALA A 1 207 ? 20.866 94.554 2.574 1.00 13.56 207 ALA A CA 1
ATOM 1524 C C . ALA A 1 207 ? 21.298 95.950 2.133 1.00 15.19 207 ALA A C 1
ATOM 1525 O O . ALA A 1 207 ? 21.329 96.884 2.936 1.00 15.33 207 ALA A O 1
ATOM 1527 N N . SER A 1 208 ? 21.626 96.093 0.853 1.00 15.63 208 SER A N 1
ATOM 1528 C CA . SER A 1 208 ? 22.052 97.384 0.329 1.00 17.64 208 SER A CA 1
ATOM 1529 C C . SER A 1 208 ? 20.921 98.398 0.465 1.00 18.61 208 SER A C 1
ATOM 1530 O O . SER A 1 208 ? 21.160 99.580 0.714 1.00 19.81 208 SER A O 1
ATOM 1533 N N . ALA A 1 209 ? 19.690 97.924 0.308 1.00 16.76 209 ALA A N 1
ATOM 1534 C CA . ALA A 1 209 ? 18.514 98.779 0.420 1.00 17.87 209 ALA A CA 1
ATOM 1535 C C . ALA A 1 209 ? 18.197 99.042 1.890 1.00 18.29 209 ALA A C 1
ATOM 1536 O O . ALA A 1 209 ? 17.252 99.766 2.210 1.00 18.67 209 ALA A O 1
ATOM 1538 N N . ARG A 1 210 ? 18.990 98.446 2.777 1.00 18.07 210 ARG A N 1
ATOM 1539 C CA . ARG A 1 210 ? 18.809 98.604 4.217 1.00 19.22 210 ARG A CA 1
ATOM 1540 C C . ARG A 1 210 ? 17.430 98.102 4.638 1.00 18.84 210 ARG A C 1
ATOM 1541 O O . ARG A 1 210 ? 16.847 98.599 5.600 1.00 19.25 210 ARG A O 1
ATOM 1549 N N . ALA A 1 211 ? 16.915 97.109 3.919 1.00 17.06 211 ALA A N 1
ATOM 1550 C CA . ALA A 1 211 ? 15.596 96.559 4.212 1.00 16.38 211 ALA A CA 1
ATOM 1551 C C . ALA A 1 211 ? 15.633 95.411 5.216 1.00 15.35 211 ALA A C 1
ATOM 1552 O O . ALA A 1 211 ? 14.657 95.162 5.925 1.00 14.67 211 ALA A O 1
ATOM 1554 N N . LEU A 1 212 ? 16.761 94.713 5.274 1.00 14.32 212 LEU A N 1
ATOM 1555 C CA . LEU A 1 212 ? 16.913 93.582 6.178 1.00 14.41 212 LEU A CA 1
ATOM 1556 C C . LEU A 1 212 ? 17.386 93.980 7.563 1.00 14.78 212 LEU A C 1
ATOM 1557 O O . LEU A 1 212 ? 18.073 94.986 7.734 1.00 15.64 212 LEU A O 1
ATOM 1562 N N . SER A 1 213 ? 17.012 93.176 8.551 1.00 15.06 213 SER A N 1
ATOM 1563 C CA . SER A 1 213 ? 17.453 93.405 9.916 1.00 15.75 213 SER A CA 1
ATOM 1564 C C . SER A 1 213 ? 18.950 93.123 9.917 1.00 16.98 213 SER A C 1
ATOM 1565 O O . SER A 1 213 ? 19.420 92.254 9.182 1.00 16.77 213 SER A O 1
ATOM 1568 N N . PHE A 1 214 ? 19.696 93.859 10.734 1.00 16.67 214 PHE A N 1
ATOM 1569 C CA . PHE A 1 214 ? 21.138 93.665 10.824 1.00 18.01 214 PHE A CA 1
ATOM 1570 C C . PHE A 1 214 ? 21.524 93.191 12.222 1.00 17.93 214 PHE A C 1
ATOM 1571 O O . PHE A 1 214 ? 22.662 93.373 12.654 1.00 17.48 214 PHE A O 1
ATOM 1579 N N . ARG A 1 215 ? 20.576 92.578 12.926 1.00 17.12 215 ARG A N 1
ATOM 1580 C CA . ARG A 1 215 ? 20.824 92.090 14.281 1.00 16.78 215 ARG A CA 1
ATOM 1581 C C . ARG A 1 215 ? 21.542 90.739 14.249 1.00 16.21 215 ARG A C 1
ATOM 1582 O O . ARG A 1 215 ? 21.035 89.738 14.754 1.00 16.32 215 ARG A O 1
ATOM 1590 N N . ASN A 1 216 ? 22.736 90.726 13.660 1.00 16.72 216 ASN A N 1
ATOM 1591 C CA . ASN A 1 216 ? 23.531 89.507 13.536 1.00 18.35 216 ASN A CA 1
ATOM 1592 C C . ASN A 1 216 ? 23.960 88.909 14.868 1.00 19.22 216 ASN A C 1
ATOM 1593 O O . ASN A 1 216 ? 24.244 87.714 14.956 1.00 19.72 216 ASN A O 1
ATOM 1598 N N . ASP A 1 217 ? 24.004 89.742 15.900 1.00 21.70 217 ASP A N 1
ATOM 1599 C CA . ASP A 1 217 ? 24.412 89.304 17.230 1.00 23.47 217 ASP A CA 1
ATOM 1600 C C . ASP A 1 217 ? 23.303 88.568 17.975 1.00 22.85 217 ASP A C 1
ATOM 1601 O O . ASP A 1 217 ? 23.551 87.928 18.997 1.00 23.39 217 ASP A O 1
ATOM 1606 N N . ASP A 1 218 ? 22.081 88.656 17.462 1.00 21.11 218 ASP A N 1
ATOM 1607 C CA . ASP A 1 218 ? 20.943 88.013 18.107 1.00 19.57 218 ASP A CA 1
ATOM 1608 C C . ASP A 1 218 ? 19.888 87.675 17.051 1.00 18.08 218 ASP A C 1
ATOM 1609 O O . ASP A 1 218 ? 18.768 88.181 17.087 1.00 17.15 218 ASP A O 1
ATOM 1614 N N . PRO A 1 219 ? 20.239 86.795 16.098 1.00 17.54 219 PRO A N 1
ATOM 1615 C CA . PRO A 1 219 ? 19.320 86.395 15.026 1.00 16.49 219 PRO A CA 1
ATOM 1616 C C . PRO A 1 219 ? 17.963 85.862 15.482 1.00 16.37 219 PRO A C 1
ATOM 1617 O O . PRO A 1 219 ? 16.945 86.114 14.834 1.00 15.35 219 PRO A O 1
ATOM 1621 N N . LEU A 1 220 ? 17.946 85.132 16.592 1.00 16.21 220 LEU A N 1
ATOM 1622 C CA . LEU A 1 220 ? 16.704 84.564 17.105 1.00 16.30 220 LEU A CA 1
ATOM 1623 C C . LEU A 1 220 ? 15.649 85.609 17.450 1.00 15.91 220 LEU A C 1
ATOM 1624 O O . LEU A 1 220 ? 14.459 85.301 17.475 1.00 15.77 220 LEU A O 1
ATOM 1629 N N . HIS A 1 221 ? 16.080 86.837 17.718 1.00 15.50 221 HIS A N 1
ATOM 1630 C CA . HIS A 1 221 ? 15.138 87.894 18.069 1.00 16.06 221 HIS A CA 1
ATOM 1631 C C . HIS A 1 221 ? 15.170 89.076 17.110 1.00 15.51 221 HIS A C 1
ATOM 1632 O O . HIS A 1 221 ? 14.780 90.191 17.464 1.00 16.24 221 HIS A O 1
ATOM 1639 N N . ALA A 1 222 ? 15.624 88.823 15.886 1.00 14.56 222 ALA A N 1
ATOM 1640 C CA . ALA A 1 222 ? 15.699 89.862 14.869 1.00 13.46 222 ALA A CA 1
ATOM 1641 C C . ALA A 1 222 ? 14.316 90.194 14.312 1.00 12.67 222 ALA A C 1
ATOM 1642 O O . ALA A 1 222 ? 13.962 91.365 14.174 1.00 12.40 222 ALA A O 1
ATOM 1644 N N . SER A 1 223 ? 13.543 89.162 13.986 1.00 12.48 223 SER A N 1
ATOM 1645 C CA . SER A 1 223 ? 12.200 89.358 13.445 1.00 11.75 223 SER A CA 1
ATOM 1646 C C . SER A 1 223 ? 11.257 89.619 14.612 1.00 11.19 223 SER A C 1
ATOM 1647 O O . SER A 1 223 ? 10.872 88.699 15.331 1.00 12.63 223 SER A O 1
ATOM 1650 N N . ARG A 1 224 ? 10.895 90.883 14.797 1.00 11.67 224 ARG A N 1
ATOM 1651 C CA . ARG A 1 224 ? 10.027 91.275 15.898 1.00 12.36 224 ARG A CA 1
ATOM 1652 C C . ARG A 1 224 ? 8.967 92.270 15.447 1.00 12.36 224 ARG A C 1
ATOM 1653 O O . ARG A 1 224 ? 9.022 93.456 15.775 1.00 11.39 224 ARG A O 1
ATOM 1661 N N . PRO A 1 225 ? 7.972 91.790 14.687 1.00 10.65 225 PRO A N 1
ATOM 1662 C CA . PRO A 1 225 ? 6.898 92.652 14.192 1.00 11.19 225 PRO A CA 1
ATOM 1663 C C . PRO A 1 225 ? 6.246 93.479 15.298 1.00 11.00 225 PRO A C 1
ATOM 1664 O O . PRO A 1 225 ? 5.957 92.967 16.383 1.00 11.57 225 PRO A O 1
ATOM 1668 N N . PHE A 1 226 ? 6.029 94.758 15.004 1.00 12.57 226 PHE A N 1
ATOM 1669 C CA . PHE A 1 226 ? 5.386 95.700 15.914 1.00 13.56 226 PHE A CA 1
ATOM 1670 C C . PHE A 1 226 ? 6.207 96.123 17.124 1.00 14.91 226 PHE A C 1
ATOM 1671 O O . PHE A 1 226 ? 5.773 96.983 17.893 1.00 16.57 226 PHE A O 1
ATOM 1679 N N . ASP A 1 227 ? 7.386 95.533 17.295 1.00 14.57 227 ASP A N 1
ATOM 1680 C CA . ASP A 1 227 ? 8.246 95.876 18.428 1.00 15.66 227 ASP A CA 1
ATOM 1681 C C . ASP A 1 227 ? 8.978 97.187 18.150 1.00 16.15 227 ASP A C 1
ATOM 1682 O O . ASP A 1 227 ? 9.397 97.444 17.024 1.00 16.38 227 ASP A O 1
ATOM 1687 N N . LYS A 1 228 ? 9.134 98.017 19.179 1.00 16.26 228 LYS A N 1
ATOM 1688 C CA . LYS A 1 228 ? 9.793 99.311 19.015 1.00 17.65 228 LYS A CA 1
ATOM 1689 C C . LYS A 1 228 ? 11.231 99.219 18.521 1.00 16.85 228 LYS A C 1
ATOM 1690 O O . LYS A 1 228 ? 11.746 100.165 17.926 1.00 18.15 228 LYS A O 1
ATOM 1696 N N . ASP A 1 229 ? 11.880 98.086 18.764 1.00 17.70 229 ASP A N 1
ATOM 1697 C CA . ASP A 1 229 ? 13.265 97.919 18.343 1.00 18.03 229 ASP A CA 1
ATOM 1698 C C . ASP A 1 229 ? 13.456 97.162 17.032 1.00 18.01 229 ASP A C 1
ATOM 1699 O O . ASP A 1 229 ? 14.572 96.751 16.711 1.00 18.00 229 ASP A O 1
ATOM 1704 N N . ARG A 1 230 ? 12.379 96.982 16.270 1.00 17.11 230 ARG A N 1
ATOM 1705 C CA . ARG A 1 230 ? 12.487 96.286 14.990 1.00 16.03 230 ARG A CA 1
ATOM 1706 C C . ARG A 1 230 ? 13.387 97.099 14.060 1.00 16.91 230 ARG A C 1
ATOM 1707 O O . ARG A 1 230 ? 13.415 98.329 14.135 1.00 16.10 230 ARG A O 1
ATOM 1715 N N . ASP A 1 231 ? 14.122 96.420 13.183 1.00 15.69 231 ASP A N 1
ATOM 1716 C CA . ASP A 1 231 ? 15.032 97.123 12.286 1.00 16.55 231 ASP A CA 1
ATOM 1717 C C . ASP A 1 231 ? 15.120 96.521 10.889 1.00 16.38 231 ASP A C 1
ATOM 1718 O O . ASP A 1 231 ? 16.183 96.533 10.268 1.00 17.22 231 ASP A O 1
ATOM 1723 N N . GLY A 1 232 ? 14.004 96.002 10.389 1.00 14.90 232 GLY A N 1
ATOM 1724 C CA . GLY A 1 232 ? 14.014 95.420 9.058 1.00 14.13 232 GLY A CA 1
ATOM 1725 C C . GLY A 1 232 ? 13.478 94.007 9.063 1.00 13.31 232 GLY A C 1
ATOM 1726 O O . GLY A 1 232 ? 13.396 93.375 10.114 1.00 13.11 232 GLY A O 1
ATOM 1727 N N . PHE A 1 233 ? 13.114 93.494 7.893 1.00 13.51 233 PHE A N 1
ATOM 1728 C CA . PHE A 1 233 ? 12.577 92.145 7.854 1.00 12.76 233 PHE A CA 1
ATOM 1729 C C . PHE A 1 233 ? 13.671 91.089 7.813 1.00 13.27 233 PHE A C 1
ATOM 1730 O O . PHE A 1 233 ? 14.837 91.384 7.532 1.00 13.06 233 PHE A O 1
ATOM 1738 N N . VAL A 1 234 ? 13.286 89.862 8.139 1.00 11.97 234 VAL A N 1
ATOM 1739 C CA . VAL A 1 234 ? 14.201 88.732 8.143 1.00 12.38 234 VAL A CA 1
ATOM 1740 C C . VAL A 1 234 ? 13.691 87.798 7.067 1.00 12.80 234 VAL A C 1
ATOM 1741 O O . VAL A 1 234 ? 12.581 87.272 7.166 1.00 13.03 234 VAL A O 1
ATOM 1745 N N . MET A 1 235 ? 14.500 87.592 6.038 1.00 11.71 235 MET A N 1
ATOM 1746 C CA . MET A 1 235 ? 14.082 86.743 4.940 1.00 11.95 235 MET A CA 1
ATOM 1747 C C . MET A 1 235 ? 13.956 85.270 5.286 1.00 11.80 235 MET A C 1
ATOM 1748 O O . MET A 1 235 ? 14.734 84.724 6.066 1.00 12.16 235 MET A O 1
ATOM 1753 N N . GLY A 1 236 ? 12.952 84.640 4.688 1.00 10.47 236 GLY A N 1
ATOM 1754 C CA . GLY A 1 236 ? 12.720 83.225 4.881 1.00 9.15 236 GLY A CA 1
ATOM 1755 C C . GLY A 1 236 ? 12.456 82.631 3.510 1.00 9.50 236 GLY A C 1
ATOM 1756 O O . GLY A 1 236 ? 12.357 83.368 2.529 1.00 9.33 236 GLY A O 1
ATOM 1757 N N . GLU A 1 237 ? 12.353 81.309 3.433 1.00 7.77 237 GLU A N 1
ATOM 1758 C CA . GLU A 1 237 ? 12.083 80.632 2.166 1.00 7.58 237 GLU A CA 1
ATOM 1759 C C . GLU A 1 237 ? 11.035 79.558 2.412 1.00 7.62 237 GLU A C 1
ATOM 1760 O O . GLU A 1 237 ? 10.832 79.127 3.547 1.00 7.50 237 GLU A O 1
ATOM 1766 N N . GLY A 1 238 ? 10.366 79.132 1.347 1.00 8.13 238 GLY A N 1
ATOM 1767 C CA . GLY A 1 238 ? 9.356 78.104 1.491 1.00 7.65 238 GLY A CA 1
ATOM 1768 C C . GLY A 1 238 ? 8.166 78.312 0.580 1.00 8.06 238 GLY A C 1
ATOM 1769 O O . GLY A 1 238 ? 8.178 79.183 -0.293 1.00 8.59 238 GLY A O 1
ATOM 1770 N N . SER A 1 239 ? 7.130 77.511 0.793 1.00 6.87 239 SER A N 1
ATOM 1771 C CA . SER A 1 239 ? 5.925 77.593 -0.016 1.00 6.69 239 SER A CA 1
ATOM 1772 C C . SER A 1 239 ? 4.684 77.194 0.770 1.00 7.14 239 SER A C 1
ATOM 1773 O O . SER A 1 239 ? 4.736 76.329 1.641 1.00 7.60 239 SER A O 1
ATOM 1776 N N . GLY A 1 240 ? 3.574 77.846 0.452 1.00 6.64 240 GLY A N 1
ATOM 1777 C CA . GLY A 1 240 ? 2.300 77.550 1.084 1.00 6.34 240 GLY A CA 1
ATOM 1778 C C . GLY A 1 240 ? 1.307 77.390 -0.050 1.00 6.51 240 GLY A C 1
ATOM 1779 O O . GLY A 1 240 ? 1.228 78.250 -0.929 1.00 5.69 240 GLY A O 1
ATOM 1780 N N . ILE A 1 241 ? 0.557 76.294 -0.040 1.00 6.34 241 ILE A N 1
ATOM 1781 C CA . ILE A 1 241 ? -0.400 76.008 -1.105 1.00 7.18 241 ILE A CA 1
ATOM 1782 C C . ILE A 1 241 ? -1.786 75.659 -0.577 1.00 6.73 241 ILE A C 1
ATOM 1783 O O . ILE A 1 241 ? -1.924 74.974 0.435 1.00 7.59 241 ILE A O 1
ATOM 1788 N N . LEU A 1 242 ? -2.805 76.138 -1.282 1.00 6.89 242 LEU A N 1
ATOM 1789 C CA . LEU A 1 242 ? -4.197 75.873 -0.951 1.00 7.03 242 LEU A CA 1
ATOM 1790 C C . LEU A 1 242 ? -4.876 75.223 -2.138 1.00 7.93 242 LEU A C 1
ATOM 1791 O O . LEU A 1 242 ? -4.490 75.445 -3.288 1.00 8.04 242 LEU A O 1
ATOM 1796 N N . ILE A 1 243 ? -5.884 74.412 -1.853 1.00 7.79 243 ILE A N 1
ATOM 1797 C CA . ILE A 1 243 ? -6.685 73.838 -2.916 1.00 7.24 243 ILE A CA 1
ATOM 1798 C C . ILE A 1 243 ? -8.015 74.568 -2.754 1.00 7.52 243 ILE A C 1
ATOM 1799 O O . ILE A 1 243 ? -8.674 74.445 -1.719 1.00 8.10 243 ILE A O 1
ATOM 1804 N N . LEU A 1 244 ? -8.366 75.384 -3.742 1.00 6.89 244 LEU A N 1
ATOM 1805 C CA . LEU A 1 244 ? -9.634 76.103 -3.736 1.00 6.35 244 LEU A CA 1
ATOM 1806 C C . LEU A 1 244 ? -10.540 75.261 -4.616 1.00 7.16 244 LEU A C 1
ATOM 1807 O O . LEU A 1 244 ? -10.139 74.835 -5.700 1.00 7.55 244 LEU A O 1
ATOM 1812 N N . GLU A 1 245 ? -11.766 75.033 -4.166 1.00 7.36 245 GLU A N 1
ATOM 1813 C CA . GLU A 1 245 ? -12.674 74.185 -4.922 1.00 7.41 245 GLU A CA 1
ATOM 1814 C C . GLU A 1 245 ? -14.107 74.698 -4.918 1.00 7.14 245 GLU A C 1
ATOM 1815 O O . GLU A 1 245 ? -14.581 75.234 -3.919 1.00 8.17 245 GLU A O 1
ATOM 1821 N N . GLU A 1 246 ? -14.789 74.544 -6.049 1.00 7.58 246 GLU A N 1
ATOM 1822 C CA . GLU A 1 246 ? -16.178 74.971 -6.159 1.00 8.46 246 GLU A CA 1
ATOM 1823 C C . GLU A 1 246 ? -16.960 74.120 -5.158 1.00 8.89 246 GLU A C 1
ATOM 1824 O O . GLU A 1 246 ? -16.765 72.905 -5.084 1.00 9.33 246 GLU A O 1
ATOM 1830 N N . LEU A 1 247 ? -17.834 74.762 -4.388 1.00 9.58 247 LEU A N 1
ATOM 1831 C CA . LEU A 1 247 ? -18.590 74.073 -3.343 1.00 9.76 247 LEU A CA 1
ATOM 1832 C C . LEU A 1 247 ? -19.328 72.802 -3.734 1.00 10.65 247 LEU A C 1
ATOM 1833 O O . LEU A 1 247 ? -19.176 71.776 -3.074 1.00 10.98 247 LEU A O 1
ATOM 1838 N N . GLU A 1 248 ? -20.130 72.860 -4.792 1.00 11.09 248 GLU A N 1
ATOM 1839 C CA . GLU A 1 248 ? -20.885 71.683 -5.211 1.00 12.19 248 GLU A CA 1
ATOM 1840 C C . GLU A 1 248 ? -19.978 70.511 -5.565 1.00 12.87 248 GLU A C 1
ATOM 1841 O O . GLU A 1 248 ? -20.253 69.369 -5.189 1.00 12.14 248 GLU A O 1
ATOM 1847 N N . SER A 1 249 ? -18.895 70.793 -6.282 1.00 12.63 249 SER A N 1
ATOM 1848 C CA . SER A 1 249 ? -17.957 69.752 -6.683 1.00 13.18 249 SER A CA 1
ATOM 1849 C C . SER A 1 249 ? -17.292 69.156 -5.447 1.00 13.05 249 SER A C 1
ATOM 1850 O O . SER A 1 249 ? -17.113 67.941 -5.349 1.00 11.89 249 SER A O 1
ATOM 1853 N N . ALA A 1 250 ? -16.934 70.017 -4.500 1.00 11.54 250 ALA A N 1
ATOM 1854 C CA . ALA A 1 250 ? -16.300 69.574 -3.266 1.00 12.05 250 ALA A CA 1
ATOM 1855 C C . ALA A 1 250 ? -17.240 68.671 -2.469 1.00 12.99 250 ALA A C 1
ATOM 1856 O O . ALA A 1 250 ? -16.841 67.600 -2.010 1.00 14.61 250 ALA A O 1
ATOM 1858 N N . LEU A 1 251 ? -18.486 69.103 -2.306 1.00 12.04 251 LEU A N 1
ATOM 1859 C CA . LEU A 1 251 ? -19.461 68.314 -1.557 1.00 13.06 251 LEU A CA 1
ATOM 1860 C C . LEU A 1 251 ? -19.749 66.978 -2.234 1.00 13.84 251 LEU A C 1
ATOM 1861 O O . LEU A 1 251 ? -19.888 65.956 -1.562 1.00 14.91 251 LEU A O 1
ATOM 1866 N N . ALA A 1 252 ? -19.832 66.985 -3.562 1.00 14.15 252 ALA A N 1
ATOM 1867 C CA . ALA A 1 252 ? -20.119 65.767 -4.315 1.00 14.59 252 ALA A CA 1
ATOM 1868 C C . ALA A 1 252 ? -19.118 64.650 -4.046 1.00 15.80 252 ALA A C 1
ATOM 1869 O O . ALA A 1 252 ? -19.474 63.470 -4.076 1.00 15.71 252 ALA A O 1
ATOM 1871 N N . ARG A 1 253 ? -17.866 65.012 -3.785 1.00 16.25 253 ARG A N 1
ATOM 1872 C CA . ARG A 1 253 ? -16.846 64.004 -3.520 1.00 18.07 253 ARG A CA 1
ATOM 1873 C C . ARG A 1 253 ? -16.548 63.866 -2.027 1.00 18.52 253 ARG A C 1
ATOM 1874 O O . ARG A 1 253 ? -15.614 63.165 -1.637 1.00 21.58 253 ARG A O 1
ATOM 1882 N N . GLY A 1 254 ? -17.350 64.532 -1.200 1.00 19.67 254 GLY A N 1
ATOM 1883 C CA . GLY A 1 254 ? -17.168 64.465 0.242 1.00 18.76 254 GLY A CA 1
ATOM 1884 C C . GLY A 1 254 ? -15.856 65.065 0.709 1.00 19.27 254 GLY A C 1
ATOM 1885 O O . GLY A 1 254 ? -15.256 64.605 1.683 1.00 21.36 254 GLY A O 1
ATOM 1886 N N . ALA A 1 255 ? -15.415 66.108 0.017 1.00 16.13 255 ALA A N 1
ATOM 1887 C CA . ALA A 1 255 ? -14.161 66.772 0.341 1.00 14.60 255 ALA A CA 1
ATOM 1888 C C . ALA A 1 255 ? -14.064 67.310 1.763 1.00 14.07 255 ALA A C 1
ATOM 1889 O O . ALA A 1 255 ? -15.062 67.678 2.386 1.00 13.97 255 ALA A O 1
ATOM 1891 N N . LYS A 1 256 ? -12.835 67.346 2.264 1.00 12.88 256 LYS A N 1
ATOM 1892 C CA . LYS A 1 256 ? -12.556 67.903 3.576 1.00 13.26 256 LYS A CA 1
ATOM 1893 C C . LYS A 1 256 ? -12.720 69.406 3.346 1.00 11.96 256 LYS A C 1
ATOM 1894 O O . LYS A 1 256 ? -12.315 69.912 2.304 1.00 13.34 256 LYS A O 1
ATOM 1900 N N . ILE A 1 257 ? -13.324 70.116 4.290 1.00 10.52 257 ILE A N 1
ATOM 1901 C CA . ILE A 1 257 ? -13.495 71.556 4.130 1.00 10.71 257 ILE A CA 1
ATOM 1902 C C . ILE A 1 257 ? -12.991 72.304 5.356 1.00 11.04 257 ILE A C 1
ATOM 1903 O O . ILE A 1 257 ? -13.522 72.146 6.457 1.00 11.68 257 ILE A O 1
ATOM 1908 N N . TYR A 1 258 ? -11.956 73.115 5.158 1.00 10.01 258 TYR A N 1
ATOM 1909 C CA . TYR A 1 258 ? -11.375 73.901 6.239 1.00 9.80 258 TYR A CA 1
ATOM 1910 C C . TYR A 1 258 ? -12.204 75.140 6.525 1.00 10.86 258 TYR A C 1
ATOM 1911 O O . TYR A 1 258 ? -12.374 75.544 7.677 1.00 11.01 258 TYR A O 1
ATOM 1920 N N . GLY A 1 259 ? -12.696 75.750 5.453 1.00 10.56 259 GLY A N 1
ATOM 1921 C CA . GLY A 1 259 ? -13.493 76.953 5.566 1.00 11.06 259 GLY A CA 1
ATOM 1922 C C . GLY A 1 259 ? -13.830 77.437 4.172 1.00 10.05 259 GLY A C 1
ATOM 1923 O O . GLY A 1 259 ? -13.523 76.764 3.183 1.00 10.25 259 GLY A O 1
ATOM 1924 N N . GLU A 1 260 ? -14.456 78.602 4.086 1.00 8.33 260 GLU A N 1
ATOM 1925 C CA . GLU A 1 260 ? -14.841 79.157 2.796 1.00 7.18 260 GLU A CA 1
ATOM 1926 C C . GLU A 1 260 ? -14.094 80.447 2.498 1.00 8.01 260 GLU A C 1
ATOM 1927 O O . GLU A 1 260 ? -13.964 81.308 3.368 1.00 8.91 260 GLU A O 1
ATOM 1933 N N . MET A 1 261 ? -13.577 80.577 1.279 1.00 7.87 261 MET A N 1
ATOM 1934 C CA . MET A 1 261 ? -12.906 81.819 0.918 1.00 7.35 261 MET A CA 1
ATOM 1935 C C . MET A 1 261 ? -14.040 82.723 0.458 1.00 7.94 261 MET A C 1
ATOM 1936 O O . MET A 1 261 ? -14.885 82.304 -0.335 1.00 8.54 261 MET A O 1
ATOM 1941 N N . VAL A 1 262 ? -14.065 83.958 0.948 1.00 8.08 262 VAL A N 1
ATOM 1942 C CA . VAL A 1 262 ? -15.162 84.855 0.609 1.00 8.23 262 VAL A CA 1
ATOM 1943 C C . VAL A 1 262 ? -14.813 86.236 0.071 1.00 6.82 262 VAL A C 1
ATOM 1944 O O . VAL A 1 262 ? -15.672 86.907 -0.495 1.00 9.45 262 VAL A O 1
ATOM 1948 N N . GLY A 1 263 ? -13.570 86.668 0.241 1.00 7.55 263 GLY A N 1
ATOM 1949 C CA . GLY A 1 263 ? -13.211 87.991 -0.235 1.00 7.93 263 GLY A CA 1
ATOM 1950 C C . GLY A 1 263 ? -11.772 88.161 -0.667 1.00 8.10 263 GLY A C 1
ATOM 1951 O O . GLY A 1 263 ? -10.875 87.452 -0.214 1.00 7.50 263 GLY A O 1
ATOM 1952 N N . TYR A 1 264 ? -11.567 89.134 -1.547 1.00 6.36 264 TYR A N 1
ATOM 1953 C CA . TYR A 1 264 ? -10.257 89.449 -2.098 1.00 7.21 264 TYR A CA 1
ATOM 1954 C C . TYR A 1 264 ? -10.318 90.885 -2.596 1.00 7.54 264 TYR A C 1
ATOM 1955 O O . TYR A 1 264 ? -11.265 91.269 -3.276 1.00 9.09 264 TYR A O 1
ATOM 1964 N N . ALA A 1 265 ? -9.328 91.687 -2.224 1.00 7.10 265 ALA A N 1
ATOM 1965 C CA . ALA A 1 265 ? -9.273 93.069 -2.681 1.00 7.66 265 ALA A CA 1
ATOM 1966 C C . ALA A 1 265 ? -7.832 93.471 -2.946 1.00 8.20 265 ALA A C 1
ATOM 1967 O O . ALA A 1 265 ? -6.914 93.052 -2.231 1.00 7.31 265 ALA A O 1
ATOM 1969 N N . MET A 1 266 ? -7.654 94.277 -3.990 1.00 8.43 266 MET A N 1
ATOM 1970 C CA . MET A 1 266 ? -6.350 94.783 -4.408 1.00 8.59 266 MET A CA 1
ATOM 1971 C C . MET A 1 266 ? -6.439 96.285 -4.611 1.00 7.62 266 MET A C 1
ATOM 1972 O O . MET A 1 266 ? -7.340 96.759 -5.306 1.00 8.46 266 MET A O 1
ATOM 1977 N N . THR A 1 267 ? -5.500 97.027 -4.035 1.00 7.50 267 THR A N 1
ATOM 1978 C CA . THR A 1 267 ? -5.455 98.473 -4.226 1.00 7.70 267 THR A CA 1
ATOM 1979 C C . THR A 1 267 ? -3.992 98.867 -4.402 1.00 6.76 267 THR A C 1
ATOM 1980 O O . THR A 1 267 ? -3.089 98.055 -4.186 1.00 8.73 267 THR A O 1
ATOM 1984 N N . CYS A 1 268 ? -3.758 100.113 -4.790 1.00 7.77 268 CYS A N 1
ATOM 1985 C CA . CYS A 1 268 ? -2.398 100.600 -4.992 1.00 8.56 268 CYS A CA 1
ATOM 1986 C C . CYS A 1 268 ? -2.281 102.027 -4.467 1.00 10.73 268 CYS A C 1
ATOM 1987 O O . CYS A 1 268 ? -3.173 102.840 -4.692 1.00 11.25 268 CYS A O 1
ATOM 1990 N N . ASP A 1 269 ? -1.193 102.321 -3.755 1.00 12.09 269 ASP A N 1
ATOM 1991 C CA . ASP A 1 269 ? -0.981 103.665 -3.216 1.00 15.57 269 ASP A CA 1
ATOM 1992 C C . ASP A 1 269 ? -0.604 104.643 -4.333 1.00 13.72 269 ASP A C 1
ATOM 1993 O O . ASP A 1 269 ? -0.915 105.835 -4.250 1.00 13.93 269 ASP A O 1
ATOM 1998 N N . ALA A 1 270 ? 0.066 104.136 -5.369 1.00 12.11 270 ALA A N 1
ATOM 1999 C CA . ALA A 1 270 ? 0.537 104.975 -6.473 1.00 11.41 270 ALA A CA 1
ATOM 2000 C C . ALA A 1 270 ? 1.307 106.114 -5.812 1.00 11.99 270 ALA A C 1
ATOM 2001 O O . ALA A 1 270 ? 1.225 107.277 -6.220 1.00 12.18 270 ALA A O 1
ATOM 2003 N N . TYR A 1 271 ? 2.068 105.746 -4.786 1.00 10.99 271 TYR A N 1
ATOM 2004 C CA . TYR A 1 271 ? 2.840 106.690 -3.987 1.00 10.85 271 TYR A CA 1
ATOM 2005 C C . TYR A 1 271 ? 4.352 106.534 -4.142 1.00 11.88 271 TYR A C 1
ATOM 2006 O O . TYR A 1 271 ? 5.027 107.412 -4.680 1.00 12.21 271 TYR A O 1
ATOM 2015 N N . HIS A 1 272 ? 4.875 105.415 -3.653 1.00 12.15 272 HIS A N 1
ATOM 2016 C CA . HIS A 1 272 ? 6.302 105.134 -3.713 1.00 13.14 272 HIS A CA 1
ATOM 2017 C C . HIS A 1 272 ? 6.472 103.662 -4.061 1.00 13.37 272 HIS A C 1
ATOM 2018 O O . HIS A 1 272 ? 5.632 102.836 -3.704 1.00 13.10 272 HIS A O 1
ATOM 2025 N N . ILE A 1 273 ? 7.558 103.336 -4.751 1.00 14.11 273 ILE A N 1
ATOM 2026 C CA . ILE A 1 273 ? 7.792 101.965 -5.185 1.00 17.07 273 ILE A CA 1
ATOM 2027 C C . ILE A 1 273 ? 8.108 100.959 -4.080 1.00 18.22 273 ILE A C 1
ATOM 2028 O O . ILE A 1 273 ? 7.863 99.765 -4.247 1.00 19.07 273 ILE A O 1
ATOM 2033 N N . THR A 1 274 ? 8.645 101.428 -2.956 1.00 18.54 274 THR A N 1
ATOM 2034 C CA . THR A 1 274 ? 8.971 100.525 -1.853 1.00 19.72 274 THR A CA 1
ATOM 2035 C C . THR A 1 274 ? 8.484 101.011 -0.491 1.00 19.91 274 THR A C 1
ATOM 2036 O O . THR A 1 274 ? 8.297 100.209 0.426 1.00 20.95 274 THR A O 1
ATOM 2040 N N . ALA A 1 275 ? 8.277 102.317 -0.359 1.00 19.03 275 ALA A N 1
ATOM 2041 C CA . ALA A 1 275 ? 7.816 102.892 0.899 1.00 19.77 275 ALA A CA 1
ATOM 2042 C C . ALA A 1 275 ? 6.298 103.025 0.919 1.00 19.13 275 ALA A C 1
ATOM 2043 O O . ALA A 1 275 ? 5.695 103.507 -0.037 1.00 19.23 275 ALA A O 1
ATOM 2045 N N . PRO A 1 276 ? 5.659 102.592 2.015 1.00 19.18 276 PRO A N 1
ATOM 2046 C CA . PRO A 1 276 ? 4.201 102.681 2.125 1.00 18.33 276 PRO A CA 1
ATOM 2047 C C . PRO A 1 276 ? 3.759 104.119 2.379 1.00 17.59 276 PRO A C 1
ATOM 2048 O O . PRO A 1 276 ? 4.492 104.902 2.987 1.00 18.76 276 PRO A O 1
ATOM 2052 N N . VAL A 1 277 ? 2.567 104.468 1.905 1.00 16.94 277 VAL A N 1
ATOM 2053 C CA . VAL A 1 277 ? 2.046 105.812 2.106 1.00 17.23 277 VAL A CA 1
ATOM 2054 C C . VAL A 1 277 ? 1.763 105.984 3.605 1.00 18.07 277 VAL A C 1
ATOM 2055 O O . VAL A 1 277 ? 1.189 105.102 4.243 1.00 16.89 277 VAL A O 1
ATOM 2059 N N . PRO A 1 278 ? 2.181 107.121 4.186 1.00 18.35 278 PRO A N 1
ATOM 2060 C CA . PRO A 1 278 ? 1.990 107.423 5.609 1.00 18.75 278 PRO A CA 1
ATOM 2061 C C . PRO A 1 278 ? 0.607 107.169 6.210 1.00 18.19 278 PRO A C 1
ATOM 2062 O O . PRO A 1 278 ? 0.498 106.539 7.263 1.00 18.53 278 PRO A O 1
ATOM 2066 N N . ASP A 1 279 ? -0.444 107.661 5.562 1.00 17.82 279 ASP A N 1
ATOM 2067 C CA . ASP A 1 279 ? -1.790 107.476 6.098 1.00 17.93 279 ASP A CA 1
ATOM 2068 C C . ASP A 1 279 ? -2.360 106.075 5.898 1.00 16.52 279 ASP A C 1
ATOM 2069 O O . ASP A 1 279 ? -3.460 105.785 6.363 1.00 15.56 279 ASP A O 1
ATOM 2074 N N . GLY A 1 280 ? -1.610 105.215 5.213 1.00 13.92 280 GLY A N 1
ATOM 2075 C CA . GLY A 1 280 ? -2.059 103.851 4.977 1.00 12.68 280 GLY A CA 1
ATOM 2076 C C . GLY A 1 280 ? -3.413 103.741 4.300 1.00 11.69 280 GLY A C 1
ATOM 2077 O O . GLY A 1 280 ? -4.139 102.765 4.504 1.00 11.67 280 GLY A O 1
ATOM 2078 N N . ARG A 1 281 ? -3.747 104.726 3.472 1.00 11.76 281 ARG A N 1
ATOM 2079 C CA . ARG A 1 281 ? -5.030 104.744 2.778 1.00 11.89 281 ARG A CA 1
ATOM 2080 C C . ARG A 1 281 ? -5.283 103.523 1.900 1.00 11.83 281 ARG A C 1
ATOM 2081 O O . ARG A 1 281 ? -6.368 102.941 1.935 1.00 11.48 281 ARG A O 1
ATOM 2089 N N . GLY A 1 282 ? -4.284 103.141 1.109 1.00 10.91 282 GLY A N 1
ATOM 2090 C CA . GLY A 1 282 ? -4.439 101.992 0.233 1.00 9.73 282 GLY A CA 1
ATOM 2091 C C . GLY A 1 282 ? -4.682 100.701 0.989 1.00 9.41 282 GLY A C 1
ATOM 2092 O O . GLY A 1 282 ? -5.544 99.900 0.611 1.00 9.06 282 GLY A O 1
ATOM 2093 N N . ALA A 1 283 ? -3.915 100.492 2.053 1.00 9.18 283 ALA A N 1
ATOM 2094 C CA . ALA A 1 283 ? -4.058 99.289 2.866 1.00 8.90 283 ALA A CA 1
ATOM 2095 C C . ALA A 1 283 ? -5.425 99.284 3.548 1.00 9.31 283 ALA A C 1
ATOM 2096 O O . ALA A 1 283 ? -6.066 98.240 3.673 1.00 9.35 283 ALA A O 1
ATOM 2098 N N . THR A 1 284 ? -5.870 100.456 3.987 1.00 9.71 284 THR A N 1
ATOM 2099 C CA . THR A 1 284 ? -7.170 100.566 4.637 1.00 9.79 284 THR A CA 1
ATOM 2100 C C . THR A 1 284 ? -8.264 100.144 3.664 1.00 9.32 284 THR A C 1
ATOM 2101 O O . THR A 1 284 ? -9.171 99.392 4.020 1.00 9.73 284 THR A O 1
ATOM 2105 N N . ARG A 1 285 ? -8.172 100.630 2.429 1.00 8.40 285 ARG A N 1
ATOM 2106 C CA . ARG A 1 285 ? -9.160 100.304 1.415 1.00 8.50 285 ARG A CA 1
ATOM 2107 C C . ARG A 1 285 ? -9.119 98.828 1.028 1.00 8.25 285 ARG A C 1
ATOM 2108 O O . ARG A 1 285 ? -10.154 98.240 0.726 1.00 9.75 285 ARG A O 1
ATOM 2116 N N . ALA A 1 286 ? -7.932 98.229 1.032 1.00 8.92 286 ALA A N 1
ATOM 2117 C CA . ALA A 1 286 ? -7.820 96.812 0.691 1.00 9.02 286 ALA A CA 1
ATOM 2118 C C . ALA A 1 286 ? -8.584 95.986 1.719 1.00 9.56 286 ALA A C 1
ATOM 2119 O O . ALA A 1 286 ? -9.298 95.044 1.371 1.00 9.84 286 ALA A O 1
ATOM 2121 N N . ILE A 1 287 ? -8.430 96.339 2.990 1.00 9.15 287 ILE A N 1
ATOM 2122 C CA . ILE A 1 287 ? -9.118 95.623 4.055 1.00 9.64 287 ILE A CA 1
ATOM 2123 C C . ILE A 1 287 ? -10.619 95.881 3.952 1.00 10.29 287 ILE A C 1
ATOM 2124 O O . ILE A 1 287 ? -11.420 94.949 3.970 1.00 10.17 287 ILE A O 1
ATOM 2129 N N . ALA A 1 288 ? -10.997 97.149 3.825 1.00 10.72 288 ALA A N 1
ATOM 2130 C CA . ALA A 1 288 ? -12.407 97.499 3.723 1.00 9.41 288 ALA A CA 1
ATOM 2131 C C . ALA A 1 288 ? -13.080 96.835 2.529 1.00 10.16 288 ALA A C 1
ATOM 2132 O O . ALA A 1 288 ? -1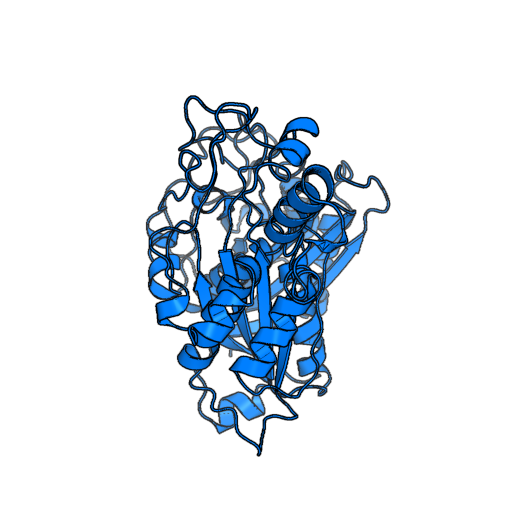4.200 96.337 2.638 1.00 10.96 288 ALA A O 1
ATOM 2134 N N . TRP A 1 289 ? -12.403 96.824 1.385 1.00 9.98 289 TRP A N 1
ATOM 2135 C CA . TRP A 1 289 ? -12.986 96.220 0.197 1.00 11.09 289 TRP A CA 1
ATOM 2136 C C . TRP A 1 289 ? -12.999 94.701 0.209 1.00 10.02 289 TRP A C 1
ATOM 2137 O O . TRP A 1 289 ? -13.844 94.088 -0.439 1.00 10.79 289 TRP A O 1
ATOM 2148 N N . ALA A 1 290 ? -12.068 94.086 0.931 1.00 9.22 290 ALA A N 1
ATOM 2149 C CA . ALA A 1 290 ? -12.059 92.632 1.009 1.00 8.62 290 ALA A CA 1
ATOM 2150 C C . ALA A 1 290 ? -13.315 92.250 1.785 1.00 8.76 290 ALA A C 1
ATOM 2151 O O . ALA A 1 290 ? -13.979 91.265 1.472 1.00 9.85 290 ALA A O 1
ATOM 2153 N N . LEU A 1 291 ? -13.645 93.050 2.793 1.00 9.85 291 LEU A N 1
ATOM 2154 C CA . LEU A 1 291 ? -14.834 92.800 3.596 1.00 9.77 291 LEU A CA 1
ATOM 2155 C C . LEU A 1 291 ? -16.091 93.031 2.764 1.00 11.17 291 LEU A C 1
ATOM 2156 O O . LEU A 1 291 ? -17.029 92.233 2.811 1.00 11.39 291 LEU A O 1
ATOM 2161 N N . LYS A 1 292 ? -16.114 94.114 1.993 1.00 11.50 292 LYS A N 1
ATOM 2162 C CA . LYS A 1 292 ? -17.271 94.393 1.151 1.00 11.80 292 LYS A CA 1
ATOM 2163 C C . LYS A 1 292 ? -17.449 93.284 0.117 1.00 11.25 292 LYS A C 1
ATOM 2164 O O . LYS A 1 292 ? -18.570 92.882 -0.189 1.00 11.11 292 LYS A O 1
ATOM 2170 N N . ASP A 1 293 ? -16.336 92.787 -0.412 1.00 9.46 293 ASP A N 1
ATOM 2171 C CA . ASP A 1 293 ? -16.363 91.720 -1.403 1.00 9.74 293 ASP A CA 1
ATOM 2172 C C . ASP A 1 293 ? -16.985 90.468 -0.786 1.00 10.24 293 ASP A C 1
ATOM 2173 O O . ASP A 1 293 ? -17.602 89.662 -1.484 1.00 10.97 293 ASP A O 1
ATOM 2178 N N . SER A 1 294 ? -16.820 90.327 0.528 1.00 9.81 294 SER A N 1
ATOM 2179 C CA . SER A 1 294 ? -17.332 89.180 1.275 1.00 10.60 294 SER A CA 1
ATOM 2180 C C . SER A 1 294 ? -18.737 89.416 1.809 1.00 11.86 294 SER A C 1
ATOM 2181 O O . SER A 1 294 ? -19.361 88.499 2.347 1.00 13.09 294 SER A O 1
ATOM 2184 N N . GLY A 1 295 ? -19.232 90.640 1.673 1.00 11.51 295 GLY A N 1
ATOM 2185 C CA . GLY A 1 295 ? -20.552 90.944 2.195 1.00 13.05 295 GLY A CA 1
ATOM 2186 C C . GLY A 1 295 ? -20.528 90.863 3.712 1.00 13.39 295 GLY A C 1
ATOM 2187 O O . GLY A 1 295 ? -21.519 90.488 4.343 1.00 14.40 295 GLY A O 1
ATOM 2188 N N . LEU A 1 296 ? -19.389 91.220 4.302 1.00 12.27 296 LEU A N 1
ATOM 2189 C CA . LEU A 1 296 ? -19.225 91.182 5.752 1.00 12.92 296 LEU A CA 1
ATOM 2190 C C . LEU A 1 296 ? -18.907 92.552 6.334 1.00 13.86 296 LEU A C 1
ATOM 2191 O O . LEU A 1 296 ? -18.214 93.357 5.712 1.00 15.36 296 LEU A O 1
ATOM 2196 N N . LYS A 1 297 ? -19.415 92.809 7.534 1.00 14.59 297 LYS A N 1
ATOM 2197 C CA . LYS A 1 297 ? -19.159 94.066 8.226 1.00 15.27 297 LYS A CA 1
ATOM 2198 C C . LYS A 1 297 ? -17.842 93.918 8.986 1.00 14.25 297 LYS A C 1
ATOM 2199 O O . LYS A 1 297 ? -17.454 92.811 9.359 1.00 13.07 297 LYS A O 1
ATOM 2205 N N . PRO A 1 298 ? -17.131 95.031 9.220 1.00 14.51 298 PRO A N 1
ATOM 2206 C CA . PRO A 1 298 ? -15.858 94.963 9.943 1.00 14.23 298 PRO A CA 1
ATOM 2207 C C . PRO A 1 298 ? -15.964 94.271 11.301 1.00 13.70 298 PRO A C 1
ATOM 2208 O O . PRO A 1 298 ? -15.043 93.574 11.722 1.00 12.19 298 PRO A O 1
ATOM 2212 N N . GLU A 1 299 ? -17.093 94.461 11.978 1.00 14.22 299 GLU A N 1
ATOM 2213 C CA . GLU A 1 299 ? -17.310 93.867 13.295 1.00 14.51 299 GLU A CA 1
ATOM 2214 C C . GLU A 1 299 ? -17.324 92.341 13.288 1.00 13.04 299 GLU A C 1
ATOM 2215 O O . GLU A 1 299 ? -17.256 91.713 14.343 1.00 14.64 299 GLU A O 1
ATOM 2221 N N A MET A 1 300 ? -17.406 91.755 12.098 0.50 12.69 300 MET A N 1
ATOM 2222 N N B MET A 1 300 ? -17.408 91.750 12.101 0.50 12.77 300 MET A N 1
ATOM 2223 C CA A MET A 1 300 ? -17.432 90.302 11.947 0.50 12.11 300 MET A CA 1
ATOM 2224 C CA B MET A 1 300 ? -17.436 90.298 11.980 0.50 12.22 300 MET A CA 1
ATOM 2225 C C A MET A 1 300 ? -16.044 89.679 12.031 0.50 11.03 300 MET A C 1
ATOM 2226 C C B MET A 1 300 ? -16.046 89.671 12.000 0.50 11.07 300 MET A C 1
ATOM 2227 O O A MET A 1 300 ? -15.906 88.483 12.288 0.50 11.28 300 MET A O 1
ATOM 2228 O O B MET A 1 300 ? -15.908 88.460 12.182 0.50 11.13 300 MET A O 1
ATOM 2237 N N . VAL A 1 301 ? -15.018 90.492 11.811 1.00 10.39 301 VAL A N 1
ATOM 2238 C CA . VAL A 1 301 ? -13.646 90.001 11.831 1.00 9.79 301 VAL A CA 1
ATOM 2239 C C . VAL A 1 301 ? -13.249 89.464 13.200 1.00 9.75 301 VAL A C 1
ATOM 2240 O O . VAL A 1 301 ? -13.509 90.091 14.224 1.00 10.48 301 VAL A O 1
ATOM 2244 N N . SER A 1 302 ? -12.611 88.299 13.207 1.00 9.45 302 SER A N 1
ATOM 2245 C CA . SER A 1 302 ? -12.161 87.674 14.444 1.00 9.13 302 SER A CA 1
ATOM 2246 C C . SER A 1 302 ? -10.649 87.752 14.572 1.00 9.71 302 SER A C 1
ATOM 2247 O O . SER A 1 302 ? -10.113 87.988 15.654 1.00 9.74 302 SER A O 1
ATOM 2250 N N . TYR A 1 303 ? -9.969 87.550 13.449 1.00 9.38 303 TYR A N 1
ATOM 2251 C CA . TYR A 1 303 ? -8.518 87.516 13.427 1.00 8.45 303 TYR A CA 1
ATOM 2252 C C . TYR A 1 303 ? -7.926 88.035 12.124 1.00 7.03 303 TYR A C 1
ATOM 2253 O O . TYR A 1 303 ? -8.524 87.899 11.055 1.00 7.70 303 TYR A O 1
ATOM 2262 N N . ILE A 1 304 ? -6.747 88.640 12.229 1.00 7.00 304 ILE A N 1
ATOM 2263 C CA . ILE A 1 304 ? -6.041 89.126 11.056 1.00 7.52 304 ILE A CA 1
ATOM 2264 C C . ILE A 1 304 ? -4.605 88.635 11.101 1.00 7.91 304 ILE A C 1
ATOM 2265 O O . ILE A 1 304 ? -3.888 88.876 12.076 1.00 7.84 304 ILE A O 1
ATOM 2270 N N . ASN A 1 305 ? -4.197 87.909 10.065 1.00 7.54 305 ASN A N 1
ATOM 2271 C CA . ASN A 1 305 ? -2.815 87.474 9.979 1.00 7.46 305 ASN A CA 1
ATOM 2272 C C . ASN A 1 305 ? -2.191 88.660 9.252 1.00 8.05 305 ASN A C 1
ATOM 2273 O O . ASN A 1 305 ? -2.359 88.828 8.040 1.00 8.50 305 ASN A O 1
ATOM 2278 N N . ALA A 1 306 ? -1.501 89.500 10.009 1.00 7.86 306 ALA A N 1
ATOM 2279 C CA . ALA A 1 306 ? -0.896 90.702 9.464 1.00 8.81 306 ALA A CA 1
ATOM 2280 C C . ALA A 1 306 ? 0.271 90.456 8.529 1.00 9.87 306 ALA A C 1
ATOM 2281 O O . ALA A 1 306 ? 0.869 89.381 8.512 1.00 11.56 306 ALA A O 1
ATOM 2283 N N . HIS A 1 307 ? 0.581 91.468 7.731 1.00 9.77 307 HIS A N 1
ATOM 2284 C CA . HIS A 1 307 ? 1.724 91.375 6.846 1.00 10.27 307 HIS A CA 1
ATOM 2285 C C . HIS A 1 307 ? 2.907 91.434 7.823 1.00 10.51 307 HIS A C 1
ATOM 2286 O O . HIS A 1 307 ? 3.829 90.625 7.745 1.00 10.65 307 HIS A O 1
ATOM 2293 N N . GLY A 1 308 ? 2.838 92.382 8.760 1.00 10.94 308 GLY A N 1
ATOM 2294 C CA . GLY A 1 308 ? 3.855 92.553 9.795 1.00 10.56 308 GLY A CA 1
ATOM 2295 C C . GLY A 1 308 ? 5.246 92.027 9.502 1.00 10.34 308 GLY A C 1
ATOM 2296 O O . GLY A 1 308 ? 5.690 91.041 10.089 1.00 9.81 308 GLY A O 1
ATOM 2297 N N . THR A 1 309 ? 5.952 92.720 8.620 1.00 10.36 309 THR A N 1
ATOM 2298 C CA . THR A 1 309 ? 7.287 92.313 8.207 1.00 10.81 309 THR A CA 1
ATOM 2299 C C . THR A 1 309 ? 8.416 92.654 9.172 1.00 11.36 309 THR A C 1
ATOM 2300 O O . THR A 1 309 ? 9.535 92.187 8.997 1.00 11.57 309 THR A O 1
ATOM 2304 N N . SER A 1 310 ? 8.121 93.474 10.176 1.00 10.93 310 SER A N 1
ATOM 2305 C CA . SER A 1 310 ? 9.109 93.895 11.166 1.00 12.82 310 SER A CA 1
ATOM 2306 C C . SER A 1 310 ? 9.972 95.048 10.654 1.00 12.87 310 SER A C 1
ATOM 2307 O O . SER A 1 310 ? 11.092 95.256 11.120 1.00 14.01 310 SER A O 1
ATOM 2310 N N . THR A 1 311 ? 9.460 95.788 9.676 1.00 14.47 311 THR A N 1
ATOM 2311 C CA . THR A 1 311 ? 10.191 96.947 9.180 1.00 14.98 311 THR A CA 1
ATOM 2312 C C . THR A 1 311 ? 9.555 98.133 9.895 1.00 15.97 311 THR A C 1
ATOM 2313 O O . THR A 1 311 ? 8.373 98.100 10.238 1.00 15.63 311 THR A O 1
ATOM 2317 N N . PRO A 1 312 ? 10.333 99.191 10.148 1.00 16.16 312 PRO A N 1
ATOM 2318 C CA . PRO A 1 312 ? 9.796 100.368 10.832 1.00 17.14 312 PRO A CA 1
ATOM 2319 C C . PRO A 1 312 ? 8.523 100.932 10.202 1.00 17.69 312 PRO A C 1
ATOM 2320 O O . PRO A 1 312 ? 7.524 101.151 10.886 1.00 18.59 312 PRO A O 1
ATOM 2324 N N . ALA A 1 313 ? 8.557 101.145 8.892 1.00 18.46 313 ALA A N 1
ATOM 2325 C CA . ALA A 1 313 ? 7.421 101.722 8.183 1.00 17.70 313 ALA A CA 1
ATOM 2326 C C . ALA A 1 313 ? 6.176 100.849 8.044 1.00 16.82 313 ALA A C 1
ATOM 2327 O O . ALA A 1 313 ? 5.063 101.330 8.242 1.00 17.84 313 ALA A O 1
ATOM 2329 N N . ASN A 1 314 ? 6.350 99.577 7.707 1.00 16.06 314 ASN A N 1
ATOM 2330 C CA . ASN A 1 314 ? 5.198 98.699 7.513 1.00 15.13 314 ASN A CA 1
ATOM 2331 C C . ASN A 1 314 ? 4.310 98.465 8.719 1.00 13.60 314 ASN A C 1
ATOM 2332 O O . ASN A 1 314 ? 3.102 98.679 8.662 1.00 13.40 314 ASN A O 1
ATOM 2337 N N . ASP A 1 315 ? 4.915 98.007 9.807 1.00 13.94 315 ASP A N 1
ATOM 2338 C CA . ASP A 1 315 ? 4.163 97.668 11.004 1.00 12.37 315 ASP A CA 1
ATOM 2339 C C . ASP A 1 315 ? 3.238 98.744 11.564 1.00 13.73 315 ASP A C 1
ATOM 2340 O O . ASP A 1 315 ? 2.122 98.438 11.987 1.00 13.04 315 ASP A O 1
ATOM 2345 N N A VAL A 1 316 ? 3.692 99.992 11.580 0.50 13.52 316 VAL A N 1
ATOM 2346 N N B VAL A 1 316 ? 3.689 99.995 11.545 0.50 13.43 316 VAL A N 1
ATOM 2347 C CA A VAL A 1 316 ? 2.864 101.074 12.100 0.50 13.84 316 VAL A CA 1
ATOM 2348 C CA B VAL A 1 316 ? 2.875 101.095 12.048 0.50 13.63 316 VAL A CA 1
ATOM 2349 C C A VAL A 1 316 ? 1.802 101.482 11.086 0.50 13.52 316 VAL A C 1
ATOM 2350 C C B VAL A 1 316 ? 1.770 101.437 11.054 0.50 13.73 316 VAL A C 1
ATOM 2351 O O A VAL A 1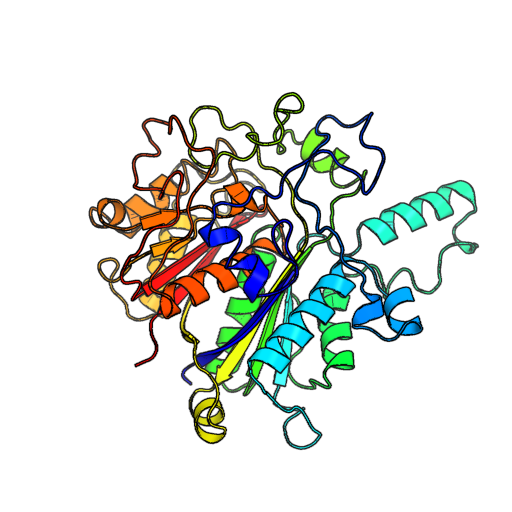 316 ? 0.673 101.808 11.452 0.50 13.13 316 VAL A O 1
ATOM 2352 O O B VAL A 1 316 ? 0.612 101.606 11.435 0.50 13.31 316 VAL A O 1
ATOM 2359 N N A THR A 1 317 ? 2.162 101.455 9.808 0.50 13.13 317 THR A N 1
ATOM 2360 N N B THR A 1 317 ? 2.128 101.538 9.777 0.50 13.66 317 THR A N 1
ATOM 2361 C CA A THR A 1 317 ? 1.229 101.825 8.755 0.50 12.15 317 THR A CA 1
ATOM 2362 C CA B THR A 1 317 ? 1.145 101.864 8.753 0.50 13.27 317 THR A CA 1
ATOM 2363 C C A THR A 1 317 ? 0.106 100.799 8.660 0.50 11.82 317 THR A C 1
ATOM 2364 C C B THR A 1 317 ? 0.068 100.790 8.664 0.50 12.37 317 THR A C 1
ATOM 2365 O O A THR A 1 317 ? -1.054 101.148 8.441 0.50 11.87 317 THR A O 1
ATOM 2366 O O B THR A 1 317 ? -1.104 101.099 8.448 0.50 12.20 317 THR A O 1
ATOM 2373 N N . GLU A 1 318 ? 0.458 99.529 8.835 1.00 11.71 318 GLU A N 1
ATOM 2374 C CA . GLU A 1 318 ? -0.517 98.450 8.775 1.00 11.21 318 GLU A CA 1
ATOM 2375 C C . GLU A 1 318 ? -1.462 98.543 9.969 1.00 10.64 318 GLU A C 1
ATOM 2376 O O . GLU A 1 318 ? -2.668 98.349 9.833 1.00 9.40 318 GLU A O 1
ATOM 2382 N N . THR A 1 319 ? -0.908 98.837 11.140 1.00 10.61 319 THR A N 1
ATOM 2383 C CA . THR A 1 319 ? -1.719 98.979 12.341 1.00 11.09 319 THR A CA 1
ATOM 2384 C C . THR A 1 319 ? -2.715 100.108 12.116 1.00 10.70 319 THR A C 1
ATOM 2385 O O . THR A 1 319 ? -3.895 99.982 12.435 1.00 11.13 319 THR A O 1
ATOM 2389 N N . ARG A 1 320 ? -2.231 101.212 11.557 1.00 10.78 320 ARG A N 1
ATOM 2390 C CA . ARG A 1 320 ? -3.090 102.353 11.276 1.00 10.29 320 ARG A CA 1
ATOM 2391 C C . ARG A 1 320 ? -4.205 101.950 10.314 1.00 9.90 320 ARG A C 1
ATOM 2392 O O . ARG A 1 320 ? -5.360 102.328 10.496 1.00 10.50 320 ARG A O 1
ATOM 2400 N N . ALA A 1 321 ? -3.852 101.177 9.290 1.00 9.45 321 ALA A N 1
ATOM 2401 C CA . ALA A 1 321 ? -4.824 100.722 8.304 1.00 8.99 321 ALA A CA 1
ATOM 2402 C C . ALA A 1 321 ? -5.901 99.835 8.930 1.00 8.65 321 ALA A C 1
ATOM 2403 O O . ALA A 1 321 ? -7.082 99.967 8.614 1.00 9.69 321 ALA A O 1
ATOM 2405 N N . ILE A 1 322 ? -5.491 98.927 9.811 1.00 8.66 322 ILE A N 1
ATOM 2406 C CA . ILE A 1 322 ? -6.435 98.034 10.473 1.00 8.74 322 ILE A CA 1
ATOM 2407 C C . ILE A 1 322 ? -7.394 98.852 11.335 1.00 10.03 322 ILE A C 1
ATOM 2408 O O . ILE A 1 322 ? -8.602 98.609 11.340 1.00 10.39 322 ILE A O 1
ATOM 2413 N N . LYS A 1 323 ? -6.854 99.836 12.047 1.00 10.29 323 LYS A N 1
ATOM 2414 C CA . LYS A 1 323 ? -7.675 100.686 12.899 1.00 11.14 323 LYS A CA 1
ATOM 2415 C C . LYS A 1 323 ? -8.616 101.569 12.085 1.00 11.61 323 LYS A C 1
ATOM 2416 O O . LYS A 1 323 ? -9.748 101.822 12.489 1.00 12.43 323 LYS A O 1
ATOM 2422 N N . GLN A 1 324 ? -8.156 102.030 10.929 1.00 12.34 324 GLN A N 1
ATOM 2423 C CA . GLN A 1 324 ? -8.990 102.875 10.089 1.00 11.92 324 GLN A CA 1
ATOM 2424 C C . GLN A 1 324 ? -10.084 102.071 9.398 1.00 12.59 324 GLN A C 1
ATOM 2425 O O . GLN A 1 324 ? -11.181 102.576 9.156 1.00 14.23 324 GLN A O 1
ATOM 2431 N N . ALA A 1 325 ? -9.795 100.809 9.100 1.00 10.91 325 ALA A N 1
ATOM 2432 C CA . ALA A 1 325 ? -10.769 99.955 8.440 1.00 11.10 325 ALA A CA 1
ATOM 2433 C C . ALA A 1 325 ? -11.780 99.319 9.393 1.00 11.19 325 ALA A C 1
ATOM 2434 O O . ALA A 1 325 ? -12.948 99.161 9.038 1.00 11.54 325 ALA A O 1
ATOM 2436 N N . LEU A 1 326 ? -11.343 98.954 10.595 1.00 11.70 326 LEU A N 1
ATOM 2437 C CA . LEU A 1 326 ? -12.246 98.305 11.545 1.00 12.80 326 LEU A CA 1
ATOM 2438 C C . LEU A 1 326 ? -12.792 99.201 12.647 1.00 13.18 326 LEU A C 1
ATOM 2439 O O . LEU A 1 326 ? -13.692 98.797 13.387 1.00 13.85 326 LEU A O 1
ATOM 2444 N N . GLY A 1 327 ? -12.253 100.409 12.764 1.00 13.04 327 GLY A N 1
ATOM 2445 C CA . GLY A 1 327 ? -12.716 101.302 13.809 1.00 14.21 327 GLY A CA 1
ATOM 2446 C C . GLY A 1 327 ? -12.360 100.749 15.178 1.00 14.59 327 GLY A C 1
ATOM 2447 O O . GLY A 1 327 ? -11.313 100.120 15.350 1.00 13.96 327 GLY A O 1
ATOM 2448 N N A ASN A 1 328 ? -13.236 100.973 16.153 0.50 14.80 328 ASN A N 1
ATOM 2449 N N B ASN A 1 328 ? -13.234 100.977 16.154 0.50 14.91 328 ASN A N 1
ATOM 2450 C CA A ASN A 1 328 ? -13.002 100.504 17.513 0.50 15.15 328 ASN A CA 1
ATOM 2451 C CA B ASN A 1 328 ? -13.009 100.502 17.516 0.50 15.34 328 ASN A CA 1
ATOM 2452 C C A ASN A 1 328 ? -12.859 98.987 17.591 0.50 14.38 328 ASN A C 1
ATOM 2453 C C B ASN A 1 328 ? -12.858 98.987 17.590 0.50 14.50 328 ASN A C 1
ATOM 2454 O O A ASN A 1 328 ? -12.219 98.465 18.503 0.50 14.40 328 ASN A O 1
ATOM 2455 O O B ASN A 1 328 ? -12.209 98.465 18.496 0.50 14.48 328 ASN A O 1
ATOM 2464 N N . HIS A 1 329 ? -13.457 98.282 16.636 1.00 14.20 329 HIS A N 1
ATOM 2465 C CA . HIS A 1 329 ? -13.385 96.828 16.618 1.00 13.05 329 HIS A CA 1
ATOM 2466 C C . HIS A 1 329 ? -11.944 96.337 16.499 1.00 12.94 329 HIS A C 1
ATOM 2467 O O . HIS A 1 329 ? -11.632 95.210 16.879 1.00 11.65 329 HIS A O 1
ATOM 2474 N N . ALA A 1 330 ? -11.063 97.185 15.976 1.00 11.82 330 ALA A N 1
ATOM 2475 C CA . ALA A 1 330 ? -9.660 96.814 15.827 1.00 11.73 330 ALA A CA 1
ATOM 2476 C C . ALA A 1 330 ? -9.046 96.413 17.169 1.00 11.66 330 ALA A C 1
ATOM 2477 O O . ALA A 1 330 ? -8.145 95.577 17.221 1.00 11.72 330 ALA A O 1
ATOM 2479 N N . TYR A 1 331 ? -9.541 97.006 18.254 1.00 12.12 331 TYR A N 1
ATOM 2480 C CA . TYR A 1 331 ? -9.023 96.701 19.582 1.00 13.55 331 TYR A CA 1
ATOM 2481 C C . TYR A 1 331 ? -9.669 95.463 20.190 1.00 14.33 331 TYR A C 1
ATOM 2482 O O . TYR A 1 331 ? -9.257 95.008 21.256 1.00 15.12 331 TYR A O 1
ATOM 2491 N N . ASN A 1 332 ? -10.675 94.918 19.511 1.00 14.25 332 ASN A N 1
ATOM 2492 C CA . ASN A 1 332 ? -11.376 93.746 20.017 1.00 15.32 332 ASN A CA 1
ATOM 2493 C C . ASN A 1 332 ? -11.099 92.463 19.251 1.00 15.29 332 ASN A C 1
ATOM 2494 O O . ASN A 1 332 ? -11.766 91.450 19.465 1.00 17.37 332 ASN A O 1
ATOM 2499 N N . ILE A 1 333 ? -10.121 92.503 18.355 1.00 12.62 333 ILE A N 1
ATOM 2500 C CA . ILE A 1 333 ? -9.761 91.316 17.590 1.00 10.63 333 ILE A CA 1
ATOM 2501 C C . ILE A 1 333 ? -8.344 90.897 17.945 1.00 10.59 333 ILE A C 1
ATOM 2502 O O . ILE A 1 333 ? -7.654 91.564 18.720 1.00 11.67 333 ILE A O 1
ATOM 2507 N N . ALA A 1 334 ? -7.920 89.778 17.374 1.00 9.86 334 ALA A N 1
ATOM 2508 C CA . ALA A 1 334 ? -6.572 89.289 17.579 1.00 8.65 334 ALA A CA 1
ATOM 2509 C C . ALA A 1 334 ? -5.851 89.526 16.257 1.00 8.33 334 ALA A C 1
ATOM 2510 O O . ALA A 1 334 ? -6.419 89.315 15.185 1.00 9.15 334 ALA A O 1
ATOM 2512 N N . VAL A 1 335 ? -4.616 89.999 16.335 1.00 8.19 335 VAL A N 1
ATOM 2513 C CA . VAL A 1 335 ? -3.811 90.245 15.147 1.00 9.38 335 VAL A CA 1
ATOM 2514 C C . VAL A 1 335 ? -2.465 89.610 15.435 1.00 11.43 335 VAL A C 1
ATOM 2515 O O . VAL A 1 335 ? -1.990 89.660 16.564 1.00 12.85 335 VAL A O 1
ATOM 2519 N N . SER A 1 336 ? -1.860 88.973 14.444 1.00 8.79 336 SER A N 1
ATOM 2520 C CA . SER A 1 336 ? -0.540 88.414 14.676 1.00 7.91 336 SER A CA 1
ATOM 2521 C C . SER A 1 336 ? 0.239 88.286 13.383 1.00 7.41 336 SER A C 1
ATOM 2522 O O . SER A 1 336 ? -0.338 88.148 12.302 1.00 8.34 336 SER A O 1
ATOM 2525 N N . SER A 1 337 ? 1.557 88.386 13.500 1.00 8.14 337 SER A N 1
ATOM 2526 C CA . SER A 1 337 ? 2.434 88.242 12.352 1.00 7.06 337 SER A CA 1
ATOM 2527 C C . SER A 1 337 ? 3.231 86.972 12.543 1.00 8.92 337 SER A C 1
ATOM 2528 O O . SER A 1 337 ? 4.054 86.871 13.460 1.00 9.08 337 SER A O 1
ATOM 2531 N N . THR A 1 338 ? 2.985 85.998 11.679 1.00 8.06 338 THR A N 1
ATOM 2532 C CA . THR A 1 338 ? 3.697 84.742 11.777 1.00 8.92 338 THR A CA 1
ATOM 2533 C C . THR A 1 338 ? 5.104 84.868 11.203 1.00 8.39 338 THR A C 1
ATOM 2534 O O . THR A 1 338 ? 5.918 83.955 11.338 1.00 9.04 338 THR A O 1
ATOM 2538 N N . LYS A 1 339 ? 5.397 86.015 10.592 1.00 8.21 339 LYS A N 1
ATOM 2539 C CA . LYS A 1 339 ? 6.726 86.263 10.046 1.00 8.85 339 LYS A CA 1
ATOM 2540 C C . LYS A 1 339 ? 7.703 86.357 11.216 1.00 8.84 339 LYS A C 1
ATOM 2541 O O . LYS A 1 339 ? 8.918 86.280 11.040 1.00 10.10 339 LYS A O 1
ATOM 2547 N N . SER A 1 340 ? 7.161 86.537 12.415 1.00 9.63 340 SER A N 1
ATOM 2548 C CA . SER A 1 340 ? 7.989 86.611 13.611 1.00 9.51 340 SER A CA 1
ATOM 2549 C C . SER A 1 340 ? 8.709 85.278 13.795 1.00 10.23 340 SER A C 1
ATOM 2550 O O . SER A 1 340 ? 9.812 85.223 14.341 1.00 10.99 340 SER A O 1
ATOM 2553 N N . MET A 1 341 ? 8.075 84.208 13.323 1.00 9.35 341 MET A N 1
ATOM 2554 C CA . MET A 1 341 ? 8.620 82.855 13.437 1.00 10.44 341 MET A CA 1
ATOM 2555 C C . MET A 1 341 ? 9.265 82.325 12.159 1.00 10.74 341 MET A C 1
ATOM 2556 O O . MET A 1 341 ? 10.322 81.699 12.196 1.00 10.38 341 MET A O 1
ATOM 2561 N N . THR A 1 342 ? 8.619 82.583 11.028 1.00 10.86 342 THR A N 1
ATOM 2562 C CA . THR A 1 342 ? 9.086 82.085 9.738 1.00 10.40 342 THR A CA 1
ATOM 2563 C C . THR A 1 342 ? 9.981 83.025 8.957 1.00 10.99 342 THR A C 1
ATOM 2564 O O . THR A 1 342 ? 10.717 82.596 8.066 1.00 11.33 342 THR A O 1
ATOM 2568 N N . GLY A 1 343 ? 9.905 84.306 9.279 1.00 10.31 343 GLY A N 1
ATOM 2569 C CA . GLY A 1 343 ? 10.658 85.287 8.532 1.00 9.57 343 GLY A CA 1
ATOM 2570 C C . GLY A 1 343 ? 9.732 85.666 7.389 1.00 9.75 343 GLY A C 1
ATOM 2571 O O . GLY A 1 343 ? 8.626 85.119 7.274 1.00 9.99 343 GLY A O 1
ATOM 2572 N N . HIS A 1 344 ? 10.175 86.589 6.546 1.00 9.52 344 HIS A N 1
ATOM 2573 C CA . HIS A 1 344 ? 9.386 87.054 5.412 1.00 9.30 344 HIS A CA 1
ATOM 2574 C C . HIS A 1 344 ? 9.726 86.203 4.190 1.00 9.40 344 HIS A C 1
ATOM 2575 O O . HIS A 1 344 ? 10.823 86.309 3.648 1.00 9.16 344 HIS A O 1
ATOM 2582 N N . LEU A 1 345 ? 8.788 85.357 3.766 1.00 8.05 345 LEU A N 1
ATOM 2583 C CA . LEU A 1 345 ? 9.015 84.488 2.612 1.00 8.60 345 LEU A CA 1
ATOM 2584 C C . LEU A 1 345 ? 8.796 85.168 1.267 1.00 8.63 345 LEU A C 1
ATOM 2585 O O . LEU A 1 345 ? 8.785 84.505 0.227 1.00 7.84 345 LEU A O 1
ATOM 2590 N N . LEU A 1 346 ? 8.637 86.487 1.287 1.00 9.67 346 LEU A N 1
ATOM 2591 C CA . LEU A 1 346 ? 8.430 87.254 0.064 1.00 9.58 346 LEU A CA 1
ATOM 2592 C C . LEU A 1 346 ? 7.245 86.703 -0.727 1.00 10.32 346 LEU A C 1
ATOM 2593 O O . LEU A 1 346 ? 6.117 86.705 -0.236 1.00 9.94 346 LEU A O 1
ATOM 2598 N N . GLY A 1 347 ? 7.492 86.224 -1.940 1.00 9.22 347 GLY A N 1
ATOM 2599 C CA . GLY A 1 347 ? 6.403 85.689 -2.743 1.00 9.41 347 GLY A CA 1
ATOM 2600 C C . GLY A 1 347 ? 5.691 84.519 -2.091 1.00 10.00 347 GLY A C 1
ATOM 2601 O O . GLY A 1 347 ? 4.515 84.261 -2.359 1.00 10.45 347 GLY A O 1
ATOM 2602 N N . GLY A 1 348 ? 6.400 83.801 -1.230 1.00 8.54 348 GLY A N 1
ATOM 2603 C CA . GLY A 1 348 ? 5.795 82.663 -0.568 1.00 8.19 348 GLY A CA 1
ATOM 2604 C C . GLY A 1 348 ? 5.042 83.026 0.697 1.00 7.19 348 GLY A C 1
ATOM 2605 O O . GLY A 1 348 ? 4.289 82.208 1.224 1.00 7.76 348 GLY A O 1
ATOM 2606 N N . SER A 1 349 ? 5.225 84.253 1.180 1.00 8.56 349 SER A N 1
ATOM 2607 C CA . SER A 1 349 ? 4.569 84.683 2.414 1.00 8.48 349 SER A CA 1
ATOM 2608 C C . SER A 1 349 ? 3.050 84.582 2.368 1.00 8.68 349 SER A C 1
ATOM 2609 O O . SER A 1 349 ? 2.433 84.070 3.300 1.00 7.81 349 SER A O 1
ATOM 2612 N N . GLY A 1 350 ? 2.450 85.063 1.284 1.00 9.40 350 GLY A N 1
ATOM 2613 C CA . GLY A 1 350 ? 1.003 85.013 1.159 1.00 9.07 350 GLY A CA 1
ATOM 2614 C C . GLY A 1 350 ? 0.494 83.585 1.172 1.00 8.74 350 GLY A C 1
ATOM 2615 O O . GLY A 1 350 ? -0.616 83.306 1.630 1.00 8.90 350 GLY A O 1
ATOM 2616 N N . GLY A 1 351 ? 1.319 82.676 0.669 1.00 8.19 351 GLY A N 1
ATOM 2617 C CA . GLY A 1 351 ? 0.943 81.278 0.640 1.00 7.56 351 GLY A CA 1
ATOM 2618 C C . GLY A 1 351 ? 0.919 80.661 2.025 1.00 7.54 351 GLY A C 1
ATOM 2619 O O . GLY A 1 351 ? -0.118 80.159 2.457 1.00 8.60 351 GLY A O 1
ATOM 2620 N N . ILE A 1 352 ? 2.041 80.701 2.739 1.00 7.32 352 ILE A N 1
ATOM 2621 C CA . ILE A 1 352 ? 2.060 80.091 4.063 1.00 6.52 352 ILE A CA 1
ATOM 2622 C C . ILE A 1 352 ? 1.185 80.837 5.061 1.00 6.92 352 ILE A C 1
ATOM 2623 O O . ILE A 1 352 ? 0.709 80.249 6.031 1.00 6.18 352 ILE A O 1
ATOM 2628 N N . GLU A 1 353 ? 0.950 82.122 4.820 1.00 6.53 353 GLU A N 1
ATOM 2629 C CA . GLU A 1 353 ? 0.111 82.887 5.730 1.00 7.45 353 GLU A CA 1
ATOM 2630 C C . GLU A 1 353 ? -1.365 82.599 5.470 1.00 7.81 353 GLU A C 1
ATOM 2631 O O . GLU A 1 353 ? -2.185 82.648 6.385 1.00 7.56 353 GLU A O 1
ATOM 2637 N N . ALA A 1 354 ? -1.703 82.276 4.226 1.00 6.95 354 ALA A N 1
ATOM 2638 C CA . ALA A 1 354 ? -3.078 81.915 3.912 1.00 7.41 354 ALA A CA 1
ATOM 2639 C C . ALA A 1 354 ? -3.303 80.553 4.566 1.00 6.97 354 ALA A C 1
ATOM 2640 O O . ALA A 1 354 ? -4.373 80.280 5.098 1.00 6.95 354 ALA A O 1
ATOM 2642 N N . VAL A 1 355 ? -2.285 79.697 4.529 1.00 7.35 355 VAL A N 1
ATOM 2643 C CA . VAL A 1 355 ? -2.403 78.384 5.156 1.00 7.54 355 VAL A CA 1
ATOM 2644 C C . VAL A 1 355 ? -2.674 78.558 6.652 1.00 8.36 355 VAL A C 1
ATOM 2645 O O . VAL A 1 355 ? -3.565 77.915 7.212 1.00 7.85 355 VAL A O 1
ATOM 2649 N N . ALA A 1 356 ? -1.911 79.438 7.293 1.00 7.34 356 ALA A N 1
ATOM 2650 C CA . ALA A 1 356 ? -2.072 79.690 8.722 1.00 7.51 356 ALA A CA 1
ATOM 2651 C C . ALA A 1 356 ? -3.442 80.278 9.039 1.00 7.22 356 ALA A C 1
ATOM 2652 O O . ALA A 1 356 ? -4.059 79.933 10.048 1.00 8.45 356 ALA A O 1
ATOM 2654 N N . THR A 1 357 ? -3.912 81.173 8.176 1.00 7.30 357 THR A N 1
ATOM 2655 C CA . THR A 1 357 ? -5.203 81.819 8.372 1.00 7.81 357 THR A CA 1
ATOM 2656 C C . THR A 1 357 ? -6.350 80.824 8.273 1.00 7.87 357 THR A C 1
ATOM 2657 O O . THR A 1 357 ? -7.275 80.848 9.087 1.00 8.11 357 THR A O 1
ATOM 2661 N N . VAL A 1 358 ? -6.287 79.952 7.271 1.00 7.55 358 VAL A N 1
ATOM 2662 C CA . VAL A 1 358 ? -7.321 78.947 7.080 1.00 7.65 358 VAL A CA 1
ATOM 2663 C C . VAL A 1 358 ? -7.317 77.962 8.249 1.00 7.58 358 VAL A C 1
ATOM 2664 O O . VAL A 1 358 ? -8.378 77.562 8.737 1.00 8.91 358 VAL A O 1
ATOM 2668 N N . MET A 1 359 ? -6.127 77.582 8.706 1.00 7.63 359 MET A N 1
ATOM 2669 C CA . MET A 1 359 ? -6.021 76.665 9.839 1.00 7.91 359 MET A CA 1
ATOM 2670 C C . MET A 1 359 ? -6.621 77.307 11.088 1.00 8.13 359 MET A C 1
ATOM 2671 O O . MET A 1 359 ? -7.280 76.637 11.883 1.00 8.90 359 MET A O 1
ATOM 2676 N N . ALA A 1 360 ? -6.395 78.606 11.262 1.00 7.76 360 ALA A N 1
ATOM 2677 C CA . ALA A 1 360 ? -6.931 79.299 12.423 1.00 7.79 360 ALA A CA 1
ATOM 2678 C C . ALA A 1 360 ? -8.452 79.215 12.415 1.00 8.98 360 ALA A C 1
ATOM 2679 O O . ALA A 1 360 ? -9.077 79.009 13.463 1.00 9.48 360 ALA A O 1
ATOM 2681 N N . ILE A 1 361 ? -9.058 79.367 11.244 1.00 9.02 361 ILE A N 1
ATOM 2682 C CA . ILE A 1 361 ? -10.505 79.293 11.149 1.00 9.42 361 ILE A CA 1
ATOM 2683 C C . ILE A 1 361 ? -11.042 77.925 11.554 1.00 10.65 361 ILE A C 1
ATOM 2684 O O . ILE A 1 361 ? -12.040 77.822 12.271 1.00 12.12 361 ILE A O 1
ATOM 2689 N N . ALA A 1 362 ? -10.349 76.881 11.122 1.00 9.11 362 ALA A N 1
ATOM 2690 C CA . ALA A 1 362 ? -10.780 75.529 11.416 1.00 9.23 362 ALA A CA 1
ATOM 2691 C C . ALA A 1 362 ? -10.431 75.054 12.819 1.00 9.76 362 ALA A C 1
ATOM 2692 O O . ALA A 1 362 ? -11.157 74.242 13.390 1.00 11.73 362 ALA A O 1
ATOM 2694 N N . GLU A 1 363 ? -9.327 75.553 13.366 1.00 9.37 363 GLU A N 1
ATOM 2695 C CA . GLU A 1 363 ? -8.873 75.123 14.684 1.00 9.45 363 GLU A CA 1
ATOM 2696 C C . GLU A 1 363 ? -9.277 76.009 15.857 1.00 9.94 363 GLU A C 1
ATOM 2697 O O . GLU A 1 363 ? -9.120 75.612 17.014 1.00 10.13 363 GLU A O 1
ATOM 2703 N N . ASP A 1 364 ? -9.789 77.199 15.567 1.00 10.60 364 ASP A N 1
ATOM 2704 C CA . ASP A 1 364 ? -10.165 78.145 16.613 1.00 9.94 364 ASP A CA 1
ATOM 2705 C C . ASP A 1 364 ? -8.985 78.390 17.546 1.00 10.40 364 ASP A C 1
ATOM 2706 O O . ASP A 1 364 ? -9.096 78.310 18.773 1.00 10.04 364 ASP A O 1
ATOM 2711 N N . LYS A 1 365 ? -7.846 78.682 16.930 1.00 10.09 365 LYS A N 1
ATOM 2712 C CA . LYS A 1 365 ? -6.613 78.982 17.634 1.00 11.23 365 LYS A CA 1
ATOM 2713 C C . LYS A 1 365 ? -5.819 79.906 16.732 1.00 10.34 365 LYS A C 1
ATOM 2714 O O . LYS A 1 365 ? -5.784 79.715 15.516 1.00 11.66 365 LYS A O 1
ATOM 2720 N N . VAL A 1 366 ? -5.183 80.912 17.317 1.00 9.44 366 VAL A N 1
ATOM 2721 C CA . VAL A 1 366 ? -4.396 81.840 16.523 1.00 9.33 366 VAL A CA 1
ATOM 2722 C C . VAL A 1 366 ? -2.931 81.791 16.916 1.00 10.03 366 VAL A C 1
ATOM 2723 O O . VAL A 1 366 ? -2.596 81.679 18.095 1.00 9.82 366 VAL A O 1
ATOM 2727 N N . PRO A 1 367 ? -2.033 81.849 15.922 1.00 9.67 367 PRO A N 1
ATOM 2728 C CA . PRO A 1 367 ? -0.593 81.815 16.170 1.00 9.53 367 PRO A CA 1
ATOM 2729 C C . PRO A 1 367 ? -0.137 83.136 16.776 1.00 8.98 367 PRO A C 1
ATOM 2730 O O . PRO A 1 367 ? -0.770 84.178 16.589 1.00 9.39 367 PRO A O 1
ATOM 2734 N N . PRO A 1 368 ? 0.973 83.109 17.509 1.00 9.41 368 PRO A N 1
ATOM 2735 C CA . PRO A 1 368 ? 1.497 84.315 18.146 1.00 9.13 368 PRO A CA 1
ATOM 2736 C C . PRO A 1 368 ? 2.434 85.141 17.283 1.00 10.82 368 PRO A C 1
ATOM 2737 O O . PRO A 1 368 ? 2.826 84.739 16.185 1.00 11.10 368 PRO A O 1
ATOM 2741 N N . THR A 1 369 ? 2.763 86.320 17.798 1.00 10.20 369 THR A N 1
ATOM 2742 C CA . THR A 1 369 ? 3.751 87.182 17.179 1.00 8.03 369 THR A CA 1
ATOM 2743 C C . THR A 1 369 ? 4.846 87.016 18.225 1.00 9.61 369 THR A C 1
ATOM 2744 O O . THR A 1 369 ? 4.776 87.618 19.299 1.00 9.57 369 THR A O 1
ATOM 2748 N N . ILE A 1 370 ? 5.827 86.164 17.955 1.00 9.35 370 ILE A N 1
ATOM 2749 C CA . ILE A 1 370 ? 6.884 85.972 18.937 1.00 10.00 370 ILE A CA 1
ATOM 2750 C C . ILE A 1 370 ? 7.853 87.146 18.903 1.00 10.89 370 ILE A C 1
ATOM 2751 O O . ILE A 1 370 ? 7.791 87.989 18.007 1.00 10.15 370 ILE A O 1
ATOM 2756 N N . ASN A 1 371 ? 8.730 87.196 19.904 1.00 11.55 371 ASN A N 1
ATOM 2757 C CA . ASN A 1 371 ? 9.743 88.243 20.044 1.00 13.12 371 ASN A CA 1
ATOM 2758 C C . ASN A 1 371 ? 9.214 89.645 20.343 1.00 13.37 371 ASN A C 1
ATOM 2759 O O . ASN A 1 371 ? 9.999 90.583 20.478 1.00 15.24 371 ASN A O 1
ATOM 2764 N N . LEU A 1 372 ? 7.897 89.794 20.453 1.00 15.20 372 LEU A N 1
ATOM 2765 C CA . LEU A 1 372 ? 7.314 91.104 20.736 1.00 17.08 372 LEU A CA 1
ATOM 2766 C C . LEU A 1 372 ? 7.369 91.421 22.224 1.00 18.41 372 LEU A C 1
ATOM 2767 O O . LEU A 1 372 ? 6.671 90.802 23.027 1.00 18.04 372 LEU A O 1
ATOM 2772 N N . GLU A 1 373 ? 8.197 92.398 22.583 1.00 20.32 373 GLU A N 1
ATOM 2773 C CA . GLU A 1 373 ? 8.353 92.799 23.977 1.00 23.11 373 GLU A CA 1
ATOM 2774 C C . GLU A 1 373 ? 7.840 94.208 24.251 1.00 22.74 373 GLU A C 1
ATOM 2775 O O . GLU A 1 373 ? 7.053 94.414 25.177 1.00 23.21 373 GLU A O 1
ATOM 2781 N N . ASN A 1 374 ? 8.280 95.175 23.451 1.00 22.87 374 ASN A N 1
ATOM 2782 C CA . ASN A 1 374 ? 7.848 96.560 23.631 1.00 22.37 374 ASN A CA 1
ATOM 2783 C C . ASN A 1 374 ? 7.373 97.182 22.323 1.00 22.22 374 ASN A C 1
ATOM 2784 O O . ASN A 1 374 ? 8.167 97.750 21.579 1.00 22.37 374 ASN A O 1
ATOM 2789 N N . PRO A 1 375 ? 6.066 97.101 22.033 1.00 22.04 375 PRO A N 1
ATOM 2790 C CA . PRO A 1 375 ? 5.554 97.682 20.788 1.00 22.52 375 PRO A CA 1
ATOM 2791 C C . PRO A 1 375 ? 5.559 99.208 20.811 1.00 23.27 375 PRO A C 1
ATOM 2792 O O . PRO A 1 375 ? 5.422 99.815 21.874 1.00 23.02 375 PRO A O 1
ATOM 2796 N N . ASP A 1 376 ? 5.731 99.827 19.643 1.00 22.16 376 ASP A N 1
ATOM 2797 C CA . ASP A 1 376 ? 5.718 101.284 19.563 1.00 23.02 376 ASP A CA 1
ATOM 2798 C C . ASP A 1 376 ? 4.364 101.762 20.068 1.00 22.93 376 ASP A C 1
ATOM 2799 O O . ASP A 1 376 ? 3.382 101.018 20.033 1.00 21.47 376 ASP A O 1
ATOM 2804 N N . PRO A 1 377 ? 4.293 103.010 20.554 1.00 23.00 377 PRO A N 1
ATOM 2805 C CA . PRO A 1 377 ? 3.027 103.547 21.057 1.00 22.66 377 PRO A CA 1
ATOM 2806 C C . PRO A 1 377 ? 1.921 103.461 20.011 1.00 21.83 377 PRO A C 1
ATOM 2807 O O . PRO A 1 377 ? 0.748 103.318 20.350 1.00 22.30 377 PRO A O 1
ATOM 2811 N N . GLU A 1 378 ? 2.303 103.538 18.739 1.00 22.43 378 GLU A N 1
ATOM 2812 C CA . GLU A 1 378 ? 1.332 103.483 17.652 1.00 23.06 378 GLU A CA 1
ATOM 2813 C C . GLU A 1 378 ? 0.919 102.069 17.257 1.00 21.43 378 GLU A C 1
ATOM 2814 O O . GLU A 1 378 ? -0.022 101.890 16.486 1.00 22.74 378 GLU A O 1
ATOM 2820 N N . CYS A 1 379 ? 1.628 101.069 17.771 1.00 18.39 379 CYS A N 1
ATOM 2821 C CA . CYS A 1 379 ? 1.282 99.674 17.496 1.00 16.16 379 CYS A CA 1
ATOM 2822 C C . CYS A 1 379 ? 0.650 99.195 18.796 1.00 15.05 379 CYS A C 1
ATOM 2823 O O . CYS A 1 379 ? 1.262 98.459 19.570 1.00 14.97 379 CYS A O 1
ATOM 2826 N N . ASP A 1 380 ? -0.588 99.624 19.019 1.00 14.91 380 ASP A N 1
ATOM 2827 C CA . ASP A 1 380 ? -1.303 99.316 20.253 1.00 15.11 380 ASP A CA 1
ATOM 2828 C C . ASP A 1 380 ? -2.430 98.290 20.190 1.00 14.47 380 ASP A C 1
ATOM 2829 O O . ASP A 1 380 ? -3.349 98.333 21.006 1.00 15.00 380 ASP A O 1
ATOM 2834 N N . LEU A 1 381 ? -2.369 97.371 19.234 1.00 11.84 381 LEU A N 1
ATOM 2835 C CA . LEU A 1 381 ? -3.403 96.347 19.127 1.00 10.27 381 LEU A CA 1
ATOM 2836 C C . LEU A 1 381 ? -2.942 95.092 19.868 1.00 10.29 381 LEU A C 1
ATOM 2837 O O . LEU A 1 381 ? -1.828 95.049 20.396 1.00 10.72 381 LEU A O 1
ATOM 2842 N N . ASP A 1 382 ? -3.801 94.079 19.919 1.00 9.57 382 ASP A N 1
ATOM 2843 C CA . ASP A 1 382 ? -3.454 92.822 20.577 1.00 10.02 382 ASP A CA 1
ATOM 2844 C C . ASP A 1 382 ? -2.805 91.938 19.518 1.00 10.05 382 ASP A C 1
ATOM 2845 O O . ASP A 1 382 ? -3.494 91.330 18.696 1.00 10.31 382 ASP A O 1
ATOM 2850 N N . TYR A 1 383 ? -1.479 91.870 19.543 1.00 9.66 383 TYR A N 1
ATOM 2851 C CA . TYR A 1 383 ? -0.741 91.092 18.557 1.00 9.03 383 TYR A CA 1
ATOM 2852 C C . TYR A 1 383 ? -0.448 89.650 18.960 1.00 9.62 383 TYR A C 1
ATOM 2853 O O . TYR A 1 383 ? 0.439 89.012 18.394 1.00 9.35 383 TYR A O 1
ATOM 2862 N N . VAL A 1 384 ? -1.207 89.137 19.922 1.00 8.39 384 VAL A N 1
ATOM 2863 C CA . VAL A 1 384 ? -1.030 87.772 20.407 1.00 9.30 384 VAL A CA 1
ATOM 2864 C C . VAL A 1 384 ? 0.446 87.481 20.669 1.00 10.17 384 VAL A C 1
ATOM 2865 O O . VAL A 1 384 ? 1.023 86.543 20.119 1.00 10.74 384 VAL A O 1
ATOM 2869 N N . PRO A 1 385 ? 1.082 88.290 21.524 1.00 10.59 385 PRO A N 1
ATOM 2870 C CA . PRO A 1 385 ? 2.498 88.067 21.819 1.00 10.47 385 PRO A CA 1
ATOM 2871 C C . PRO A 1 385 ? 2.792 86.759 22.550 1.00 11.81 385 PRO A C 1
ATOM 2872 O O . PRO A 1 385 ? 1.943 86.221 23.264 1.00 10.93 385 PRO A O 1
ATOM 2876 N N . GLY A 1 386 ? 3.999 86.243 22.336 1.00 13.23 386 GLY A N 1
ATOM 2877 C CA . GLY A 1 386 ? 4.439 85.039 23.019 1.00 13.79 386 GLY A CA 1
ATOM 2878 C C . GLY A 1 386 ? 3.898 83.673 22.649 1.00 13.74 386 GLY A C 1
ATOM 2879 O O . GLY A 1 386 ? 4.603 82.883 22.021 1.00 15.05 386 GLY A O 1
ATOM 2880 N N . GLN A 1 387 ? 2.665 83.380 23.053 1.00 12.46 387 GLN A N 1
ATOM 2881 C CA . GLN A 1 387 ? 2.070 82.072 22.781 1.00 12.21 387 GLN A CA 1
ATOM 2882 C C . GLN A 1 387 ? 0.788 82.104 21.975 1.00 10.68 387 GLN A C 1
ATOM 2883 O O . GLN A 1 387 ? 0.077 83.108 21.941 1.00 9.74 387 GLN A O 1
ATOM 2889 N N . SER A 1 388 ? 0.497 80.977 21.334 1.00 11.03 388 SER A N 1
ATOM 2890 C CA . SER A 1 388 ? -0.721 80.838 20.557 1.00 11.20 388 SER A CA 1
ATOM 2891 C C . SER A 1 388 ? -1.878 80.974 21.544 1.00 10.93 388 SER A C 1
ATOM 2892 O O . SER A 1 388 ? -1.698 80.799 22.755 1.00 11.31 388 SER A O 1
ATOM 2895 N N . ARG A 1 389 ? -3.065 81.277 21.040 1.00 10.24 389 ARG A N 1
ATOM 2896 C CA . ARG A 1 389 ? -4.205 81.466 21.922 1.00 10.25 389 ARG A CA 1
ATOM 2897 C C . ARG A 1 389 ? -5.491 80.888 21.348 1.00 11.30 389 ARG A C 1
ATOM 2898 O O . ARG A 1 389 ? -5.750 80.991 20.146 1.00 11.06 389 ARG A O 1
ATOM 2906 N N . ALA A 1 390 ? -6.294 80.274 22.211 1.00 10.63 390 ALA A N 1
ATOM 2907 C CA . ALA A 1 390 ? -7.572 79.722 21.786 1.00 11.04 390 ALA A CA 1
ATOM 2908 C C . ALA A 1 390 ? -8.469 80.925 21.523 1.00 12.31 390 ALA A C 1
ATOM 2909 O O . ALA A 1 390 ? -8.472 81.883 22.295 1.00 15.16 390 ALA A O 1
ATOM 2911 N N . LEU A 1 391 ? -9.228 80.874 20.436 1.00 11.33 391 LEU A N 1
ATOM 2912 C CA . LEU A 1 391 ? -10.102 81.977 20.070 1.00 11.93 391 LEU A CA 1
ATOM 2913 C C . LEU A 1 391 ? -11.061 81.503 18.995 1.00 11.70 391 LEU A C 1
ATOM 2914 O O . LEU A 1 391 ? -10.653 80.799 18.075 1.00 11.18 391 LEU A O 1
ATOM 2919 N N . ILE A 1 392 ? -12.330 81.876 19.104 1.00 11.45 392 ILE A N 1
ATOM 2920 C CA . ILE A 1 392 ? -13.289 81.484 18.079 1.00 11.61 392 ILE A CA 1
ATOM 2921 C C . ILE A 1 392 ? -12.966 82.325 16.852 1.00 11.77 392 ILE A C 1
ATOM 2922 O O . ILE A 1 392 ? -13.132 83.544 16.863 1.00 13.53 392 ILE A O 1
ATOM 2927 N N . VAL A 1 393 ? -12.484 81.675 15.801 1.00 9.82 393 VAL A N 1
ATOM 2928 C CA . VAL A 1 393 ? -12.129 82.383 14.579 1.00 9.27 393 VAL A CA 1
ATOM 2929 C C . VAL A 1 393 ? -13.215 82.138 13.538 1.00 9.66 393 VAL A C 1
ATOM 2930 O O . VAL A 1 393 ? -13.183 81.143 12.814 1.00 9.81 393 VAL A O 1
ATOM 2934 N N A ASP A 1 394 ? -14.187 83.045 13.477 0.50 10.06 394 ASP A N 1
ATOM 2935 N N B ASP A 1 394 ? -14.177 83.054 13.483 0.50 10.00 394 ASP A N 1
ATOM 2936 C CA A ASP A 1 394 ? -15.287 82.928 12.523 0.50 10.60 394 ASP A CA 1
ATOM 2937 C CA B ASP A 1 394 ? -15.298 82.963 12.556 0.50 10.54 394 ASP A CA 1
ATOM 2938 C C A ASP A 1 394 ? -14.912 83.540 11.178 0.50 10.67 394 ASP A C 1
ATOM 2939 C C B ASP A 1 394 ? -14.947 83.562 11.197 0.50 10.58 394 ASP A C 1
ATOM 2940 O O A ASP A 1 394 ? -15.228 82.987 10.126 0.50 10.66 394 ASP A O 1
ATOM 2941 O O B ASP A 1 394 ? -15.314 83.020 10.154 0.50 10.41 394 ASP A O 1
ATOM 2950 N N . VAL A 1 395 ? -14.244 84.689 11.225 1.00 9.41 395 VAL A N 1
ATO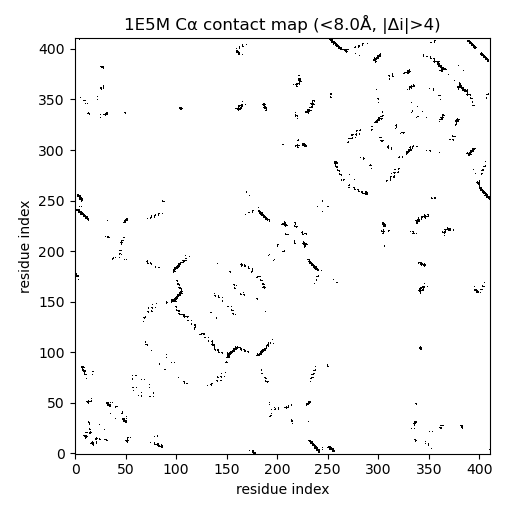M 2951 C CA . VAL A 1 395 ? -13.821 85.385 10.014 1.00 9.37 395 VAL A CA 1
ATOM 2952 C C . VAL A 1 395 ? -12.367 85.786 10.210 1.00 8.82 395 VAL A C 1
ATOM 2953 O O . VAL A 1 395 ? -12.006 86.333 11.248 1.00 8.95 395 VAL A O 1
ATOM 2957 N N . ALA A 1 396 ? -11.530 85.504 9.219 1.00 8.02 396 ALA A N 1
ATOM 2958 C CA . ALA A 1 396 ? -10.118 85.852 9.314 1.00 7.18 396 ALA A CA 1
ATOM 2959 C C . ALA A 1 396 ? -9.609 86.467 8.018 1.00 6.85 396 ALA A C 1
ATOM 2960 O O . ALA A 1 396 ? -9.987 86.042 6.923 1.00 8.09 396 ALA A O 1
ATOM 2962 N N . LEU A 1 397 ? -8.749 87.470 8.153 1.00 7.52 397 LEU A N 1
ATOM 2963 C CA . LEU A 1 397 ? -8.165 88.139 6.997 1.00 7.37 397 LEU A CA 1
ATOM 2964 C C . LEU A 1 397 ? -6.662 87.908 6.971 1.00 7.78 397 LEU A C 1
ATOM 2965 O O . LEU A 1 397 ? -6.042 87.669 8.008 1.00 7.75 397 LEU A O 1
ATOM 2970 N N . SER A 1 398 ? -6.084 87.967 5.776 1.00 7.11 398 SER A N 1
ATOM 2971 C CA . SER A 1 398 ? -4.643 87.834 5.606 1.00 7.51 398 SER A CA 1
ATOM 2972 C C . SER A 1 398 ? -4.212 89.033 4.768 1.00 7.19 398 SER A C 1
ATOM 2973 O O . SER A 1 398 ? -4.739 89.248 3.672 1.00 7.58 398 SER A O 1
ATOM 2976 N N . ASN A 1 399 ? -3.274 89.822 5.291 1.00 6.04 399 ASN A N 1
ATOM 2977 C CA . ASN A 1 399 ? -2.786 91.019 4.597 1.00 7.53 399 ASN A CA 1
ATOM 2978 C C . ASN A 1 399 ? -1.420 90.840 3.956 1.00 8.24 399 ASN A C 1
ATOM 2979 O O . ASN A 1 399 ? -0.540 90.191 4.515 1.00 7.75 399 ASN A O 1
ATOM 2984 N N . SER A 1 400 ? -1.248 91.453 2.789 1.00 9.05 400 SER A N 1
ATOM 2985 C CA . SER A 1 400 ? 0.023 91.436 2.077 1.00 9.93 400 SER A CA 1
ATOM 2986 C C . SER A 1 400 ? 0.171 92.809 1.431 1.00 11.80 400 SER A C 1
ATOM 2987 O O . SER A 1 400 ? -0.581 93.162 0.531 1.00 12.16 400 SER A O 1
ATOM 2990 N N . PHE A 1 401 ? 1.132 93.588 1.908 1.00 13.56 401 PHE A N 1
ATOM 2991 C CA . PHE A 1 401 ? 1.369 94.923 1.373 1.00 17.74 401 PHE A CA 1
ATOM 2992 C C . PHE A 1 401 ? 2.796 94.904 0.844 1.00 18.59 401 PHE A C 1
ATOM 2993 O O . PHE A 1 401 ? 3.730 95.317 1.527 1.00 22.30 401 PHE A O 1
ATOM 3001 N N . GLY A 1 402 ? 2.948 94.420 -0.386 1.00 20.09 402 GLY A N 1
ATOM 3002 C CA . GLY A 1 402 ? 4.265 94.283 -0.979 1.00 19.43 402 GLY A CA 1
ATOM 3003 C C . GLY A 1 402 ? 4.915 95.417 -1.742 1.00 19.65 402 GLY A C 1
ATOM 3004 O O . GLY A 1 402 ? 4.265 96.346 -2.231 1.00 18.16 402 GLY A O 1
ATOM 3005 N N . PHE A 1 403 ? 6.236 95.317 -1.838 1.00 18.74 403 PHE A N 1
ATOM 3006 C CA . PHE A 1 403 ? 7.044 96.290 -2.551 1.00 17.76 403 PHE A CA 1
ATOM 3007 C C . PHE A 1 403 ? 6.459 96.392 -3.952 1.00 18.30 403 PHE A C 1
ATOM 3008 O O . PHE A 1 403 ? 6.154 95.379 -4.582 1.00 18.44 403 PHE A O 1
ATOM 3016 N N . GLY A 1 404 ? 6.301 97.618 -4.433 1.00 16.20 404 GLY A N 1
ATOM 3017 C CA . GLY A 1 404 ? 5.720 97.831 -5.742 1.00 15.83 404 GLY A CA 1
ATOM 3018 C C . GLY A 1 404 ? 4.410 98.573 -5.565 1.00 15.90 404 GLY A C 1
ATOM 3019 O O . GLY A 1 404 ? 3.825 99.060 -6.531 1.00 16.97 404 GLY A O 1
ATOM 3020 N N . GLY A 1 405 ? 3.946 98.643 -4.318 1.00 14.85 405 GLY A N 1
ATOM 3021 C CA . GLY A 1 405 ? 2.717 99.350 -4.001 1.00 15.06 405 GLY A CA 1
ATOM 3022 C C . GLY A 1 405 ? 1.449 98.517 -3.959 1.00 14.51 405 GLY A C 1
ATOM 3023 O O . GLY A 1 405 ? 0.345 99.061 -3.876 1.00 15.56 405 GLY A O 1
ATOM 3024 N N . HIS A 1 406 ? 1.605 97.200 -3.991 1.00 13.11 406 HIS A N 1
ATOM 3025 C CA . HIS A 1 406 ? 0.472 96.280 -3.987 1.00 12.86 406 HIS A CA 1
ATOM 3026 C C . HIS A 1 406 ? -0.117 96.048 -2.598 1.00 13.17 406 HIS A C 1
ATOM 3027 O O . HIS A 1 406 ? 0.566 95.554 -1.700 1.00 17.25 406 HIS A O 1
ATOM 3034 N N . ASN A 1 407 ? -1.383 96.411 -2.419 1.00 9.49 407 ASN A N 1
ATOM 3035 C CA . ASN A 1 407 ? -2.057 96.189 -1.143 1.00 9.05 407 ASN A CA 1
ATOM 3036 C C . ASN A 1 407 ? -3.095 95.116 -1.399 1.00 8.12 407 ASN A C 1
ATOM 3037 O O . ASN A 1 407 ? -4.018 95.310 -2.192 1.00 9.35 407 ASN A O 1
ATOM 3042 N N . VAL A 1 408 ? -2.938 93.980 -0.732 1.00 7.29 408 VAL A N 1
ATOM 3043 C CA . VAL A 1 408 ? -3.856 92.871 -0.924 1.00 7.35 408 VAL A CA 1
ATOM 3044 C C . VAL A 1 408 ? -4.367 92.311 0.390 1.00 6.80 408 VAL A C 1
ATOM 3045 O O . VAL A 1 408 ? -3.609 92.144 1.343 1.00 8.39 408 VAL A O 1
ATOM 3049 N N . THR A 1 409 ? -5.662 92.024 0.432 1.00 6.68 409 THR A N 1
ATOM 3050 C CA . THR A 1 409 ? -6.262 91.424 1.614 1.00 6.76 409 THR A CA 1
ATOM 3051 C C . THR A 1 409 ? -7.162 90.286 1.157 1.00 6.95 409 THR A C 1
ATOM 3052 O O . THR A 1 409 ? -7.951 90.444 0.222 1.00 6.95 409 THR A O 1
ATOM 3056 N N . LEU A 1 410 ? -7.013 89.132 1.800 1.00 6.52 410 LEU A N 1
ATOM 3057 C CA . LEU A 1 410 ? -7.835 87.969 1.496 1.00 6.67 410 LEU A CA 1
ATOM 3058 C C . LEU A 1 410 ? -8.732 87.742 2.707 1.00 7.15 410 LEU A C 1
ATOM 3059 O O . LEU A 1 410 ? -8.317 87.977 3.843 1.00 7.54 410 LEU A O 1
ATOM 3064 N N . ALA A 1 411 ? -9.954 87.283 2.464 1.00 6.21 411 ALA A N 1
ATOM 3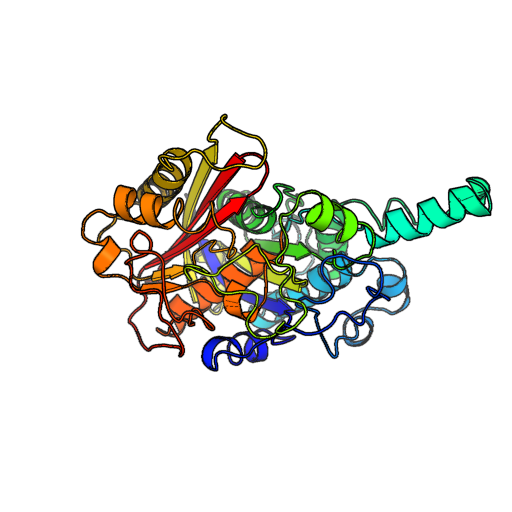065 C CA . ALA A 1 411 ? -10.900 87.035 3.549 1.00 6.81 411 ALA A CA 1
ATOM 3066 C C . ALA A 1 411 ? -11.449 85.621 3.496 1.00 6.93 411 ALA A C 1
ATOM 3067 O O . ALA A 1 411 ? -11.848 85.140 2.431 1.00 7.02 411 ALA A O 1
ATOM 3069 N N . PHE A 1 412 ? -11.464 84.965 4.653 1.00 6.57 412 PHE A N 1
ATOM 3070 C CA . PHE A 1 412 ? -11.967 83.599 4.785 1.00 6.93 412 PHE A CA 1
ATOM 3071 C C . PHE A 1 412 ? -12.924 83.546 5.969 1.00 7.04 412 PHE A C 1
ATOM 3072 O O . PHE A 1 412 ? -12.862 84.388 6.858 1.00 6.70 412 PHE A O 1
ATOM 3080 N N . LYS A 1 413 ? -13.799 82.547 5.991 1.00 8.46 413 LYS A N 1
ATOM 3081 C CA . LYS A 1 413 ? -14.720 82.401 7.111 1.00 8.90 413 LYS A CA 1
ATOM 3082 C C . LYS A 1 413 ? -15.100 80.941 7.276 1.00 9.09 413 LYS A C 1
ATOM 3083 O O . LYS A 1 413 ? -14.871 80.131 6.381 1.00 9.75 413 LYS A O 1
ATOM 3089 N N . LYS A 1 414 ? -15.658 80.597 8.431 1.00 8.82 414 LYS A N 1
ATOM 3090 C CA . LYS A 1 414 ? -16.062 79.221 8.676 1.00 9.38 414 LYS A CA 1
ATOM 3091 C C . LYS A 1 414 ? -17.079 78.800 7.627 1.00 9.83 414 LYS A C 1
ATOM 3092 O O . LYS A 1 414 ? -17.918 79.601 7.203 1.00 10.35 414 LYS A O 1
ATOM 3098 N N . TYR A 1 415 ? -17.002 77.544 7.205 1.00 10.76 415 TYR A N 1
ATOM 3099 C CA . TYR A 1 415 ? -17.947 77.042 6.224 1.00 14.34 415 TYR A CA 1
ATOM 3100 C C . TYR A 1 415 ? -19.218 76.616 6.941 1.00 16.27 415 TYR A C 1
ATOM 3101 O O . TYR A 1 415 ? -19.174 75.809 7.868 1.00 17.58 415 TYR A O 1
ATOM 3110 N N . GLN A 1 416 ? -20.339 77.180 6.509 1.00 18.89 416 GLN A N 1
ATOM 3111 C CA . GLN A 1 416 ? -21.644 76.873 7.073 1.00 22.10 416 GLN A CA 1
ATOM 3112 C C . GLN A 1 416 ? -22.607 76.679 5.910 1.00 23.41 416 GLN A C 1
ATOM 3113 O O . GLN A 1 416 ? -23.448 75.756 5.982 1.00 25.71 416 GLN A O 1
#

Organism: Synechocystis sp. (strain ATCC 27184 / PCC 6803 / Kazusa) (NCBI:txid1111708)